Protein AF-A0A523T877-F1 (afdb_monomer_lite)

Foldseek 3Di:
DWFDDDQAKEKEQCLLQVVLVVLLVVPPDPVLVVRYDYFPHADDPDPCNVCQLVLHRDMDIDYHPPVVDDDDPPDDPVRGNVVRRVSVVVSVVVSVVSVVPDPDDSRDPLSNLSSLLQVAAFEAQQEDALVVCCVPCLAPFSASHLEYEYENDQDPPDADPRSLVSSLVVLVVSQVSSVVGQAEDEDDAPVVSVVSNRSRHHYYAYAHEDDRSDLVPLLVLQVSVVSRHQAYEYEPCPVQADPVAGDPSVLSNLVSLLVNLHAYEYEPDAQRNLVSSLVSHPAAHEYEYQDQHDLVSLVSNLVRLHAYEHEPDLPDDLLVSLVSVVVSCVRRRLLRYEHHYNDGSSDPSSVVSSSSNSVVVVVVVDDPVSSNSHRPPSVNVSSCRSNVVPDD

Secondary structure (DSSP, 8-state):
--S-SSS-EEEE-TTT-HHHHHHHHHHS-HHHHHHEEEE-----SSTTHHHHHTT----EEEETTGGG----TT--GGGS-HHHHHHHHHHHHHHHHHHHH--S----TTHHHHHHHHHS--EEEEEEEHHHHHHHHTT--S-S--EEEEEPPPPTT--HHHHHHHHHHHHHHHHHHHHH-SSEEE-SSHHHHHHHHHTTPEEEEEEEESSGGGSS-TTHHHHHHHTT--EEEE--GGGGEETTEE-HHHHHHHHHHHHHT-EEEEES--HHHHHHHHHH-SS--EEEESSPPPHHHHHHHHHTT-EEEEEE-TT--HHHHHHHHHHHHHHH-GGGEEEEESS-TTSHHHHHHHHHHHHHHHHTT--HHHHHIIIIIHHHHHHHHHHT----

Sequence (392 aa):
MVGFGSGKLNFGGIYYAPHVWKVLKENLPKEMLDFVKPGRGGPGGSDHTPFLGKGVPAFFGITVDSSLKYHHPRDDSDLIQSELLKKTGDFVHAAVKLLASDPQNFIQPRRQENYYLKYQNLVNYKLSPINNVIANHGDTKDSHVDLQLSVVKEKEGLSGDKLRIDIINNLFDVQEKIKKTKGLSLYSSSSSLAMGSRLGKTTVITGLKGFNAFRDDMRWAQVLAKQGLNFIVAEDIGYLFDEKGLNEEGKKIVKAVNTSGLLLCVKGANASQAKALLEGSKKPLVFFDKDLPDKDVLDLIKKKESAIGLILTVDADPAAYFKKMDKVKKAIGTQYLMMVNEQCLWGNSGKNQMLNVISEIIKAEYERSDLSNIFSSTFLRVLNKARGDGSQ

pLDDT: mean 92.43, std 8.45, range [31.3, 98.69]

Structure (mmCIF, N/CA/C/O backbone):
data_AF-A0A523T877-F1
#
_entry.id   AF-A0A523T877-F1
#
loop_
_atom_site.group_PDB
_atom_site.id
_atom_site.type_symbol
_atom_site.label_atom_id
_atom_site.label_alt_id
_atom_site.label_comp_id
_atom_site.label_asym_id
_atom_site.label_entity_id
_atom_site.label_seq_id
_atom_site.pdbx_PDB_ins_code
_atom_site.Cartn_x
_atom_site.Cartn_y
_atom_site.Cartn_z
_atom_site.occupancy
_atom_site.B_iso_or_equiv
_atom_site.auth_seq_id
_atom_site.auth_comp_id
_atom_site.auth_asym_id
_atom_site.auth_atom_id
_atom_site.pdbx_PDB_model_num
ATOM 1 N N . MET A 1 1 ? 6.026 -12.090 -29.431 1.00 69.00 1 MET A N 1
ATOM 2 C CA . MET A 1 1 ? 5.617 -11.979 -30.846 1.00 69.00 1 MET A CA 1
ATOM 3 C C . MET A 1 1 ? 6.255 -10.753 -31.452 1.00 69.00 1 MET A C 1
ATOM 5 O O . MET A 1 1 ? 6.233 -9.691 -30.843 1.00 69.00 1 MET A O 1
ATOM 9 N N . VAL A 1 2 ? 6.902 -10.924 -32.592 1.00 69.06 2 VAL A N 1
ATOM 10 C CA . VAL A 1 2 ? 7.683 -9.880 -33.253 1.00 69.06 2 VAL A CA 1
ATOM 11 C C . VAL A 1 2 ? 7.432 -10.007 -34.749 1.00 69.06 2 VAL A C 1
ATOM 13 O O . VAL A 1 2 ? 7.237 -11.120 -35.224 1.00 69.06 2 VAL A O 1
ATOM 16 N N . GLY A 1 3 ? 7.412 -8.889 -35.473 1.00 74.31 3 GLY A N 1
ATOM 17 C CA . GLY A 1 3 ? 7.165 -8.899 -36.918 1.00 74.31 3 GLY A CA 1
ATOM 18 C C . GLY A 1 3 ? 5.735 -8.568 -37.350 1.00 74.31 3 GLY A C 1
ATOM 19 O O . GLY A 1 3 ? 5.449 -8.669 -38.528 1.00 74.31 3 GLY A O 1
ATOM 20 N N . PHE A 1 4 ? 4.845 -8.127 -36.459 1.00 80.19 4 PHE A N 1
ATOM 21 C CA . PHE A 1 4 ? 3.547 -7.556 -36.849 1.00 80.19 4 PHE A CA 1
ATOM 22 C C . PHE A 1 4 ? 3.099 -6.500 -35.834 1.00 80.19 4 PHE A C 1
ATOM 24 O O . PHE A 1 4 ? 3.250 -6.720 -34.627 1.00 80.19 4 PHE A O 1
ATOM 31 N N . GLY A 1 5 ? 2.569 -5.360 -36.287 1.00 82.06 5 GLY A N 1
ATOM 32 C CA . GLY A 1 5 ? 1.993 -4.341 -35.404 1.00 82.06 5 GLY A CA 1
ATOM 33 C C . GLY A 1 5 ? 2.223 -2.899 -35.859 1.00 82.06 5 GLY A C 1
ATOM 34 O O . GLY A 1 5 ? 2.569 -2.638 -37.007 1.00 82.06 5 GLY A O 1
ATOM 35 N N . SER A 1 6 ? 2.073 -1.941 -34.941 1.00 81.12 6 SER A N 1
ATOM 36 C CA . SER A 1 6 ? 2.149 -0.492 -35.224 1.00 81.12 6 SER A CA 1
ATOM 37 C C . SER A 1 6 ? 3.572 0.072 -35.352 1.00 81.12 6 SER A C 1
ATOM 39 O O . SER A 1 6 ? 3.786 1.283 -35.307 1.00 81.12 6 SER A O 1
ATOM 41 N N . GLY A 1 7 ? 4.572 -0.795 -35.522 1.00 83.62 7 GLY A N 1
ATOM 42 C CA . GLY A 1 7 ? 5.935 -0.370 -35.845 1.00 83.62 7 GLY A CA 1
ATOM 43 C C . GLY A 1 7 ? 6.787 0.105 -34.668 1.00 83.62 7 GLY A C 1
ATOM 44 O O . GLY A 1 7 ? 7.759 0.830 -34.875 1.00 83.62 7 GLY A O 1
ATOM 45 N N . LYS A 1 8 ? 6.464 -0.317 -33.441 1.00 90.19 8 LYS A N 1
ATOM 46 C CA . LYS A 1 8 ? 7.297 -0.128 -32.239 1.00 90.19 8 LYS A CA 1
ATOM 47 C C . LYS A 1 8 ? 7.467 -1.444 -31.481 1.00 90.19 8 LYS A C 1
ATOM 49 O O . LYS A 1 8 ? 6.617 -2.330 -31.572 1.00 90.19 8 LYS A O 1
ATOM 54 N N . LEU A 1 9 ? 8.527 -1.549 -30.686 1.00 91.00 9 LEU A N 1
ATOM 55 C CA . LEU A 1 9 ? 8.806 -2.681 -29.804 1.00 91.00 9 LEU A CA 1
ATOM 56 C C . LEU A 1 9 ? 8.506 -2.305 -28.351 1.00 91.00 9 LEU A C 1
ATOM 58 O O . LEU A 1 9 ? 9.211 -1.488 -27.768 1.00 91.00 9 LEU A O 1
ATOM 62 N N . ASN A 1 10 ? 7.503 -2.923 -27.731 1.00 90.25 10 ASN A N 1
ATOM 63 C CA . ASN A 1 10 ? 7.390 -2.901 -26.275 1.00 90.25 10 ASN A CA 1
ATOM 64 C C . ASN A 1 10 ? 8.558 -3.682 -25.670 1.00 90.25 10 ASN A C 1
ATOM 66 O O . ASN A 1 10 ? 8.771 -4.847 -26.011 1.00 90.25 10 ASN A O 1
ATOM 70 N N . PHE A 1 11 ? 9.268 -3.048 -24.741 1.00 90.69 11 PHE A N 1
ATOM 71 C CA . PHE A 1 11 ? 10.402 -3.623 -24.030 1.00 90.69 11 PHE A CA 1
ATOM 72 C C . PHE A 1 11 ? 10.154 -3.550 -22.522 1.00 90.69 11 PHE A C 1
ATOM 74 O O . PHE A 1 11 ? 10.383 -2.529 -21.871 1.00 90.69 11 PHE A O 1
ATOM 81 N N . GLY A 1 12 ? 9.591 -4.625 -21.977 1.00 89.81 12 GLY A N 1
ATOM 82 C CA . GLY A 1 12 ? 9.238 -4.744 -20.566 1.00 89.81 12 GLY A CA 1
ATOM 83 C C . GLY A 1 12 ? 10.394 -5.266 -19.714 1.00 89.81 12 GLY A C 1
ATOM 84 O O . GLY A 1 12 ? 11.209 -6.047 -20.194 1.00 89.81 12 GLY A O 1
ATOM 85 N N . GLY A 1 13 ? 10.424 -4.890 -18.433 1.00 89.25 13 GLY A N 1
ATOM 86 C CA . GLY A 1 13 ? 11.367 -5.425 -17.437 1.00 89.25 13 GLY A CA 1
ATOM 87 C C . GLY A 1 13 ? 12.305 -4.376 -16.839 1.00 89.25 13 GLY A C 1
ATOM 88 O O . GLY A 1 13 ? 13.062 -4.678 -15.914 1.00 89.25 13 GLY A O 1
ATOM 89 N N . ILE A 1 14 ? 12.216 -3.122 -17.300 1.00 91.06 14 ILE A N 1
ATOM 90 C CA . ILE A 1 14 ? 13.092 -2.024 -16.859 1.00 91.06 14 ILE A CA 1
ATOM 91 C C . ILE A 1 14 ? 13.004 -1.780 -15.349 1.00 91.06 14 ILE A C 1
ATOM 93 O O . ILE A 1 14 ? 13.972 -1.350 -14.733 1.00 91.06 14 ILE A O 1
ATOM 97 N N . TYR A 1 15 ? 11.864 -2.092 -14.730 1.00 90.44 15 TYR A N 1
ATOM 98 C CA . TYR A 1 15 ? 11.689 -1.943 -13.291 1.00 90.44 15 TYR A CA 1
ATOM 99 C C . TYR A 1 15 ? 12.494 -2.970 -12.494 1.00 90.44 15 TYR A C 1
ATOM 101 O O . TYR A 1 15 ? 13.012 -2.661 -11.420 1.00 90.44 15 TYR A O 1
ATOM 109 N N . TYR A 1 16 ? 12.661 -4.184 -13.021 1.00 89.62 16 TYR A N 1
ATOM 110 C CA . TYR A 1 16 ? 13.411 -5.248 -12.357 1.00 89.62 16 TYR A CA 1
ATOM 111 C C . TYR A 1 16 ? 14.922 -5.081 -12.537 1.00 89.62 16 TYR A C 1
ATOM 113 O O . TYR A 1 16 ? 15.657 -5.345 -11.585 1.00 89.62 16 TYR A O 1
ATOM 121 N N . ALA A 1 17 ? 15.366 -4.525 -13.668 1.00 90.00 17 ALA A N 1
ATOM 122 C CA . ALA A 1 17 ? 16.775 -4.256 -13.958 1.00 90.00 17 ALA A CA 1
ATOM 123 C C . ALA A 1 17 ? 17.013 -2.837 -14.532 1.00 90.00 17 ALA A C 1
ATOM 125 O O . ALA A 1 17 ? 17.392 -2.687 -15.697 1.00 90.00 17 ALA A O 1
ATOM 126 N N . PRO A 1 18 ? 16.816 -1.778 -13.720 1.00 90.31 18 PRO A N 1
ATOM 127 C CA . PRO A 1 18 ? 16.901 -0.391 -14.190 1.00 90.31 18 PRO A CA 1
ATOM 128 C C . PRO A 1 18 ? 18.317 0.024 -14.603 1.00 90.31 18 PRO A C 1
ATOM 130 O O . PRO A 1 18 ? 18.483 0.860 -15.484 1.00 90.31 18 PRO A O 1
ATOM 133 N N . HIS A 1 19 ? 19.343 -0.575 -13.999 1.00 90.62 19 HIS A N 1
ATOM 134 C CA . HIS A 1 19 ? 20.752 -0.369 -14.340 1.00 90.62 19 HIS A CA 1
ATOM 135 C C . HIS A 1 19 ? 21.101 -0.923 -15.724 1.00 90.62 19 HIS A C 1
ATOM 137 O O . HIS A 1 19 ? 21.781 -0.243 -16.482 1.00 90.62 19 HIS A O 1
ATOM 143 N N . VAL A 1 20 ? 20.575 -2.098 -16.087 1.00 93.06 20 VAL A N 1
ATOM 144 C CA . VAL A 1 20 ? 20.737 -2.656 -17.441 1.00 93.06 20 VAL A CA 1
ATOM 145 C C . VAL A 1 20 ? 20.055 -1.748 -18.461 1.00 93.06 20 VAL A C 1
ATOM 147 O O . VAL A 1 20 ? 20.659 -1.378 -19.461 1.00 93.06 20 VAL A O 1
ATOM 150 N N . TRP A 1 21 ? 18.817 -1.319 -18.186 1.00 93.81 21 TRP A N 1
ATOM 151 C CA . TRP A 1 21 ? 18.120 -0.389 -19.077 1.00 93.81 21 TRP A CA 1
ATOM 152 C C . TRP A 1 21 ? 18.857 0.947 -19.228 1.00 93.81 21 TRP A C 1
ATOM 154 O O . TRP A 1 21 ? 18.903 1.491 -20.328 1.00 93.81 21 TRP A O 1
ATOM 164 N N . LYS A 1 22 ? 19.464 1.461 -18.152 1.00 94.06 22 LYS A N 1
ATOM 165 C CA . LYS A 1 22 ? 20.281 2.678 -18.197 1.00 94.06 22 LYS A CA 1
ATOM 166 C C . LYS A 1 22 ? 21.444 2.535 -19.186 1.00 94.06 22 LYS A C 1
ATOM 168 O O . LYS A 1 22 ? 21.564 3.379 -20.067 1.00 94.06 22 LYS A O 1
ATOM 173 N N . VAL A 1 23 ? 22.217 1.449 -19.101 1.00 95.06 23 VAL A N 1
ATOM 174 C CA . VAL A 1 23 ? 23.331 1.178 -20.029 1.00 95.06 23 VAL A CA 1
ATOM 175 C C . VAL A 1 23 ? 22.845 1.095 -21.474 1.00 95.06 23 VAL A C 1
ATOM 177 O O . VAL A 1 23 ? 23.412 1.749 -22.348 1.00 95.06 23 VAL A O 1
ATOM 180 N N . LEU A 1 24 ? 21.758 0.359 -21.730 1.00 95.50 24 LEU A N 1
ATOM 181 C CA . LEU A 1 24 ? 21.180 0.261 -23.074 1.00 95.50 24 LEU A CA 1
ATOM 182 C C . LEU A 1 24 ? 20.743 1.633 -23.607 1.00 95.50 24 LEU A C 1
ATOM 184 O O . LEU A 1 24 ? 21.038 1.979 -24.745 1.00 95.50 24 LEU A O 1
ATOM 188 N N . LYS A 1 25 ? 20.064 2.432 -22.781 1.00 95.88 25 LYS A N 1
ATOM 189 C CA . LYS A 1 25 ? 19.572 3.761 -23.159 1.00 95.88 25 LYS A CA 1
ATOM 190 C C . LYS A 1 25 ? 20.702 4.751 -23.454 1.00 95.88 25 LYS A C 1
ATOM 192 O O . LYS A 1 25 ? 20.522 5.632 -24.286 1.00 95.88 25 LYS A O 1
ATOM 197 N N . GLU A 1 26 ? 21.823 4.650 -22.751 1.00 95.56 26 GLU A N 1
ATOM 198 C CA . GLU A 1 26 ? 22.947 5.583 -22.892 1.00 95.56 26 GLU A CA 1
ATOM 199 C C . GLU A 1 26 ? 23.857 5.242 -24.079 1.00 95.56 26 GLU A C 1
ATOM 201 O O . GLU A 1 26 ? 24.479 6.146 -24.631 1.00 95.56 26 GLU A O 1
ATOM 206 N N . ASN A 1 27 ? 23.910 3.973 -24.499 1.00 96.19 27 ASN A N 1
ATOM 207 C CA . ASN A 1 27 ? 24.906 3.502 -25.469 1.00 96.19 27 ASN A CA 1
ATOM 208 C C . ASN A 1 27 ? 24.321 2.967 -26.785 1.00 96.19 27 ASN A C 1
ATOM 210 O O . ASN A 1 27 ? 25.068 2.773 -27.744 1.00 96.19 27 ASN A O 1
ATOM 214 N N . LEU A 1 28 ? 23.012 2.711 -26.869 1.00 96.50 28 LEU A N 1
ATOM 215 C CA . LEU A 1 28 ? 22.393 2.321 -28.137 1.00 96.50 28 LEU A CA 1
ATOM 216 C C . LEU A 1 28 ? 22.105 3.542 -29.029 1.00 96.50 28 LEU A C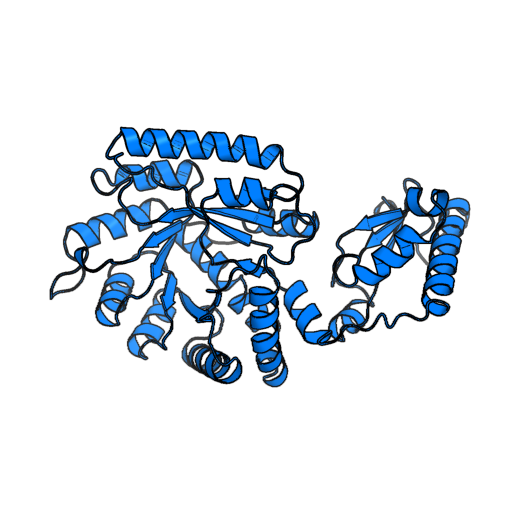 1
ATOM 218 O O . LEU A 1 28 ? 21.759 4.611 -28.521 1.00 96.50 28 LEU A O 1
ATOM 222 N N . PRO A 1 29 ? 22.174 3.388 -30.366 1.00 96.31 29 PRO A N 1
ATOM 223 C CA . PRO A 1 29 ? 21.817 4.450 -31.299 1.00 96.31 29 PRO A CA 1
ATOM 224 C C . PRO A 1 29 ? 20.396 4.976 -31.071 1.00 96.31 29 PRO A C 1
ATOM 226 O O . PRO A 1 29 ? 19.457 4.199 -30.873 1.00 96.31 29 PRO A O 1
ATOM 229 N N . LYS A 1 30 ? 20.217 6.298 -31.183 1.00 94.94 30 LYS A N 1
ATOM 230 C CA . LYS A 1 30 ? 18.915 6.957 -30.991 1.00 94.94 30 LYS A CA 1
ATOM 231 C C . LYS A 1 30 ? 17.818 6.356 -31.874 1.00 94.94 30 LYS A C 1
ATOM 233 O O . LYS A 1 30 ? 16.720 6.127 -31.389 1.00 94.94 30 LYS A O 1
ATOM 238 N N . GLU A 1 31 ? 18.127 6.027 -33.124 1.00 93.62 31 GLU A N 1
ATOM 239 C CA . GLU A 1 31 ? 17.171 5.416 -34.059 1.00 93.62 31 GLU A CA 1
ATOM 240 C C . GLU A 1 31 ? 16.628 4.066 -33.559 1.00 93.62 31 GLU A C 1
ATOM 242 O O . GLU A 1 31 ? 15.445 3.767 -33.727 1.00 93.62 31 GLU A O 1
ATOM 247 N N . MET A 1 32 ? 17.468 3.267 -32.888 1.00 94.31 32 MET A N 1
ATOM 248 C CA . MET A 1 32 ? 17.031 2.022 -32.249 1.00 94.31 32 MET A CA 1
ATOM 249 C C . MET A 1 32 ? 16.176 2.307 -31.015 1.00 94.31 32 MET A C 1
ATOM 251 O O . MET A 1 32 ? 15.169 1.640 -30.796 1.00 94.31 32 MET A O 1
ATOM 255 N N . LEU A 1 33 ? 16.543 3.310 -30.215 1.00 94.06 33 LEU A N 1
ATOM 256 C CA . LEU A 1 33 ? 15.783 3.691 -29.022 1.00 94.06 33 LEU A CA 1
ATOM 257 C C . LEU A 1 33 ? 14.414 4.281 -29.370 1.00 94.06 33 LEU A C 1
ATOM 259 O O . LEU A 1 33 ? 13.440 3.983 -28.686 1.00 94.06 33 LEU A O 1
ATOM 263 N N . ASP A 1 34 ? 14.309 5.042 -30.458 1.00 93.81 34 ASP A N 1
ATOM 264 C CA . ASP A 1 34 ? 13.046 5.603 -30.935 1.00 93.81 34 ASP A CA 1
ATOM 265 C C . ASP A 1 34 ? 12.064 4.496 -31.357 1.00 93.81 34 ASP A C 1
ATOM 267 O O . ASP A 1 34 ? 10.848 4.691 -31.299 1.00 93.81 34 ASP A O 1
ATOM 271 N N . PHE A 1 35 ? 12.554 3.315 -31.751 1.00 92.50 35 PHE A N 1
ATOM 272 C CA . PHE A 1 35 ? 11.733 2.130 -32.026 1.00 92.50 35 PHE A CA 1
ATOM 273 C C . PHE A 1 35 ? 11.218 1.441 -30.749 1.00 92.50 35 PHE A C 1
ATOM 275 O O . PHE A 1 35 ? 10.211 0.731 -30.798 1.00 92.50 35 PHE A O 1
ATOM 282 N N . VAL A 1 36 ? 11.855 1.669 -29.600 1.00 93.44 36 VAL A N 1
ATOM 283 C CA . VAL A 1 36 ? 11.593 0.950 -28.350 1.00 93.44 36 VAL A CA 1
ATOM 284 C C . VAL A 1 36 ? 10.685 1.748 -27.418 1.00 93.44 36 VAL A C 1
ATOM 286 O O . VAL A 1 36 ? 10.947 2.892 -27.060 1.00 93.44 36 VAL A O 1
ATOM 289 N N . LYS A 1 37 ? 9.623 1.100 -26.943 1.00 92.31 37 LYS A N 1
ATOM 290 C CA . LYS A 1 37 ? 8.739 1.592 -25.890 1.00 92.31 37 LYS A CA 1
ATOM 291 C C . LYS A 1 37 ? 9.063 0.860 -24.584 1.00 92.31 37 LYS A C 1
ATOM 293 O O . LYS A 1 37 ? 8.577 -0.257 -24.379 1.00 92.31 37 LYS A O 1
ATOM 298 N N . PRO A 1 38 ? 9.881 1.449 -23.694 1.00 91.25 38 PRO A N 1
ATOM 299 C CA . PRO A 1 38 ? 10.207 0.814 -22.430 1.00 91.25 38 PRO A CA 1
ATOM 300 C C . PRO A 1 38 ? 8.961 0.737 -21.543 1.00 91.25 38 PRO A C 1
ATOM 302 O O . PRO A 1 38 ? 8.159 1.671 -21.482 1.00 91.25 38 PRO A O 1
ATOM 305 N N . GLY A 1 39 ? 8.803 -0.379 -20.842 1.00 87.75 39 GLY A N 1
ATOM 306 C CA . GLY A 1 39 ? 7.717 -0.593 -19.895 1.00 87.75 39 GLY A CA 1
ATOM 307 C C . GLY A 1 39 ? 8.219 -1.195 -18.593 1.00 87.75 39 GLY A C 1
ATOM 308 O O . GLY A 1 39 ? 9.200 -1.945 -18.584 1.00 87.75 39 GLY A O 1
ATOM 309 N N . ARG A 1 40 ? 7.502 -0.913 -17.495 1.00 87.25 40 ARG A N 1
ATOM 310 C CA . ARG A 1 40 ? 7.774 -1.472 -16.159 1.00 87.25 40 ARG A CA 1
ATOM 311 C C . ARG A 1 40 ? 8.026 -2.980 -16.240 1.00 87.25 40 ARG A C 1
ATOM 313 O O . ARG A 1 40 ? 9.077 -3.459 -15.813 1.00 87.25 40 ARG A O 1
ATOM 320 N N . GLY A 1 41 ? 7.109 -3.691 -16.905 1.00 81.62 41 GLY A N 1
ATOM 321 C CA . GLY A 1 41 ? 7.126 -5.147 -17.045 1.00 81.62 41 GLY A CA 1
ATOM 322 C C . GLY A 1 41 ? 7.051 -5.858 -15.695 1.00 81.62 41 GLY A C 1
ATOM 323 O O . GLY A 1 41 ? 6.717 -5.251 -14.677 1.00 81.62 41 GLY A O 1
ATOM 324 N N . GLY A 1 42 ? 7.357 -7.152 -15.689 1.00 79.75 42 GLY A N 1
ATOM 325 C CA . GLY A 1 42 ? 7.391 -7.955 -14.475 1.00 79.75 42 GLY A CA 1
ATOM 326 C C . GLY A 1 42 ? 6.939 -9.394 -14.700 1.00 79.75 42 GLY A C 1
ATOM 327 O O . GLY A 1 42 ? 6.631 -9.770 -15.830 1.00 79.75 42 GLY A O 1
ATOM 328 N N . PRO A 1 43 ? 6.905 -10.194 -13.627 1.00 74.06 43 PRO A N 1
ATOM 329 C CA . PRO A 1 43 ? 6.515 -11.593 -13.689 1.00 74.06 43 PRO A CA 1
ATOM 330 C C . PRO A 1 43 ? 5.093 -11.758 -14.243 1.00 74.06 43 PRO A C 1
ATOM 332 O O . PRO A 1 43 ? 4.150 -11.080 -13.832 1.00 74.06 43 PRO A O 1
ATOM 335 N N . GLY A 1 44 ? 4.958 -12.685 -15.188 1.00 70.56 44 GLY A N 1
ATOM 336 C CA . GLY A 1 44 ? 3.716 -13.046 -15.872 1.00 70.56 44 GLY A CA 1
ATOM 337 C C . GLY A 1 44 ? 3.724 -14.516 -16.296 1.00 70.56 44 GLY A C 1
ATOM 338 O O . GLY A 1 44 ? 4.595 -15.279 -15.882 1.00 70.56 44 GLY A O 1
ATOM 339 N N . GLY A 1 45 ? 2.780 -14.927 -17.146 1.00 62.41 45 GLY A N 1
ATOM 340 C CA . GLY A 1 45 ? 2.685 -16.304 -17.663 1.00 62.41 45 GLY A CA 1
ATOM 341 C C . GLY A 1 45 ? 3.754 -16.682 -18.699 1.00 62.41 45 GLY A C 1
ATOM 342 O O . GLY A 1 45 ? 3.489 -17.504 -19.562 1.00 62.41 45 GLY A O 1
ATOM 343 N N . SER A 1 46 ? 4.917 -16.033 -18.676 1.00 65.50 46 SER A N 1
ATOM 344 C CA . SER A 1 46 ? 5.980 -16.187 -19.671 1.00 65.50 46 SER A CA 1
ATOM 345 C C . SER A 1 46 ? 7.222 -16.827 -19.051 1.00 65.50 46 SER A C 1
ATOM 347 O O . SER A 1 46 ? 7.496 -16.655 -17.860 1.00 65.50 46 SER A O 1
ATOM 349 N N . ASP A 1 47 ? 8.002 -17.501 -19.893 1.00 75.38 47 ASP A N 1
ATOM 350 C CA . ASP A 1 47 ? 9.202 -18.281 -19.559 1.00 75.38 47 ASP A CA 1
ATOM 351 C C . ASP A 1 47 ? 10.311 -17.491 -18.843 1.00 75.38 47 ASP A C 1
ATOM 353 O O . ASP A 1 47 ? 11.259 -18.071 -18.318 1.00 75.38 47 ASP A O 1
ATOM 357 N N . HIS A 1 48 ? 10.203 -16.160 -18.778 1.00 80.62 48 HIS A N 1
ATOM 358 C CA . HIS A 1 48 ? 11.171 -15.303 -18.099 1.00 80.62 48 HIS A CA 1
ATOM 359 C C . HIS A 1 48 ? 10.931 -15.158 -16.580 1.00 80.62 48 HIS A C 1
ATOM 361 O O . HIS A 1 48 ? 11.842 -14.764 -15.849 1.00 80.62 48 HIS A O 1
ATOM 367 N N . THR A 1 49 ? 9.742 -15.504 -16.070 1.00 83.50 49 THR A N 1
ATOM 368 C CA . THR A 1 49 ? 9.403 -15.388 -14.636 1.00 83.50 49 THR A CA 1
ATOM 369 C C . THR A 1 49 ? 10.326 -16.207 -13.714 1.00 83.50 49 THR A C 1
ATOM 371 O O . THR A 1 49 ? 10.767 -15.657 -12.702 1.00 83.50 49 THR A O 1
ATOM 374 N N . PRO A 1 50 ? 10.704 -17.466 -14.030 1.00 86.31 50 PRO A N 1
ATOM 375 C CA . PRO A 1 50 ? 11.660 -18.225 -13.216 1.00 86.31 50 PRO A CA 1
ATOM 376 C C . PRO A 1 50 ? 13.039 -17.559 -13.091 1.00 86.31 50 PRO A C 1
ATOM 378 O O . PRO A 1 50 ? 13.683 -17.666 -12.046 1.00 86.31 50 PRO A O 1
ATOM 381 N N . PHE A 1 51 ? 13.490 -16.843 -14.127 1.00 87.75 51 PHE A N 1
ATOM 382 C CA . PHE A 1 51 ? 14.749 -16.092 -14.095 1.00 87.75 51 PHE A CA 1
ATOM 383 C C . PHE A 1 51 ? 14.635 -14.870 -13.183 1.00 87.75 51 PHE A C 1
ATOM 385 O O . PHE A 1 51 ? 15.481 -14.688 -12.304 1.00 87.75 51 PHE A O 1
ATOM 392 N N . LEU A 1 52 ? 13.546 -14.100 -13.315 1.00 86.75 52 LEU A N 1
ATOM 393 C CA . LEU A 1 52 ? 13.255 -12.978 -12.419 1.00 86.75 52 LEU A CA 1
ATOM 394 C C . LEU A 1 52 ? 13.182 -13.435 -10.956 1.00 86.75 52 LEU A C 1
ATOM 396 O O . LEU A 1 52 ? 13.782 -12.793 -10.099 1.00 86.75 52 LEU A O 1
ATOM 400 N N . GLY A 1 53 ? 12.541 -14.577 -10.680 1.00 85.31 53 GLY A N 1
ATOM 401 C CA . GLY A 1 53 ? 12.450 -15.165 -9.338 1.00 85.31 53 GLY A CA 1
ATOM 402 C C . GLY A 1 53 ? 13.802 -15.535 -8.723 1.00 85.31 53 GLY A C 1
ATOM 403 O O . GLY A 1 53 ? 13.986 -15.451 -7.511 1.00 85.31 53 GLY A O 1
ATOM 404 N N . LYS A 1 54 ? 14.791 -15.869 -9.559 1.00 85.81 54 LYS A N 1
ATOM 405 C CA . LYS A 1 54 ? 16.189 -16.081 -9.143 1.00 85.81 54 LYS A CA 1
ATOM 406 C C . LYS A 1 54 ? 17.003 -14.781 -9.102 1.00 85.81 54 LYS A C 1
ATOM 408 O O . LYS A 1 54 ? 18.200 -14.815 -8.817 1.00 85.81 54 LYS A O 1
ATOM 413 N N . GLY A 1 55 ? 16.366 -13.642 -9.371 1.00 82.19 55 GLY A N 1
ATOM 414 C CA . GLY A 1 55 ? 16.980 -12.322 -9.420 1.00 82.19 55 GLY A CA 1
ATOM 415 C C . GLY A 1 55 ? 17.891 -12.107 -10.632 1.00 82.19 55 GLY A C 1
ATOM 416 O O . GLY A 1 55 ? 18.796 -11.275 -10.586 1.00 82.19 55 GLY A O 1
ATOM 417 N N . VAL A 1 56 ? 17.697 -12.877 -11.702 1.00 87.44 56 VAL A N 1
ATOM 418 C CA . VAL A 1 56 ? 18.386 -12.672 -12.978 1.00 87.44 56 VAL A CA 1
ATOM 419 C C . VAL A 1 56 ? 17.602 -11.626 -13.778 1.00 87.44 56 VAL A C 1
ATOM 421 O O . VAL A 1 56 ? 16.399 -11.816 -13.978 1.00 87.44 56 VAL A O 1
ATOM 424 N N . PRO A 1 57 ? 18.237 -10.525 -14.227 1.00 87.50 57 PRO A N 1
ATOM 425 C CA . PRO A 1 57 ? 17.610 -9.570 -15.134 1.00 87.50 57 PRO A CA 1
ATOM 426 C C . PRO A 1 57 ? 17.005 -10.269 -16.349 1.00 87.50 57 PRO A C 1
ATOM 428 O O . PRO A 1 57 ? 17.696 -11.001 -17.053 1.00 87.50 57 PRO A O 1
ATOM 431 N N . ALA A 1 58 ? 15.724 -10.028 -16.605 1.00 87.94 58 ALA A N 1
ATOM 432 C CA . ALA A 1 58 ? 15.049 -10.544 -17.782 1.00 87.94 58 ALA A CA 1
ATOM 433 C C . ALA A 1 58 ? 14.161 -9.462 -18.386 1.00 87.94 58 ALA A C 1
ATOM 435 O O . ALA A 1 58 ? 13.520 -8.690 -17.666 1.00 87.94 58 ALA A O 1
ATOM 436 N N . PHE A 1 59 ? 14.138 -9.426 -19.713 1.00 88.81 59 PHE A N 1
ATOM 437 C CA . PHE A 1 59 ? 13.391 -8.450 -20.485 1.00 88.81 59 PHE A CA 1
ATOM 438 C C . PHE A 1 59 ? 12.475 -9.157 -21.465 1.00 88.81 59 PHE A C 1
ATOM 440 O O . PHE A 1 59 ? 12.806 -10.211 -22.006 1.00 88.81 59 PHE A O 1
ATOM 447 N N . PHE A 1 60 ? 11.320 -8.553 -21.696 1.00 86.88 60 PHE A N 1
ATOM 448 C CA . PHE A 1 60 ? 10.319 -9.065 -22.611 1.00 86.88 60 PHE A CA 1
ATOM 449 C C . PHE A 1 60 ? 10.167 -8.116 -23.795 1.00 86.88 60 PHE A C 1
ATOM 451 O O . PHE A 1 60 ? 9.877 -6.934 -23.607 1.00 86.88 60 PHE A O 1
ATOM 458 N N . GLY A 1 61 ? 10.347 -8.647 -25.004 1.00 87.06 61 GLY A N 1
ATOM 459 C CA . GLY A 1 61 ? 10.147 -7.932 -26.259 1.00 87.06 61 GLY A CA 1
ATOM 460 C C . GLY A 1 61 ? 8.878 -8.393 -26.970 1.00 87.06 61 GLY A C 1
ATOM 461 O O . GLY A 1 61 ? 8.709 -9.584 -27.241 1.00 87.06 61 GLY A O 1
ATOM 462 N N . ILE A 1 62 ? 7.994 -7.456 -27.309 1.00 86.81 62 ILE A N 1
ATOM 463 C CA . ILE A 1 62 ? 6.840 -7.725 -28.175 1.00 86.81 62 ILE A CA 1
ATOM 464 C C . ILE A 1 62 ? 6.521 -6.500 -29.030 1.00 86.81 62 ILE A C 1
ATOM 466 O O . ILE A 1 62 ? 6.562 -5.378 -28.531 1.00 86.81 62 ILE A O 1
ATOM 470 N N . THR A 1 63 ? 6.198 -6.667 -30.310 1.00 86.69 63 THR A N 1
ATOM 471 C CA . THR A 1 63 ? 5.741 -5.529 -31.122 1.00 86.69 63 THR A CA 1
ATOM 472 C C . THR A 1 63 ? 4.421 -4.969 -30.576 1.00 86.69 63 THR A C 1
ATOM 474 O O . THR A 1 63 ? 3.575 -5.704 -30.050 1.00 86.69 63 THR A O 1
ATOM 477 N N . VAL A 1 64 ? 4.258 -3.645 -30.628 1.00 83.25 64 VAL A N 1
ATOM 478 C CA . VAL A 1 64 ? 3.022 -2.964 -30.208 1.00 83.25 64 VAL A CA 1
ATOM 479 C C . VAL A 1 64 ? 1.877 -3.399 -31.127 1.00 83.25 64 VAL A C 1
ATOM 481 O O . VAL A 1 64 ? 2.078 -3.526 -32.328 1.00 83.25 64 VAL A O 1
ATOM 484 N N . ASP A 1 65 ? 0.699 -3.663 -30.556 1.00 80.19 65 ASP A N 1
ATOM 485 C CA . ASP A 1 65 ? -0.497 -4.170 -31.258 1.00 80.19 65 ASP A CA 1
ATOM 486 C C . ASP A 1 65 ? -0.336 -5.556 -31.905 1.00 80.19 65 ASP A C 1
ATOM 488 O O . ASP A 1 65 ? -1.144 -5.987 -32.722 1.00 80.19 65 ASP A O 1
ATOM 492 N N . SER A 1 66 ? 0.663 -6.320 -31.467 1.00 68.94 66 SER A N 1
ATOM 493 C CA . SER A 1 66 ? 0.847 -7.731 -31.842 1.00 68.94 66 SER A CA 1
ATOM 494 C C . SER A 1 66 ? -0.326 -8.645 -31.470 1.00 68.94 66 SER A C 1
ATOM 496 O O . SER A 1 66 ? -0.421 -9.748 -31.992 1.00 68.94 66 SER A O 1
ATOM 498 N N . SER A 1 67 ? -1.243 -8.222 -30.594 1.00 66.75 67 SER A N 1
ATOM 499 C CA . SER A 1 67 ? -2.462 -8.978 -30.274 1.00 66.75 67 SER A CA 1
ATOM 500 C C . SER A 1 67 ? -3.471 -9.029 -31.424 1.00 66.75 67 SER A C 1
ATOM 502 O O . SER A 1 67 ? -4.423 -9.798 -31.342 1.00 66.75 67 SER A O 1
ATOM 504 N N . LEU A 1 68 ? -3.281 -8.227 -32.477 1.00 68.44 68 LEU A N 1
ATOM 505 C CA . LEU A 1 68 ? -4.108 -8.266 -33.685 1.00 68.44 68 LEU A CA 1
ATOM 506 C C . LEU A 1 68 ? -4.004 -9.613 -34.419 1.00 68.44 68 LEU A C 1
ATOM 508 O O . LEU A 1 68 ? -4.958 -10.012 -35.082 1.00 68.44 68 LEU A O 1
ATOM 512 N N . LYS A 1 69 ? -2.880 -10.329 -34.280 1.00 68.38 69 LYS A N 1
ATOM 513 C CA . LYS A 1 69 ? -2.716 -11.687 -34.803 1.00 68.38 69 LYS A CA 1
ATOM 514 C C . LYS A 1 69 ? -1.661 -12.458 -34.015 1.00 68.38 69 LYS A C 1
ATOM 516 O O . LYS A 1 69 ? -0.532 -11.997 -33.876 1.00 68.38 69 LYS A O 1
ATOM 521 N N . TYR A 1 70 ? -2.020 -13.650 -33.537 1.00 70.19 70 TYR A N 1
ATOM 522 C CA . TYR A 1 70 ? -1.047 -14.574 -32.962 1.00 70.19 70 TYR A CA 1
ATOM 523 C C . TYR A 1 70 ? -0.408 -15.418 -34.066 1.00 70.19 70 TYR A C 1
ATOM 525 O O . TYR A 1 70 ? -1.138 -16.012 -34.856 1.00 70.19 70 TYR A O 1
ATOM 533 N N . HIS A 1 71 ? 0.927 -15.466 -34.132 1.00 71.88 71 HIS A N 1
ATOM 534 C CA . HIS A 1 71 ? 1.599 -16.254 -35.165 1.00 71.88 71 HIS A CA 1
ATOM 535 C C . HIS A 1 71 ? 1.450 -17.754 -34.916 1.00 71.88 71 HIS A C 1
ATOM 537 O O . HIS A 1 71 ? 1.746 -18.238 -33.821 1.00 71.88 71 HIS A O 1
ATOM 543 N N . HIS A 1 72 ? 1.038 -18.494 -35.943 1.00 71.31 72 HIS A N 1
ATOM 544 C CA . HIS A 1 72 ? 0.984 -19.952 -35.917 1.00 71.31 72 HIS A CA 1
ATOM 545 C C . HIS A 1 72 ? 2.081 -20.563 -36.800 1.00 71.31 72 HIS A C 1
ATOM 547 O O . HIS A 1 72 ? 2.523 -19.927 -37.752 1.00 71.31 72 HIS A O 1
ATOM 553 N N . PRO A 1 73 ? 2.495 -21.825 -36.566 1.00 73.50 73 PRO A N 1
ATOM 554 C CA . PRO A 1 73 ? 3.482 -22.508 -37.415 1.00 73.50 73 PRO A CA 1
ATOM 555 C C . PRO A 1 73 ? 3.110 -22.620 -38.905 1.00 73.50 73 PRO A C 1
ATOM 557 O O . PRO A 1 73 ? 3.935 -23.047 -39.701 1.00 73.50 73 PRO A O 1
ATOM 560 N N . ARG A 1 74 ? 1.861 -22.299 -39.269 1.00 76.75 74 ARG A N 1
ATOM 561 C CA . ARG A 1 74 ? 1.338 -22.301 -40.643 1.00 76.75 74 ARG A CA 1
ATOM 562 C C . ARG A 1 74 ? 1.127 -20.892 -41.206 1.00 76.75 74 ARG A C 1
ATOM 564 O O . ARG A 1 74 ? 0.522 -20.767 -42.264 1.00 76.75 74 ARG A O 1
ATOM 571 N N . ASP A 1 75 ? 1.542 -19.853 -40.484 1.00 73.88 75 ASP A N 1
ATOM 572 C CA . ASP A 1 75 ? 1.499 -18.490 -41.002 1.00 73.88 75 ASP A CA 1
ATOM 573 C C . ASP A 1 75 ? 2.440 -18.363 -42.203 1.00 73.88 75 ASP A C 1
ATOM 575 O O . ASP A 1 75 ? 3.576 -18.838 -42.170 1.00 73.88 75 ASP A O 1
ATOM 579 N N . ASP A 1 76 ? 1.951 -17.710 -43.251 1.00 75.12 76 ASP A N 1
ATOM 580 C CA . ASP A 1 76 ? 2.718 -17.371 -44.442 1.00 75.12 76 ASP A CA 1
ATOM 581 C C . ASP A 1 76 ? 3.440 -16.015 -44.266 1.00 75.12 76 ASP A C 1
ATOM 583 O O . ASP A 1 76 ? 3.167 -15.223 -43.358 1.00 75.12 76 ASP A O 1
ATOM 587 N N . SER A 1 77 ? 4.434 -15.783 -45.113 1.00 75.88 77 SER A N 1
ATOM 588 C CA . SER A 1 77 ? 5.369 -14.660 -45.090 1.00 75.88 77 SER A CA 1
ATOM 589 C C . SER A 1 77 ? 4.715 -13.282 -45.220 1.00 75.88 77 SER A C 1
ATOM 591 O O . SER A 1 77 ? 5.242 -12.310 -44.681 1.00 75.88 77 SER A O 1
ATOM 593 N N . ASP A 1 78 ? 3.555 -13.187 -45.870 1.00 77.56 78 ASP A N 1
ATOM 594 C CA . ASP A 1 78 ? 2.758 -11.962 -46.021 1.00 77.56 78 ASP A CA 1
ATOM 595 C C . ASP A 1 78 ? 2.176 -11.459 -44.689 1.00 77.56 78 ASP A C 1
ATOM 597 O O . ASP A 1 78 ? 1.848 -10.281 -44.537 1.00 77.56 78 ASP A O 1
ATOM 601 N N . LEU A 1 79 ? 2.110 -12.335 -43.687 1.00 75.94 79 LEU A N 1
ATOM 602 C CA . LEU A 1 79 ? 1.656 -12.019 -42.336 1.00 75.94 79 LEU A CA 1
ATOM 603 C C . LEU A 1 79 ? 2.782 -11.475 -41.453 1.00 75.94 79 LEU A C 1
ATOM 605 O O . LEU A 1 79 ? 2.526 -11.088 -40.311 1.00 75.94 79 LEU A O 1
ATOM 609 N N . ILE A 1 80 ? 4.015 -11.435 -41.966 1.00 79.69 80 ILE A N 1
ATOM 610 C CA . ILE A 1 80 ? 5.207 -10.982 -41.255 1.00 79.69 80 ILE A CA 1
ATOM 611 C C . ILE A 1 80 ? 5.746 -9.719 -41.930 1.00 79.69 80 ILE A C 1
ATOM 613 O O . ILE A 1 80 ? 6.287 -9.728 -43.032 1.00 79.69 80 ILE A O 1
ATOM 617 N N . GLN A 1 81 ? 5.691 -8.608 -41.209 1.00 86.44 81 GLN A N 1
ATOM 618 C CA . GLN A 1 81 ? 6.383 -7.372 -41.548 1.00 86.44 81 GLN A CA 1
ATOM 619 C C . GLN A 1 81 ? 7.886 -7.556 -41.296 1.00 86.44 81 GLN A C 1
ATOM 621 O O . GLN A 1 81 ? 8.402 -7.300 -40.202 1.00 86.44 81 GLN A O 1
ATOM 626 N N . SER A 1 82 ? 8.592 -8.015 -42.330 1.00 87.12 82 SER A N 1
ATOM 627 C CA . SER A 1 82 ? 10.023 -8.344 -42.302 1.00 87.12 82 SER A CA 1
ATOM 628 C C . SER A 1 82 ? 10.899 -7.200 -41.783 1.00 87.12 82 SER A C 1
ATOM 630 O O . SER A 1 82 ? 11.836 -7.440 -41.022 1.00 87.12 82 SER A O 1
ATOM 632 N N . GLU A 1 83 ? 10.559 -5.950 -42.101 1.00 88.75 83 GLU A N 1
ATOM 633 C CA . GLU A 1 83 ? 11.256 -4.769 -41.585 1.00 88.75 83 GLU A CA 1
ATOM 634 C C . GLU A 1 83 ? 11.163 -4.663 -40.053 1.00 88.75 83 GLU A C 1
ATOM 636 O O . GLU A 1 83 ? 12.162 -4.380 -39.389 1.00 88.75 83 GLU A O 1
ATOM 641 N N . LEU A 1 84 ? 9.992 -4.932 -39.461 1.00 88.12 84 LEU A N 1
ATOM 642 C CA . LEU A 1 84 ? 9.823 -4.906 -38.004 1.00 88.12 84 LEU A CA 1
ATOM 643 C C . LEU A 1 84 ? 10.555 -6.055 -37.327 1.00 88.12 84 LEU A C 1
ATOM 645 O O . LEU A 1 84 ? 11.144 -5.867 -36.257 1.00 88.12 84 LEU A O 1
ATOM 649 N N . LEU A 1 85 ? 10.523 -7.236 -37.945 1.00 88.06 85 LEU A N 1
ATOM 650 C CA . LEU A 1 85 ? 11.274 -8.387 -37.465 1.00 88.06 85 LEU A CA 1
ATOM 651 C C . LEU A 1 85 ? 12.776 -8.082 -37.472 1.00 88.06 85 LEU A C 1
ATOM 653 O O . LEU A 1 85 ? 13.437 -8.280 -36.453 1.00 88.06 85 LEU A O 1
ATOM 657 N N . LYS A 1 86 ? 13.286 -7.506 -38.569 1.00 91.31 86 LYS A N 1
ATOM 658 C CA . LYS A 1 86 ? 14.675 -7.060 -38.690 1.00 91.31 86 LYS A CA 1
ATOM 659 C C . LYS A 1 86 ? 15.029 -6.029 -37.619 1.00 91.31 86 LYS A C 1
ATOM 661 O O . LYS A 1 86 ? 15.966 -6.262 -36.867 1.00 91.31 86 LYS A O 1
ATOM 666 N N . LYS A 1 87 ? 14.262 -4.940 -37.481 1.00 92.50 87 LYS A N 1
ATOM 667 C CA . LYS A 1 87 ? 14.512 -3.900 -36.460 1.00 92.50 87 LYS A CA 1
ATOM 668 C C . LYS A 1 87 ? 14.525 -4.470 -35.042 1.00 92.50 87 LYS A C 1
ATOM 670 O O . LYS A 1 87 ? 15.342 -4.067 -34.219 1.00 92.50 87 LYS A O 1
ATOM 675 N N . THR A 1 88 ? 13.645 -5.430 -34.760 1.00 91.69 88 THR A N 1
ATOM 676 C CA . THR A 1 88 ? 13.618 -6.109 -33.461 1.00 91.69 88 THR A CA 1
ATOM 677 C C . THR A 1 88 ? 14.861 -6.973 -33.251 1.00 91.69 88 THR A C 1
ATOM 679 O O . THR A 1 88 ? 15.480 -6.892 -32.191 1.00 91.69 88 THR A O 1
ATOM 682 N N . GLY A 1 89 ? 15.251 -7.764 -34.254 1.00 92.25 89 GLY A N 1
ATOM 683 C CA . GLY A 1 89 ? 16.471 -8.572 -34.222 1.00 92.25 89 GLY A CA 1
ATOM 684 C C . GLY A 1 89 ? 17.731 -7.721 -34.062 1.00 92.25 89 GLY A C 1
ATOM 685 O O . GLY A 1 89 ? 18.557 -8.018 -33.204 1.00 92.25 89 GLY A O 1
ATOM 686 N N . ASP A 1 90 ? 17.833 -6.623 -34.814 1.00 94.81 90 ASP A N 1
ATOM 687 C CA . ASP A 1 90 ? 18.939 -5.666 -34.742 1.00 94.81 90 ASP A CA 1
ATOM 688 C C . ASP A 1 90 ? 19.056 -5.052 -33.344 1.00 94.81 90 ASP A C 1
ATOM 690 O O . ASP A 1 90 ? 20.148 -5.020 -32.778 1.00 94.81 90 ASP A O 1
ATOM 694 N N . PHE A 1 91 ? 17.933 -4.624 -32.751 1.00 95.06 91 PHE A N 1
ATOM 695 C CA . PHE A 1 91 ? 17.911 -4.101 -31.386 1.00 95.06 91 PHE A CA 1
ATOM 696 C C . PHE A 1 91 ? 18.377 -5.147 -30.364 1.00 95.06 91 PHE A C 1
ATOM 698 O O . PHE A 1 91 ? 19.253 -4.855 -29.551 1.00 95.06 91 PHE A O 1
ATOM 705 N N . VAL A 1 92 ? 17.826 -6.367 -30.403 1.00 93.81 92 VAL A N 1
ATOM 706 C CA . VAL A 1 92 ? 18.201 -7.436 -29.459 1.00 93.81 92 VAL A CA 1
ATOM 707 C C . VAL A 1 92 ? 19.677 -7.793 -29.610 1.00 93.81 92 VAL A C 1
ATOM 709 O O . VAL A 1 92 ? 20.390 -7.897 -28.615 1.00 93.81 92 VAL A O 1
ATOM 712 N N . HIS A 1 93 ? 20.159 -7.932 -30.843 1.00 95.75 93 HIS A N 1
ATOM 713 C CA . HIS A 1 93 ? 21.554 -8.237 -31.132 1.00 95.75 93 HIS A CA 1
ATOM 714 C C . HIS A 1 93 ? 22.499 -7.135 -30.638 1.00 95.75 93 HIS A C 1
ATOM 716 O O . HIS A 1 93 ? 23.502 -7.442 -29.991 1.00 95.75 93 HIS A O 1
ATOM 722 N N . ALA A 1 94 ? 22.169 -5.865 -30.886 1.00 96.50 94 ALA A N 1
ATOM 723 C CA . ALA A 1 94 ? 22.946 -4.730 -30.399 1.00 96.50 94 ALA A CA 1
ATOM 724 C C . ALA A 1 94 ? 22.959 -4.668 -28.865 1.00 96.50 94 ALA A C 1
ATOM 726 O O . ALA A 1 94 ? 24.023 -4.512 -28.270 1.00 96.50 94 ALA A O 1
ATOM 727 N N . ALA A 1 95 ? 21.804 -4.860 -28.219 1.00 95.12 95 ALA A N 1
ATOM 728 C CA . ALA A 1 95 ? 21.691 -4.883 -26.764 1.00 95.12 95 ALA A CA 1
ATOM 729 C C . ALA A 1 95 ? 22.522 -6.015 -26.140 1.00 95.12 95 ALA A C 1
ATOM 731 O O . ALA A 1 95 ? 23.257 -5.778 -25.185 1.00 95.12 95 ALA A O 1
ATOM 732 N N . VAL A 1 96 ? 22.455 -7.230 -26.694 1.00 94.31 96 VAL A N 1
ATOM 733 C CA . VAL A 1 96 ? 23.245 -8.375 -26.214 1.00 94.31 96 VAL A CA 1
ATOM 734 C C . VAL A 1 96 ? 24.738 -8.118 -26.383 1.00 94.31 96 VAL A C 1
ATOM 736 O O . VAL A 1 96 ? 25.490 -8.335 -25.437 1.00 94.31 96 VAL A O 1
ATOM 739 N N . LYS A 1 97 ? 25.173 -7.627 -27.551 1.00 96.12 97 LYS A N 1
ATOM 740 C CA . LYS A 1 97 ? 26.583 -7.291 -27.789 1.00 96.12 97 LYS A CA 1
ATOM 741 C C . LYS A 1 97 ? 27.092 -6.259 -26.795 1.00 96.12 97 LYS A C 1
ATOM 743 O O . LYS A 1 97 ? 28.123 -6.491 -26.176 1.00 96.12 97 LYS A O 1
ATOM 748 N N . LEU A 1 98 ? 26.342 -5.174 -26.619 1.00 95.62 98 LEU A N 1
ATOM 749 C CA . LEU A 1 98 ? 26.678 -4.104 -25.691 1.00 95.62 98 LEU A CA 1
ATOM 750 C C . LEU A 1 98 ? 26.838 -4.643 -24.264 1.00 95.62 98 LEU A C 1
ATOM 752 O O . LEU A 1 98 ? 27.895 -4.465 -23.668 1.00 95.62 98 LEU A O 1
ATOM 756 N N . LEU A 1 99 ? 25.835 -5.363 -23.751 1.00 94.00 99 LEU A N 1
ATOM 757 C CA . LEU A 1 99 ? 25.863 -5.905 -22.389 1.00 94.00 99 LEU A CA 1
ATOM 758 C C . LEU A 1 99 ? 26.943 -6.974 -22.188 1.00 94.00 99 LEU A C 1
ATOM 760 O O . LEU A 1 99 ? 27.485 -7.075 -21.095 1.00 94.00 99 LEU A O 1
ATOM 764 N N . ALA A 1 100 ? 27.258 -7.770 -23.214 1.00 93.12 100 ALA A N 1
ATOM 765 C CA . ALA A 1 100 ? 28.320 -8.774 -23.146 1.00 93.12 100 ALA A CA 1
ATOM 766 C C . ALA A 1 100 ? 29.726 -8.152 -23.152 1.00 93.12 100 ALA A C 1
ATOM 768 O O . ALA A 1 100 ? 30.655 -8.745 -22.610 1.00 93.12 100 ALA A O 1
ATOM 769 N N . SER A 1 101 ? 29.885 -6.982 -23.777 1.00 93.50 101 SER A N 1
ATOM 770 C CA . SER A 1 101 ? 31.150 -6.239 -23.820 1.00 93.50 101 SER A CA 1
ATOM 771 C C . SER A 1 101 ? 31.341 -5.256 -22.663 1.00 93.50 101 SER A C 1
ATOM 773 O O . SER A 1 101 ? 32.438 -4.729 -22.491 1.00 93.50 101 SER A O 1
ATOM 775 N N . ASP A 1 102 ? 30.290 -4.981 -21.891 1.00 91.88 102 ASP A N 1
ATOM 776 C CA . ASP A 1 102 ? 30.349 -4.057 -20.764 1.00 91.88 102 ASP A CA 1
ATOM 777 C C . ASP A 1 102 ? 31.050 -4.730 -19.564 1.00 91.88 102 ASP A C 1
ATOM 779 O O . ASP A 1 102 ? 30.666 -5.835 -19.168 1.00 91.88 102 ASP A O 1
ATOM 783 N N . PRO A 1 103 ? 32.079 -4.104 -18.961 1.00 89.94 103 PRO A N 1
ATOM 784 C CA . PRO A 1 103 ? 32.789 -4.675 -17.816 1.00 89.94 103 PRO A CA 1
ATOM 785 C C . PRO A 1 103 ? 31.958 -4.689 -16.520 1.00 89.94 103 PRO A C 1
ATOM 787 O O . PRO A 1 103 ? 32.390 -5.262 -15.515 1.00 89.94 103 PRO A O 1
ATOM 790 N N . GLN A 1 104 ? 30.791 -4.039 -16.491 1.00 89.88 104 GLN A N 1
ATOM 791 C CA . GLN A 1 104 ? 29.939 -3.949 -15.315 1.00 89.88 104 GLN A CA 1
ATOM 792 C C . GLN A 1 104 ? 29.290 -5.295 -14.956 1.00 89.88 104 GLN A C 1
ATOM 794 O O . GLN A 1 104 ? 28.708 -5.998 -15.779 1.00 89.88 104 GLN A O 1
ATOM 799 N N . ASN A 1 105 ? 29.264 -5.613 -13.658 1.00 87.00 105 ASN A N 1
ATOM 800 C CA . ASN A 1 105 ? 28.441 -6.706 -13.152 1.00 87.00 105 ASN A CA 1
ATOM 801 C C . ASN A 1 105 ? 26.965 -6.281 -13.046 1.00 87.00 105 ASN A C 1
ATOM 803 O O . ASN A 1 105 ? 26.582 -5.501 -12.169 1.00 87.00 105 ASN A O 1
ATOM 807 N N . PHE A 1 106 ? 26.118 -6.838 -13.911 1.00 86.81 106 PHE A N 1
ATOM 808 C CA . PHE A 1 106 ? 24.673 -6.589 -13.899 1.00 86.81 106 PHE A CA 1
ATOM 809 C C . PHE A 1 106 ? 23.892 -7.439 -12.886 1.00 86.81 106 PHE A C 1
ATOM 811 O O . PHE A 1 106 ? 22.687 -7.230 -12.711 1.00 86.81 106 PHE A O 1
ATOM 818 N N . ILE A 1 107 ? 24.539 -8.372 -12.188 1.00 83.50 107 ILE A N 1
ATOM 819 C CA . ILE A 1 107 ? 23.916 -9.151 -11.119 1.00 83.50 107 ILE A CA 1
ATOM 820 C C . ILE A 1 107 ? 24.006 -8.366 -9.810 1.00 83.50 107 ILE A C 1
ATOM 822 O O . ILE A 1 107 ? 25.070 -8.229 -9.211 1.00 83.50 107 ILE A O 1
ATOM 826 N N . GLN A 1 108 ? 22.865 -7.851 -9.350 1.00 83.06 108 GLN A N 1
ATOM 827 C CA . GLN A 1 108 ? 22.807 -7.061 -8.122 1.00 83.06 108 GLN A CA 1
ATOM 828 C C . GLN A 1 108 ? 22.925 -7.943 -6.865 1.00 83.06 108 GLN A C 1
ATOM 830 O O . GLN A 1 108 ? 22.399 -9.060 -6.843 1.00 83.06 108 GLN A O 1
ATOM 835 N N . PRO A 1 109 ? 23.536 -7.443 -5.775 1.00 88.25 109 PRO A N 1
ATOM 836 C CA . PRO A 1 109 ? 23.411 -8.064 -4.463 1.00 88.25 109 PRO A CA 1
ATOM 837 C C . PRO A 1 109 ? 21.942 -8.185 -4.046 1.00 88.25 109 PRO A C 1
ATOM 839 O O . PRO A 1 109 ? 21.112 -7.344 -4.402 1.00 88.25 109 PRO A O 1
ATOM 842 N N . ARG A 1 110 ? 21.620 -9.211 -3.249 1.00 91.31 110 ARG A N 1
ATOM 843 C CA . ARG A 1 110 ? 20.264 -9.423 -2.703 1.00 91.31 110 ARG A CA 1
ATOM 844 C C . ARG A 1 110 ? 19.183 -9.487 -3.785 1.00 91.31 110 ARG A C 1
ATOM 846 O O . ARG A 1 110 ? 18.105 -8.898 -3.677 1.00 91.31 110 ARG A O 1
ATOM 853 N N . ARG A 1 111 ? 19.523 -10.103 -4.916 1.00 89.69 111 ARG A N 1
ATOM 854 C CA . ARG A 1 111 ? 18.688 -10.125 -6.122 1.00 89.69 111 ARG A CA 1
ATOM 855 C C . ARG A 1 111 ? 17.340 -10.814 -5.910 1.00 89.69 111 ARG A C 1
ATOM 857 O O . ARG A 1 111 ? 16.345 -10.361 -6.466 1.00 89.69 111 ARG A O 1
ATOM 864 N N . GLN A 1 112 ? 17.302 -11.863 -5.086 1.00 90.69 112 GLN A N 1
ATOM 865 C CA . GLN A 1 112 ? 16.058 -12.553 -4.749 1.00 90.69 112 GLN A CA 1
ATOM 866 C C . GLN A 1 112 ? 15.181 -11.668 -3.864 1.00 90.69 112 GLN A C 1
ATOM 868 O O . GLN A 1 112 ? 14.007 -11.482 -4.160 1.00 90.69 112 GLN A O 1
ATOM 873 N N . GLU A 1 113 ? 15.748 -11.032 -2.841 1.00 94.25 113 GLU A N 1
ATOM 874 C CA . GLU A 1 113 ? 15.006 -10.113 -1.980 1.00 94.25 113 GLU A CA 1
ATOM 875 C C . GLU A 1 113 ? 14.463 -8.919 -2.758 1.00 94.25 113 GLU A C 1
ATOM 877 O O . GLU A 1 113 ? 13.306 -8.541 -2.589 1.00 94.25 113 GLU A O 1
ATOM 882 N N . ASN A 1 114 ? 15.273 -8.342 -3.650 1.00 92.56 114 ASN A N 1
ATOM 883 C CA . ASN A 1 114 ? 14.823 -7.264 -4.522 1.00 92.56 114 ASN A CA 1
ATOM 884 C C . ASN A 1 114 ? 13.708 -7.726 -5.465 1.00 92.56 114 ASN A C 1
ATOM 886 O O . ASN A 1 114 ? 12.783 -6.953 -5.702 1.00 92.56 114 ASN A O 1
ATOM 890 N N . TYR A 1 115 ? 13.769 -8.953 -5.990 1.00 92.06 115 TYR A N 1
ATOM 891 C CA . TYR A 1 115 ? 12.663 -9.519 -6.759 1.00 92.06 115 TYR A CA 1
ATOM 892 C C . TYR A 1 115 ? 11.393 -9.600 -5.910 1.00 92.06 115 TYR A C 1
ATOM 894 O O . TYR A 1 115 ? 10.372 -9.051 -6.312 1.00 92.06 115 TYR A O 1
ATOM 902 N N . TYR A 1 116 ? 11.458 -10.214 -4.725 1.00 91.62 116 TYR A N 1
ATOM 903 C CA . TYR A 1 116 ? 10.293 -10.372 -3.856 1.00 91.62 116 TYR A CA 1
ATOM 904 C C . TYR A 1 116 ? 9.698 -9.030 -3.440 1.00 91.62 116 TYR A C 1
ATOM 906 O O . TYR A 1 116 ? 8.482 -8.886 -3.490 1.00 91.62 116 TYR A O 1
ATOM 914 N N . LEU A 1 117 ? 10.534 -8.036 -3.125 1.00 92.44 117 LEU A N 1
ATOM 915 C CA . LEU A 1 117 ? 10.093 -6.670 -2.847 1.00 92.44 117 LEU A CA 1
ATOM 916 C C . LEU A 1 117 ? 9.299 -6.093 -4.029 1.00 92.44 117 LEU A C 1
ATOM 918 O O . LEU A 1 117 ? 8.188 -5.623 -3.847 1.00 92.44 117 LEU A O 1
ATOM 922 N N . LYS A 1 118 ? 9.857 -6.154 -5.243 1.00 91.06 118 LYS A N 1
ATOM 923 C CA . LYS A 1 118 ? 9.247 -5.602 -6.467 1.00 91.06 118 LYS A CA 1
ATOM 924 C C . LYS A 1 118 ? 8.017 -6.377 -6.944 1.00 91.06 118 LYS A C 1
ATOM 926 O O . LYS A 1 118 ? 7.220 -5.848 -7.716 1.00 91.06 118 LYS A O 1
ATOM 931 N N . TYR A 1 119 ? 7.915 -7.642 -6.550 1.00 89.25 119 TYR A N 1
ATOM 932 C CA . TYR A 1 119 ? 6.834 -8.532 -6.951 1.00 89.25 119 TYR A CA 1
ATOM 933 C C . TYR A 1 119 ? 5.553 -8.315 -6.143 1.00 89.25 119 TYR A C 1
ATOM 935 O O . TYR A 1 119 ? 4.463 -8.604 -6.639 1.00 89.25 119 TYR A O 1
ATOM 943 N N . GLN A 1 120 ? 5.669 -7.817 -4.911 1.00 90.38 120 GLN A N 1
ATOM 944 C CA . GLN A 1 120 ? 4.509 -7.458 -4.102 1.00 90.38 120 GLN A CA 1
ATOM 945 C C . GLN A 1 120 ? 4.001 -6.061 -4.463 1.00 90.38 120 GLN A C 1
ATOM 947 O O . GLN A 1 120 ? 4.773 -5.211 -4.892 1.00 90.38 120 GLN A O 1
ATOM 952 N N . ASN A 1 121 ? 2.718 -5.801 -4.195 1.00 91.94 121 ASN A N 1
ATOM 953 C CA . ASN A 1 121 ? 2.247 -4.425 -4.064 1.00 91.94 121 ASN A CA 1
ATOM 954 C C . ASN A 1 121 ? 2.684 -3.910 -2.694 1.00 91.94 121 ASN A C 1
ATOM 956 O O . ASN A 1 121 ? 2.216 -4.415 -1.668 1.00 91.94 121 ASN A O 1
ATOM 960 N N . LEU A 1 122 ? 3.575 -2.926 -2.668 1.00 95.31 122 LEU A N 1
ATOM 961 C CA . LEU A 1 122 ? 4.112 -2.387 -1.426 1.00 95.31 122 LEU A CA 1
ATOM 962 C C . LEU A 1 122 ? 3.257 -1.241 -0.891 1.00 95.31 122 LEU A C 1
ATOM 964 O O . LEU A 1 122 ? 3.092 -0.208 -1.545 1.00 95.31 122 LEU A O 1
ATOM 968 N N . VAL A 1 123 ? 2.767 -1.407 0.337 1.00 97.62 123 VAL A N 1
ATOM 969 C CA . VAL A 1 123 ? 2.054 -0.361 1.073 1.00 97.62 123 VAL A CA 1
ATOM 970 C C . VAL A 1 123 ? 3.032 0.380 1.983 1.00 97.62 123 VAL A C 1
ATOM 972 O O . VAL A 1 123 ? 3.655 -0.225 2.850 1.00 97.62 123 VAL A O 1
ATOM 975 N N . ASN A 1 124 ? 3.158 1.696 1.808 1.00 98.19 124 ASN A N 1
ATOM 976 C CA . ASN A 1 124 ? 3.880 2.559 2.737 1.00 98.19 124 ASN A CA 1
ATOM 977 C C . ASN A 1 124 ? 2.918 3.082 3.813 1.00 98.19 124 ASN A C 1
ATOM 979 O O . ASN A 1 124 ? 2.095 3.963 3.547 1.00 98.19 124 ASN A O 1
ATOM 983 N N . TYR A 1 125 ? 3.056 2.565 5.034 1.00 97.62 125 TYR A N 1
ATOM 984 C CA . TYR A 1 125 ? 2.234 2.944 6.189 1.00 97.62 125 TYR A CA 1
ATOM 985 C C . TYR A 1 125 ? 2.729 4.206 6.904 1.00 97.62 125 TYR A C 1
ATOM 987 O O . TYR A 1 125 ? 2.043 4.721 7.790 1.00 97.62 125 TYR A O 1
ATOM 995 N N . LYS A 1 126 ? 3.894 4.749 6.519 1.00 95.81 126 LYS A N 1
ATOM 996 C CA . LYS A 1 126 ? 4.375 6.030 7.043 1.00 95.81 126 LYS A CA 1
ATOM 997 C C . LYS A 1 126 ? 3.452 7.156 6.579 1.00 95.81 126 LYS A C 1
ATOM 999 O O . LYS A 1 126 ? 3.580 7.657 5.459 1.00 95.81 126 LYS A O 1
ATOM 1004 N N . LEU A 1 127 ? 2.543 7.560 7.465 1.00 94.88 127 LEU A N 1
ATOM 1005 C CA . LEU A 1 127 ? 1.597 8.639 7.206 1.00 94.88 127 LEU A CA 1
ATOM 1006 C C . LEU A 1 127 ? 2.337 9.934 6.890 1.00 94.88 127 LEU A C 1
ATOM 1008 O O . LEU A 1 127 ? 3.220 10.366 7.630 1.00 94.88 127 LEU A O 1
ATOM 1012 N N . SER A 1 128 ? 1.938 10.555 5.788 1.00 95.31 128 SER A N 1
ATOM 1013 C CA . SER A 1 128 ? 2.416 11.864 5.363 1.00 95.31 128 SER A CA 1
ATOM 1014 C C . SER A 1 128 ? 1.222 12.721 4.951 1.00 95.31 128 SER A C 1
ATOM 1016 O O . SER A 1 128 ? 0.252 12.180 4.407 1.00 95.31 128 SER A O 1
ATOM 1018 N N . PRO A 1 129 ? 1.262 14.045 5.179 1.00 96.94 129 PRO A N 1
ATOM 1019 C CA . PRO A 1 129 ? 0.297 14.950 4.576 1.00 96.94 129 PRO A CA 1
ATOM 1020 C C . PRO A 1 129 ? 0.271 14.762 3.058 1.00 96.94 129 PRO A C 1
ATOM 1022 O O . PRO A 1 129 ? 1.322 14.760 2.416 1.00 96.94 129 PRO A O 1
ATOM 1025 N N . ILE A 1 130 ? -0.923 14.631 2.485 1.00 96.88 130 ILE A N 1
ATOM 1026 C CA . ILE A 1 130 ? -1.130 14.384 1.050 1.00 96.88 130 ILE A CA 1
ATOM 1027 C C . ILE A 1 130 ? -0.386 15.392 0.156 1.00 96.88 130 ILE A C 1
ATOM 1029 O O . ILE A 1 130 ? 0.256 15.011 -0.820 1.00 96.88 130 ILE A O 1
ATOM 1033 N N . ASN A 1 131 ? -0.368 16.669 0.544 1.00 96.25 131 ASN A N 1
ATOM 1034 C CA . ASN A 1 131 ? 0.321 17.723 -0.201 1.00 96.25 131 ASN A CA 1
ATOM 1035 C C . ASN A 1 131 ? 1.852 17.559 -0.199 1.00 96.25 131 ASN A C 1
ATOM 1037 O O . ASN A 1 131 ? 2.494 17.884 -1.195 1.00 96.25 131 ASN A O 1
ATOM 1041 N N . ASN A 1 132 ? 2.435 16.981 0.859 1.00 97.38 132 ASN A N 1
ATOM 1042 C CA . ASN A 1 132 ? 3.868 16.672 0.902 1.00 97.38 132 ASN A CA 1
ATOM 1043 C C . ASN A 1 132 ? 4.206 15.495 -0.019 1.00 97.38 132 ASN A C 1
ATOM 1045 O O . ASN A 1 132 ? 5.253 15.498 -0.660 1.00 97.38 132 ASN A O 1
ATOM 1049 N N . VAL A 1 133 ? 3.319 14.500 -0.117 1.00 97.69 133 VAL A N 1
ATOM 1050 C CA . VAL A 1 133 ? 3.490 13.377 -1.053 1.00 97.69 133 VAL A CA 1
ATOM 1051 C C . VAL A 1 133 ? 3.461 13.879 -2.494 1.00 97.69 133 VAL A C 1
ATOM 1053 O O . VAL A 1 133 ? 4.338 13.524 -3.276 1.00 97.69 133 VAL A O 1
ATOM 1056 N N . ILE A 1 134 ? 2.507 14.751 -2.833 1.00 97.81 134 ILE A N 1
ATOM 1057 C CA . ILE A 1 134 ? 2.424 15.366 -4.165 1.00 97.81 134 ILE A CA 1
ATOM 1058 C C . ILE A 1 134 ? 3.694 16.168 -4.472 1.00 97.81 134 ILE A C 1
ATOM 1060 O O . ILE A 1 134 ? 4.286 15.974 -5.530 1.00 97.81 134 ILE A O 1
ATOM 1064 N N . ALA A 1 135 ? 4.134 17.027 -3.549 1.00 97.62 135 ALA A N 1
ATOM 1065 C CA . ALA A 1 135 ? 5.305 17.878 -3.754 1.00 97.62 135 ALA A CA 1
ATOM 1066 C C . ALA A 1 135 ? 6.603 17.076 -3.946 1.00 97.62 135 ALA A C 1
ATOM 1068 O O . ALA A 1 135 ? 7.404 17.401 -4.816 1.00 97.62 135 ALA A O 1
ATOM 1069 N N . ASN A 1 136 ? 6.800 16.013 -3.162 1.00 97.38 136 ASN A N 1
ATOM 1070 C CA . ASN A 1 136 ? 8.067 15.278 -3.143 1.00 97.38 136 ASN A CA 1
ATOM 1071 C C . ASN A 1 136 ? 8.115 14.111 -4.137 1.00 97.38 136 ASN A C 1
ATOM 1073 O O . ASN A 1 136 ? 9.201 13.655 -4.499 1.00 97.38 136 ASN A O 1
ATOM 1077 N N . HIS A 1 137 ? 6.957 13.573 -4.529 1.00 97.44 137 HIS A N 1
ATOM 1078 C CA . HIS A 1 137 ? 6.870 12.319 -5.283 1.00 97.44 137 HIS A CA 1
ATOM 1079 C C . HIS A 1 137 ? 5.931 12.385 -6.492 1.00 97.44 137 HIS A C 1
ATOM 1081 O O . HIS A 1 137 ? 5.760 11.375 -7.171 1.00 97.44 137 HIS A O 1
ATOM 1087 N N . GLY A 1 138 ? 5.355 13.557 -6.794 1.00 97.06 138 GLY A N 1
ATOM 1088 C CA . GLY A 1 138 ? 4.413 13.768 -7.895 1.00 97.06 138 GLY A CA 1
ATOM 1089 C C . GLY A 1 138 ? 4.877 13.165 -9.218 1.00 97.06 138 GLY A C 1
ATOM 1090 O O . GLY A 1 138 ? 4.133 12.436 -9.865 1.00 97.06 138 GLY A O 1
ATOM 1091 N N . ASP A 1 139 ? 6.129 13.390 -9.601 1.00 96.31 139 ASP A N 1
ATOM 1092 C CA . ASP A 1 139 ? 6.647 12.946 -10.900 1.00 96.31 139 ASP A CA 1
ATOM 1093 C C . ASP A 1 139 ? 7.530 11.695 -10.840 1.00 96.31 139 ASP A C 1
ATOM 1095 O O . ASP A 1 139 ? 8.057 11.259 -11.867 1.00 96.31 139 ASP A O 1
ATOM 1099 N N . THR A 1 140 ? 7.652 11.068 -9.668 1.00 94.88 140 THR A N 1
ATOM 1100 C CA . THR A 1 140 ? 8.431 9.838 -9.511 1.00 94.88 140 THR A CA 1
ATOM 1101 C C . THR A 1 140 ? 7.699 8.668 -10.154 1.00 94.88 140 THR A C 1
ATOM 1103 O O . THR A 1 140 ? 6.666 8.217 -9.664 1.00 94.88 140 THR A O 1
ATOM 1106 N N . LYS A 1 141 ? 8.260 8.145 -11.246 1.00 92.69 141 LYS A N 1
ATOM 1107 C CA . LYS A 1 141 ? 7.789 6.916 -11.884 1.00 92.69 141 LYS A CA 1
ATOM 1108 C C . LYS A 1 141 ? 8.563 5.699 -11.417 1.00 92.69 141 LYS A C 1
ATOM 1110 O O . LYS A 1 141 ? 9.709 5.786 -10.989 1.00 92.69 141 LYS A O 1
ATOM 1115 N N . ASP A 1 142 ? 7.905 4.561 -11.555 1.00 90.44 142 ASP A N 1
ATOM 1116 C CA . ASP A 1 142 ? 8.446 3.239 -11.297 1.00 90.44 142 ASP A CA 1
ATOM 1117 C C . ASP A 1 142 ? 9.029 3.065 -9.890 1.00 90.44 142 ASP A C 1
ATOM 1119 O O . ASP A 1 142 ? 9.989 2.326 -9.675 1.00 90.44 142 ASP A O 1
ATOM 1123 N N . SER A 1 143 ? 8.395 3.709 -8.908 1.00 91.88 143 SER A N 1
ATOM 1124 C CA . SER A 1 143 ? 8.683 3.494 -7.492 1.00 91.88 143 SER A CA 1
ATOM 1125 C C . SER A 1 143 ? 8.415 2.039 -7.083 1.00 91.88 143 SER A C 1
ATOM 1127 O O . SER A 1 143 ? 7.632 1.315 -7.712 1.00 91.88 143 SER A O 1
ATOM 1129 N N . HIS A 1 144 ? 9.070 1.601 -6.007 1.00 92.44 144 HIS A N 1
ATOM 1130 C CA . HIS A 1 144 ? 8.704 0.387 -5.271 1.00 92.44 144 HIS A CA 1
ATOM 1131 C C . HIS A 1 144 ? 7.633 0.626 -4.213 1.00 92.44 144 HIS A C 1
ATOM 1133 O O . HIS A 1 144 ? 7.274 -0.312 -3.522 1.00 92.44 144 HIS A O 1
ATOM 1139 N N . VAL A 1 145 ? 7.131 1.851 -4.062 1.00 96.19 145 VAL A N 1
ATOM 1140 C CA . VAL A 1 145 ? 5.915 2.120 -3.291 1.00 96.19 145 VAL A CA 1
ATOM 1141 C C . VAL A 1 145 ? 4.732 2.081 -4.252 1.00 96.19 145 VAL A C 1
ATOM 1143 O O . VAL A 1 145 ? 4.617 2.951 -5.112 1.00 96.19 145 VAL A O 1
ATOM 1146 N N . ASP A 1 146 ? 3.849 1.097 -4.115 1.00 96.00 146 ASP A N 1
ATOM 1147 C CA . ASP A 1 146 ? 2.653 0.972 -4.960 1.00 96.00 146 ASP A CA 1
ATOM 1148 C C . ASP A 1 146 ? 1.446 1.685 -4.347 1.00 96.00 146 ASP A C 1
ATOM 1150 O O . ASP A 1 146 ? 0.654 2.292 -5.069 1.00 96.00 146 ASP A O 1
ATOM 1154 N N . LEU A 1 147 ? 1.327 1.662 -3.015 1.00 98.12 147 LEU A N 1
ATOM 1155 C CA . LEU A 1 147 ? 0.269 2.337 -2.267 1.00 98.12 147 LEU A CA 1
ATOM 1156 C C . LEU A 1 147 ? 0.855 3.207 -1.151 1.00 98.12 147 LEU A C 1
ATOM 1158 O O . LEU A 1 147 ? 1.538 2.714 -0.258 1.00 98.12 147 LEU A O 1
ATOM 1162 N N . GLN A 1 148 ? 0.544 4.499 -1.159 1.00 98.31 148 GLN A N 1
ATOM 1163 C CA . GLN A 1 148 ? 0.914 5.438 -0.102 1.00 98.31 148 GLN A CA 1
ATOM 1164 C C . GLN A 1 148 ? -0.307 5.788 0.749 1.00 98.31 148 GLN A C 1
ATOM 1166 O O . GLN A 1 148 ? -1.250 6.395 0.238 1.00 98.31 148 GLN A O 1
ATOM 1171 N N . LEU A 1 149 ? -0.265 5.496 2.054 1.00 98.19 149 LEU A N 1
ATOM 1172 C CA . LEU A 1 149 ? -1.246 6.047 2.993 1.00 98.19 149 LEU A CA 1
ATOM 1173 C C . LEU A 1 149 ? -0.920 7.516 3.266 1.00 98.19 149 LEU A C 1
ATOM 1175 O O . LEU A 1 149 ? 0.182 7.867 3.691 1.00 98.19 149 LEU A O 1
ATOM 1179 N N . SER A 1 150 ? -1.879 8.398 3.031 1.00 98.19 150 SER A N 1
ATOM 1180 C CA . SER A 1 150 ? -1.741 9.831 3.277 1.00 98.19 150 SER A CA 1
ATOM 1181 C C . SER A 1 150 ? -2.905 10.357 4.088 1.00 98.19 150 SER A C 1
ATOM 1183 O O . SER A 1 150 ? -4.008 9.823 4.034 1.00 98.19 150 SER A O 1
ATOM 1185 N N . VAL A 1 151 ? -2.659 11.431 4.826 1.00 97.38 151 VAL A N 1
ATOM 1186 C CA . VAL A 1 151 ? -3.703 12.118 5.587 1.00 97.38 151 VAL A CA 1
ATOM 1187 C C . VAL A 1 151 ? -3.930 13.516 5.039 1.00 97.38 151 VAL A C 1
ATOM 1189 O O . VAL A 1 151 ? -2.988 14.184 4.597 1.00 97.38 151 VAL A O 1
ATOM 1192 N N . VAL A 1 152 ? -5.178 13.972 5.081 1.00 96.12 152 VAL A N 1
ATOM 1193 C CA . VAL A 1 152 ? -5.465 15.404 4.978 1.00 96.12 152 VAL A CA 1
ATOM 1194 C C . VAL A 1 152 ? -5.060 16.031 6.307 1.00 96.12 152 VAL A C 1
ATOM 1196 O O . VAL A 1 152 ? -5.518 15.603 7.365 1.00 96.12 152 VAL A O 1
ATOM 1199 N N . LYS A 1 153 ? -4.125 16.986 6.265 1.00 90.25 153 LYS A N 1
ATOM 1200 C CA . LYS A 1 153 ? -3.649 17.660 7.475 1.00 90.25 153 LYS A CA 1
ATOM 1201 C C . LYS A 1 153 ? -4.739 18.617 7.949 1.00 90.25 153 LYS A C 1
ATOM 1203 O O . LYS A 1 153 ? -5.068 19.550 7.227 1.00 90.25 153 LYS A O 1
ATOM 1208 N N . GLU A 1 154 ? -5.245 18.402 9.158 1.00 90.00 154 GLU A N 1
ATOM 1209 C CA . GLU A 1 154 ? -6.109 19.371 9.830 1.00 90.00 154 GLU A CA 1
ATOM 1210 C C . GLU A 1 154 ? -5.296 20.633 10.149 1.00 90.00 154 GLU A C 1
ATOM 1212 O O . GLU A 1 154 ? -4.196 20.555 10.710 1.00 90.00 154 GLU A O 1
ATOM 1217 N N . LYS A 1 155 ? -5.801 21.801 9.746 1.00 88.12 155 LYS A N 1
ATOM 1218 C CA . LYS A 1 155 ? -5.144 23.076 10.029 1.00 88.12 155 LYS A CA 1
ATOM 1219 C C . LYS A 1 155 ? -5.311 23.430 11.506 1.00 88.12 155 LYS A C 1
ATOM 1221 O O . LYS A 1 155 ? -6.428 23.476 12.018 1.00 88.12 155 LYS A O 1
ATOM 1226 N N . GLU A 1 156 ? -4.194 23.701 12.177 1.00 85.50 156 GLU A N 1
ATOM 1227 C CA . GLU A 1 156 ? -4.185 24.091 13.589 1.00 85.50 156 GLU A CA 1
ATOM 1228 C C . GLU A 1 156 ? -5.076 25.316 13.835 1.00 85.50 156 GLU A C 1
ATOM 1230 O O . GLU A 1 156 ? -5.108 26.257 13.038 1.00 85.50 156 GLU A O 1
ATOM 1235 N N . GLY A 1 157 ? -5.824 25.283 14.939 1.00 87.19 157 GLY A N 1
ATOM 1236 C CA . GLY A 1 157 ? -6.749 26.348 15.329 1.00 87.19 157 GLY A CA 1
ATOM 1237 C C . GLY A 1 157 ? -8.105 26.341 14.613 1.00 87.19 157 GLY A C 1
ATOM 1238 O O . GLY A 1 157 ? -8.958 27.156 14.964 1.00 87.19 157 GLY A O 1
ATOM 1239 N N . LEU A 1 158 ? -8.350 25.442 13.649 1.00 92.00 158 LEU A N 1
ATOM 1240 C CA . LEU A 1 158 ? -9.684 25.250 13.071 1.00 92.00 158 LEU A CA 1
ATOM 1241 C C . LEU A 1 158 ? -10.466 24.154 13.804 1.00 92.00 158 LEU A C 1
ATOM 1243 O O . LEU A 1 158 ? -9.927 23.111 14.162 1.00 92.00 158 LEU A O 1
ATOM 1247 N N . SER A 1 159 ? -11.768 24.377 13.971 1.00 92.06 159 SER A N 1
ATOM 1248 C CA . SER A 1 159 ? -12.721 23.410 14.521 1.00 92.06 159 SER A CA 1
ATOM 1249 C C . SER A 1 159 ? -14.097 23.574 13.864 1.00 92.06 159 SER A C 1
ATOM 1251 O O . SER A 1 159 ? -14.333 24.540 13.126 1.00 92.06 159 SER A O 1
ATOM 1253 N N . GLY A 1 160 ? -14.992 22.607 14.094 1.00 92.19 160 GLY A N 1
ATOM 1254 C CA . GLY A 1 160 ? -16.360 22.615 13.568 1.00 92.19 160 GLY A CA 1
ATOM 1255 C C . GLY A 1 160 ? -16.409 22.810 12.048 1.00 92.19 160 GLY A C 1
ATOM 1256 O O . GLY A 1 160 ? -15.611 22.239 11.301 1.00 92.19 160 GLY A O 1
ATOM 1257 N N . ASP A 1 161 ? -17.326 23.658 11.581 1.00 93.94 161 ASP A N 1
ATOM 1258 C CA . ASP A 1 161 ? -17.564 23.894 10.149 1.00 93.94 161 ASP A CA 1
ATOM 1259 C C . ASP A 1 161 ? -16.350 24.446 9.402 1.00 93.94 161 ASP A C 1
ATOM 1261 O O . ASP A 1 161 ? -16.097 24.048 8.265 1.00 93.94 161 ASP A O 1
ATOM 1265 N N . LYS A 1 162 ? -15.541 25.299 10.042 1.00 94.88 162 LYS A N 1
ATOM 1266 C CA . LYS A 1 162 ? -14.333 25.849 9.409 1.00 94.88 162 LYS A CA 1
ATOM 1267 C C . LYS A 1 162 ? -13.322 24.751 9.085 1.00 94.88 162 LYS A C 1
ATOM 1269 O O . LYS A 1 162 ? -12.746 24.765 8.002 1.00 94.88 162 LYS A O 1
ATOM 1274 N N . LEU A 1 163 ? -13.141 23.792 9.998 1.00 95.50 163 LEU A N 1
ATOM 1275 C CA . LEU A 1 163 ? -12.268 22.639 9.772 1.00 95.50 163 LEU A CA 1
ATOM 1276 C C . LEU A 1 163 ? -12.801 21.757 8.635 1.00 95.50 163 LEU A C 1
ATOM 1278 O O . LEU A 1 163 ? -12.048 21.359 7.752 1.00 95.50 163 LEU A O 1
ATOM 1282 N N . ARG A 1 164 ? -14.107 21.481 8.623 1.00 95.50 164 ARG A N 1
ATOM 1283 C CA . ARG A 1 164 ? -14.738 20.637 7.594 1.00 95.50 164 ARG A CA 1
ATOM 1284 C C . ARG A 1 164 ? -14.635 21.248 6.197 1.00 95.50 164 ARG A C 1
ATOM 1286 O O . ARG A 1 164 ? -14.322 20.533 5.246 1.00 95.50 164 ARG A O 1
ATOM 1293 N N . ILE A 1 165 ? -14.861 22.557 6.077 1.00 95.25 165 ILE A N 1
ATOM 1294 C CA . ILE A 1 165 ? -14.716 23.294 4.813 1.00 95.25 165 ILE A CA 1
ATOM 1295 C C . ILE A 1 165 ? -13.261 23.252 4.331 1.00 95.25 165 ILE A C 1
ATOM 1297 O O . ILE A 1 165 ? -13.022 22.987 3.155 1.00 95.25 165 ILE A O 1
ATOM 1301 N N . ASP A 1 166 ? -12.291 23.457 5.226 1.00 95.75 166 ASP A N 1
ATOM 1302 C CA . ASP A 1 166 ? -10.862 23.371 4.894 1.00 95.75 166 ASP A CA 1
ATOM 1303 C C . ASP A 1 166 ? -10.482 21.974 4.372 1.00 95.75 166 ASP A C 1
ATOM 1305 O O . ASP A 1 166 ? -9.864 21.857 3.312 1.00 95.75 166 ASP A O 1
ATOM 1309 N N . ILE A 1 167 ? -10.945 20.911 5.042 1.00 96.62 167 ILE A N 1
ATOM 1310 C CA . ILE A 1 167 ? -10.726 19.522 4.612 1.00 96.62 167 ILE A CA 1
ATOM 1311 C C . ILE A 1 167 ? -11.332 19.265 3.225 1.00 96.62 167 ILE A C 1
ATOM 1313 O O . ILE A 1 167 ? -10.649 18.709 2.364 1.00 96.62 167 ILE A O 1
ATOM 1317 N N . ILE A 1 168 ? -12.584 19.671 2.982 1.00 96.06 168 ILE A N 1
ATOM 1318 C CA . ILE A 1 168 ? -13.243 19.490 1.676 1.00 96.06 168 ILE A CA 1
ATOM 1319 C C . ILE A 1 168 ? -12.485 20.233 0.573 1.00 96.06 168 ILE A C 1
ATOM 1321 O O . ILE A 1 168 ? -12.193 19.652 -0.473 1.00 96.06 168 ILE A O 1
ATOM 1325 N N . ASN A 1 169 ? -12.117 21.491 0.812 1.00 95.44 169 ASN A N 1
ATOM 1326 C CA . ASN A 1 169 ? -11.363 22.281 -0.157 1.00 95.44 169 ASN A CA 1
ATOM 1327 C C . ASN A 1 169 ? -10.004 21.638 -0.465 1.00 95.44 169 ASN A C 1
ATOM 1329 O O . ASN A 1 169 ? -9.594 21.593 -1.626 1.00 95.44 169 ASN A O 1
ATOM 1333 N N . ASN A 1 170 ? -9.331 21.076 0.547 1.00 95.50 170 ASN A N 1
ATOM 1334 C CA . ASN A 1 170 ? -8.088 20.337 0.346 1.00 95.50 170 ASN A CA 1
ATOM 1335 C C . ASN A 1 170 ? -8.297 19.087 -0.516 1.00 95.50 170 ASN A C 1
ATOM 1337 O O . ASN A 1 170 ? -7.488 18.818 -1.397 1.00 95.50 170 ASN A O 1
ATOM 1341 N N . LEU A 1 171 ? -9.383 18.339 -0.300 1.00 95.81 171 LEU A N 1
ATOM 1342 C CA . LEU A 1 171 ? -9.700 17.152 -1.097 1.00 95.81 171 LEU A CA 1
ATOM 1343 C C . LEU A 1 171 ? -9.934 17.497 -2.574 1.00 95.81 171 LEU A C 1
ATOM 1345 O O . LEU A 1 171 ? -9.415 16.791 -3.440 1.00 95.81 171 LEU A O 1
ATOM 1349 N N . PHE A 1 172 ? -10.639 18.593 -2.875 1.00 95.44 172 PHE A N 1
ATOM 1350 C CA . PHE A 1 172 ? -10.809 19.056 -4.257 1.00 95.44 172 PHE A CA 1
ATOM 1351 C C . PHE A 1 172 ? -9.481 19.474 -4.900 1.00 95.44 172 PHE A C 1
ATOM 1353 O O . PHE A 1 172 ? -9.170 19.056 -6.015 1.00 95.44 172 PHE A O 1
ATOM 1360 N N . ASP A 1 173 ? -8.657 20.235 -4.182 1.00 95.50 173 ASP A N 1
ATOM 1361 C CA . ASP A 1 173 ? -7.343 20.663 -4.667 1.00 95.50 173 ASP A CA 1
ATOM 1362 C C . ASP A 1 173 ? -6.395 19.471 -4.910 1.00 95.50 173 ASP A C 1
ATOM 1364 O O . ASP A 1 173 ? -5.716 19.395 -5.934 1.00 95.50 173 ASP A O 1
ATOM 1368 N N . VAL A 1 174 ? -6.404 18.478 -4.017 1.00 95.50 174 VAL A N 1
ATOM 1369 C CA . VAL A 1 174 ? -5.639 17.231 -4.162 1.00 95.50 174 VAL A CA 1
ATOM 1370 C C . VAL A 1 174 ? -6.020 16.480 -5.435 1.00 95.50 174 VAL A C 1
ATOM 1372 O O . VAL A 1 174 ? -5.130 15.995 -6.138 1.00 95.50 174 VAL A O 1
ATOM 1375 N N . GLN A 1 175 ? -7.316 16.379 -5.749 1.00 95.25 175 GLN A N 1
ATOM 1376 C CA . GLN A 1 175 ? -7.777 15.719 -6.973 1.00 95.25 175 GLN A CA 1
ATOM 1377 C C . GLN A 1 175 ? -7.211 16.401 -8.220 1.00 95.25 175 GLN A C 1
ATOM 1379 O O . GLN A 1 175 ? -6.663 15.727 -9.097 1.00 95.25 175 GLN A O 1
ATOM 1384 N N . GLU A 1 176 ? -7.274 17.730 -8.279 1.00 96.12 176 GLU A N 1
ATOM 1385 C CA . GLU A 1 176 ? -6.754 18.502 -9.409 1.00 96.12 176 GLU A CA 1
ATOM 1386 C C . GLU A 1 176 ? -5.228 18.454 -9.505 1.00 96.12 176 GLU A C 1
ATOM 1388 O O . GLU A 1 176 ? -4.670 18.342 -10.601 1.00 96.12 176 GLU A O 1
ATOM 1393 N N . LYS A 1 177 ? -4.528 18.473 -8.369 1.00 97.38 177 LYS A N 1
ATOM 1394 C CA . LYS A 1 177 ? -3.070 18.351 -8.333 1.00 97.38 177 LYS A CA 1
ATOM 1395 C C . LYS A 1 177 ? -2.605 16.977 -8.793 1.00 97.38 177 LYS A C 1
ATOM 1397 O O . LYS A 1 177 ? -1.735 16.910 -9.655 1.00 97.38 177 LYS A O 1
ATOM 1402 N N . ILE A 1 178 ? -3.195 15.886 -8.297 1.00 96.56 178 ILE A N 1
ATOM 1403 C CA . ILE A 1 178 ? -2.772 14.529 -8.679 1.00 96.56 178 ILE A CA 1
ATOM 1404 C C . ILE A 1 178 ? -3.003 14.266 -10.170 1.00 96.56 178 ILE A C 1
ATOM 1406 O O . ILE A 1 178 ? -2.143 13.652 -10.803 1.00 96.56 178 ILE A O 1
ATOM 1410 N N . LYS A 1 179 ? -4.080 14.785 -10.775 1.00 95.50 179 LYS A N 1
ATOM 1411 C CA . LYS A 1 179 ? -4.299 14.680 -12.233 1.00 95.50 179 LYS A CA 1
ATOM 1412 C C . LYS A 1 179 ? -3.141 15.254 -13.059 1.00 95.50 179 LYS A C 1
ATOM 1414 O O . LYS A 1 179 ? -2.867 14.747 -14.144 1.00 95.50 179 LYS A O 1
ATOM 1419 N N . LYS A 1 180 ? -2.450 16.278 -12.548 1.00 96.75 180 LYS A N 1
ATOM 1420 C CA . LYS A 1 180 ? -1.314 16.938 -13.216 1.00 96.75 180 LYS A CA 1
ATOM 1421 C C . LYS A 1 180 ? 0.015 16.201 -13.022 1.00 96.75 180 LYS A C 1
ATOM 1423 O O . LYS A 1 180 ? 0.984 16.510 -13.708 1.00 96.75 180 LYS A O 1
ATOM 1428 N N . THR A 1 181 ? 0.067 15.231 -12.112 1.00 97.56 181 THR A N 1
ATOM 1429 C CA . THR A 1 181 ? 1.289 14.484 -11.797 1.00 97.56 181 THR A CA 1
ATOM 1430 C C . THR A 1 181 ? 1.523 13.311 -12.750 1.00 97.56 181 THR A C 1
ATOM 1432 O O . THR A 1 181 ? 0.589 12.637 -13.205 1.00 97.56 181 THR A O 1
ATOM 1435 N N . LYS A 1 182 ? 2.793 13.009 -13.037 1.00 96.19 182 LYS A N 1
ATOM 1436 C CA . LYS A 1 182 ? 3.157 11.875 -13.905 1.00 96.19 182 LYS A CA 1
ATOM 1437 C C . LYS A 1 182 ? 3.306 10.556 -13.148 1.00 96.19 182 LYS A C 1
ATOM 1439 O O . LYS A 1 182 ? 3.147 9.501 -13.765 1.00 96.19 182 LYS A O 1
ATOM 1444 N N . GLY A 1 183 ? 3.622 10.618 -11.859 1.00 96.38 183 GLY A N 1
ATOM 1445 C CA . GLY A 1 183 ? 3.984 9.493 -10.998 1.00 96.38 183 GLY A CA 1
ATOM 1446 C C . GLY A 1 183 ? 2.912 9.071 -9.996 1.00 96.38 183 GLY A C 1
ATOM 1447 O O . GLY A 1 183 ? 3.025 7.982 -9.443 1.00 96.38 183 GLY A O 1
ATOM 1448 N N . LEU A 1 184 ? 1.851 9.861 -9.787 1.00 97.94 184 LEU A N 1
ATOM 1449 C CA . LEU A 1 184 ? 0.796 9.529 -8.823 1.00 97.94 184 LEU A CA 1
ATOM 1450 C C . LEU A 1 184 ? -0.563 9.250 -9.486 1.00 97.94 184 LEU A C 1
ATOM 1452 O O . LEU A 1 184 ? -0.871 9.699 -10.600 1.00 97.94 184 LEU A O 1
ATOM 1456 N N . SER A 1 185 ? -1.384 8.483 -8.773 1.00 97.25 185 SER A N 1
ATOM 1457 C CA . SER A 1 185 ? -2.815 8.280 -9.021 1.00 97.25 185 SER A CA 1
ATOM 1458 C C . SER A 1 185 ? -3.580 8.261 -7.701 1.00 97.25 185 SER A C 1
ATOM 1460 O O . SER A 1 185 ? -3.029 7.894 -6.669 1.00 97.25 185 SER A O 1
ATOM 1462 N N . LEU A 1 186 ? -4.856 8.645 -7.710 1.00 96.31 186 LEU A N 1
ATOM 1463 C CA . LEU A 1 186 ? -5.712 8.516 -6.529 1.00 96.31 186 LEU A CA 1
ATOM 1464 C C . LEU A 1 186 ? -6.298 7.109 -6.427 1.00 96.31 186 LEU A C 1
ATOM 1466 O O . LEU A 1 186 ? -6.685 6.510 -7.433 1.00 96.31 186 LEU A O 1
ATOM 1470 N N . TYR A 1 187 ? -6.377 6.597 -5.202 1.00 96.19 187 TYR A N 1
ATOM 1471 C CA . TYR A 1 187 ? -7.064 5.346 -4.917 1.00 96.19 187 TYR A CA 1
ATOM 1472 C C . TYR A 1 187 ? -8.571 5.518 -5.111 1.00 96.19 187 TYR A C 1
ATOM 1474 O O . TYR A 1 187 ? -9.188 6.390 -4.504 1.00 96.19 187 TYR A O 1
ATOM 1482 N N . SER A 1 188 ? -9.159 4.652 -5.931 1.00 91.06 188 SER A N 1
ATOM 1483 C CA . SER A 1 188 ? -10.615 4.493 -6.041 1.00 91.06 188 SER A CA 1
ATOM 1484 C C . SER A 1 188 ? -11.054 3.049 -5.810 1.00 91.06 188 SER A C 1
ATOM 1486 O O . SER A 1 188 ? -12.181 2.813 -5.393 1.00 91.06 188 SER A O 1
ATOM 1488 N N . SER A 1 189 ? -10.172 2.080 -6.071 1.00 90.31 189 SER A N 1
ATOM 1489 C CA . SER A 1 189 ? -10.413 0.652 -5.866 1.00 90.31 189 SER A CA 1
ATOM 1490 C C . SER A 1 189 ? -9.108 -0.149 -5.969 1.00 90.31 189 SER A C 1
ATOM 1492 O O . SER A 1 189 ? -8.061 0.354 -6.391 1.00 90.31 189 SER A O 1
ATOM 1494 N N . SER A 1 190 ? -9.159 -1.444 -5.649 1.00 88.44 190 SER A N 1
ATOM 1495 C CA . SER A 1 190 ? -8.029 -2.356 -5.884 1.00 88.44 190 SER A CA 1
ATOM 1496 C C . SER A 1 190 ? -7.629 -2.441 -7.365 1.00 88.44 190 SER A C 1
ATOM 1498 O O . SER A 1 190 ? -6.448 -2.609 -7.672 1.00 88.44 190 SER A O 1
ATOM 1500 N N . SER A 1 191 ? -8.575 -2.275 -8.297 1.00 87.44 191 SER A N 1
ATOM 1501 C CA . SER A 1 191 ? -8.267 -2.268 -9.732 1.00 87.44 191 SER A CA 1
ATOM 1502 C C . SER A 1 191 ? -7.518 -0.999 -10.146 1.00 87.44 191 SER A C 1
ATOM 1504 O O . SER A 1 191 ? -6.583 -1.084 -10.946 1.00 87.44 191 SER A O 1
ATOM 1506 N N . SER A 1 192 ? -7.835 0.160 -9.549 1.00 89.06 192 SER A N 1
ATOM 1507 C CA . SER A 1 192 ? -7.080 1.393 -9.798 1.00 89.06 192 SER A CA 1
ATOM 1508 C C . SER A 1 192 ? -5.641 1.292 -9.297 1.00 89.06 192 SER A C 1
ATOM 1510 O O . SER A 1 192 ? -4.739 1.783 -9.967 1.00 89.06 192 SER A O 1
ATOM 1512 N N . LEU A 1 193 ? -5.415 0.610 -8.164 1.00 92.94 193 LEU A N 1
ATOM 1513 C CA . LEU A 1 193 ? -4.065 0.307 -7.677 1.00 92.94 193 LEU A CA 1
ATOM 1514 C C . LEU A 1 193 ? -3.294 -0.552 -8.687 1.00 92.94 193 LEU A C 1
ATOM 1516 O O . LEU A 1 193 ? -2.207 -0.171 -9.111 1.00 92.94 193 LEU A O 1
ATOM 1520 N N . ALA A 1 194 ? -3.879 -1.670 -9.129 1.00 88.75 194 ALA A N 1
ATOM 1521 C CA . ALA A 1 194 ? -3.248 -2.551 -10.111 1.00 88.75 194 ALA A CA 1
ATOM 1522 C C . ALA A 1 194 ? -2.926 -1.826 -11.432 1.00 88.75 194 ALA A C 1
ATOM 1524 O O . ALA A 1 194 ? -1.863 -2.034 -12.020 1.00 88.75 194 ALA A O 1
ATOM 1525 N N . MET A 1 195 ? -3.824 -0.953 -11.899 1.00 88.75 195 MET A N 1
ATOM 1526 C CA . MET A 1 195 ? -3.594 -0.125 -13.084 1.00 88.75 195 MET A CA 1
ATOM 1527 C C . MET A 1 195 ? -2.483 0.908 -12.853 1.00 88.75 195 MET A C 1
ATOM 1529 O O . MET A 1 195 ? -1.611 1.054 -13.709 1.00 88.75 195 MET A O 1
ATOM 1533 N N . GLY A 1 196 ? -2.480 1.580 -11.698 1.00 91.19 196 GLY A N 1
ATOM 1534 C CA . GLY A 1 196 ? -1.437 2.521 -11.292 1.00 91.19 196 GLY A CA 1
ATOM 1535 C C . GLY A 1 196 ? -0.056 1.872 -11.318 1.00 91.19 196 GLY A C 1
ATOM 1536 O O . GLY A 1 196 ? 0.815 2.330 -12.059 1.00 91.19 196 GLY A O 1
ATOM 1537 N N . SER A 1 197 ? 0.107 0.737 -10.631 1.00 89.06 197 SER A N 1
ATOM 1538 C CA . SER A 1 197 ? 1.362 -0.020 -10.615 1.00 89.06 197 SER A CA 1
ATOM 1539 C C . SER A 1 197 ? 1.811 -0.420 -12.021 1.00 89.06 197 SER A C 1
ATOM 1541 O O . SER A 1 197 ? 2.975 -0.235 -12.358 1.00 89.06 197 SER A O 1
ATOM 1543 N N . ARG A 1 198 ? 0.909 -0.887 -12.900 1.00 85.69 198 ARG A N 1
ATOM 1544 C CA . ARG A 1 198 ? 1.254 -1.219 -14.303 1.00 85.69 198 ARG A CA 1
ATOM 1545 C C . ARG A 1 198 ? 1.773 -0.021 -15.101 1.00 85.69 198 ARG A C 1
ATOM 1547 O O . ARG A 1 198 ? 2.631 -0.196 -15.963 1.00 85.69 198 ARG A O 1
ATOM 1554 N N . LEU A 1 199 ? 1.269 1.178 -14.814 1.00 89.50 199 LEU A N 1
ATOM 1555 C CA . LEU A 1 199 ? 1.697 2.434 -15.437 1.00 89.50 199 LEU A CA 1
ATOM 1556 C C . LEU A 1 199 ? 2.931 3.056 -14.760 1.00 89.50 199 LEU A C 1
ATOM 1558 O O . LEU A 1 199 ? 3.339 4.159 -15.138 1.00 89.50 199 LEU A O 1
ATOM 1562 N N . GLY A 1 200 ? 3.512 2.372 -13.769 1.00 91.44 200 GLY A N 1
ATOM 1563 C CA . GLY A 1 200 ? 4.644 2.870 -12.994 1.00 91.44 200 GLY A CA 1
ATOM 1564 C C . GLY A 1 200 ? 4.268 4.018 -12.059 1.00 91.44 200 GLY A C 1
ATOM 1565 O O . GLY A 1 200 ? 5.123 4.845 -11.754 1.00 91.44 200 GLY A O 1
ATOM 1566 N N . LYS A 1 201 ? 3.000 4.110 -11.645 1.00 95.94 201 LYS A N 1
ATOM 1567 C CA . LYS A 1 201 ? 2.501 5.129 -10.719 1.00 95.94 201 LYS A CA 1
ATOM 1568 C C . LYS A 1 201 ? 2.322 4.567 -9.314 1.00 95.94 201 LYS A C 1
ATOM 1570 O O . LYS A 1 201 ? 1.858 3.441 -9.151 1.00 95.94 201 LYS A O 1
ATOM 1575 N N . THR A 1 202 ? 2.587 5.395 -8.309 1.00 97.50 202 THR A N 1
ATOM 1576 C CA . THR A 1 202 ? 2.167 5.134 -6.931 1.00 97.50 202 THR A CA 1
ATOM 1577 C C . THR A 1 202 ? 0.733 5.611 -6.739 1.00 97.50 202 THR A C 1
ATOM 1579 O O . THR A 1 202 ? 0.396 6.766 -7.002 1.00 97.50 202 THR A O 1
ATOM 1582 N N . THR A 1 203 ? -0.121 4.726 -6.241 1.00 98.12 203 THR A N 1
ATOM 1583 C CA . THR A 1 203 ? -1.486 5.078 -5.864 1.00 98.12 203 THR A CA 1
ATOM 1584 C C . THR A 1 203 ? -1.492 5.679 -4.464 1.00 98.12 203 THR A C 1
ATOM 1586 O O . THR A 1 203 ? -0.860 5.156 -3.550 1.00 98.12 203 THR A O 1
ATOM 1589 N N . VAL A 1 204 ? -2.210 6.778 -4.268 1.00 98.06 204 VAL A N 1
ATOM 1590 C CA . VAL A 1 204 ? -2.316 7.460 -2.979 1.00 98.06 204 VAL A CA 1
ATOM 1591 C C . VAL A 1 204 ? -3.720 7.285 -2.426 1.00 98.06 204 VAL A C 1
ATOM 1593 O O . VAL A 1 204 ? -4.702 7.596 -3.099 1.00 98.06 204 VAL A O 1
ATOM 1596 N N . ILE A 1 205 ? -3.809 6.784 -1.196 1.00 97.88 205 ILE A N 1
ATOM 1597 C CA . ILE A 1 205 ? -5.062 6.632 -0.459 1.00 97.88 205 ILE A CA 1
ATOM 1598 C C . ILE A 1 205 ? -5.122 7.676 0.653 1.00 97.88 205 ILE A C 1
ATOM 1600 O O . ILE A 1 205 ? -4.181 7.830 1.432 1.00 97.88 205 ILE A O 1
ATOM 1604 N N . THR A 1 206 ? -6.224 8.415 0.711 1.00 97.75 206 THR A N 1
ATOM 1605 C CA . THR A 1 206 ? -6.425 9.516 1.655 1.00 97.75 206 THR A CA 1
ATOM 1606 C C . THR A 1 206 ? -7.232 9.068 2.871 1.00 97.75 206 THR A C 1
ATOM 1608 O O . THR A 1 206 ? -8.210 8.322 2.769 1.00 97.75 206 THR A O 1
ATOM 1611 N N . GLY A 1 207 ? -6.824 9.557 4.035 1.00 97.88 207 GLY A N 1
ATOM 1612 C CA . GLY A 1 207 ? -7.501 9.365 5.307 1.00 97.88 207 GLY A CA 1
ATOM 1613 C C . GLY A 1 207 ? -7.383 10.586 6.214 1.00 97.88 207 GLY A C 1
ATOM 1614 O O . GLY A 1 207 ? -6.946 11.661 5.792 1.00 97.88 207 GLY A O 1
ATOM 1615 N N . LEU A 1 208 ? -7.768 10.407 7.473 1.00 97.19 208 LEU A N 1
ATOM 1616 C CA . LEU A 1 208 ? -7.664 11.419 8.526 1.00 97.19 208 LEU A CA 1
ATOM 1617 C C . LEU A 1 208 ? -6.843 10.912 9.704 1.00 97.19 208 LEU A C 1
ATOM 1619 O O . LEU A 1 208 ? -6.712 9.704 9.913 1.00 97.19 208 LEU A O 1
ATOM 1623 N N . LYS A 1 209 ? -6.318 11.853 10.490 1.00 95.69 209 LYS A N 1
ATOM 1624 C CA . LYS A 1 209 ? -5.742 11.563 11.800 1.00 95.69 209 LYS A CA 1
ATOM 1625 C C . LYS A 1 209 ? -6.766 11.925 12.878 1.00 95.69 209 LYS A C 1
ATOM 1627 O O . LYS A 1 209 ? -7.111 13.089 13.020 1.00 95.69 209 LYS A O 1
ATOM 1632 N N . GLY A 1 210 ? -7.223 10.935 13.638 1.00 95.25 210 GLY A N 1
ATOM 1633 C CA . GLY A 1 210 ? -8.216 11.119 14.697 1.00 95.25 210 GLY A CA 1
ATOM 1634 C C . GLY A 1 210 ? -9.632 11.420 14.190 1.00 95.25 210 GLY A C 1
ATOM 1635 O O . GLY A 1 210 ? -9.973 11.163 13.036 1.00 95.25 210 GLY A O 1
ATOM 1636 N N . PHE A 1 211 ? -10.474 11.926 15.095 1.00 95.50 211 PHE A N 1
ATOM 1637 C CA . PHE A 1 211 ? -11.925 12.051 14.889 1.00 95.50 211 PHE A CA 1
ATOM 1638 C C . PHE A 1 211 ? -12.435 13.498 14.887 1.00 95.50 211 PHE A C 1
ATOM 1640 O O . PHE A 1 211 ? -13.636 13.718 14.750 1.00 95.50 211 PHE A O 1
ATOM 1647 N N . ASN A 1 212 ? -11.549 14.488 15.037 1.00 94.00 212 ASN A N 1
ATOM 1648 C CA . ASN A 1 212 ? -11.918 15.889 15.274 1.00 94.00 212 ASN A CA 1
ATOM 1649 C C . ASN A 1 212 ? -12.890 16.443 14.227 1.00 94.00 212 ASN A C 1
ATOM 1651 O O . ASN A 1 212 ? -13.855 17.107 14.591 1.00 94.00 212 ASN A O 1
ATOM 1655 N N . ALA A 1 213 ? -12.684 16.119 12.948 1.00 94.81 213 ALA A N 1
ATOM 1656 C CA . ALA A 1 213 ? -13.518 16.597 11.844 1.00 94.81 213 ALA A CA 1
ATOM 1657 C C . ALA A 1 213 ? -15.022 16.250 11.954 1.00 94.81 213 ALA A C 1
ATOM 1659 O O . ALA A 1 213 ? -15.848 16.898 11.306 1.00 94.81 213 ALA A O 1
ATOM 1660 N N . PHE A 1 214 ? -15.392 15.234 12.742 1.00 95.62 214 PHE A N 1
ATOM 1661 C CA . PHE A 1 214 ? -16.781 14.773 12.878 1.00 95.62 214 PHE A CA 1
ATOM 1662 C C . PHE A 1 214 ? -17.202 14.448 14.319 1.00 95.62 214 PHE A C 1
ATOM 1664 O O . PHE A 1 214 ? -18.305 13.952 14.535 1.00 95.62 214 PHE A O 1
ATOM 1671 N N . ARG A 1 215 ? -16.346 14.707 15.313 1.00 93.62 215 ARG A N 1
ATOM 1672 C CA . ARG A 1 215 ? -16.600 14.350 16.717 1.00 93.62 215 ARG A CA 1
ATOM 1673 C C . ARG A 1 215 ? -17.855 15.028 17.276 1.00 93.62 215 ARG A C 1
ATOM 1675 O O . ARG A 1 215 ? -18.607 14.408 18.018 1.00 93.62 215 ARG A O 1
ATOM 1682 N N . ASP A 1 216 ? -18.088 16.279 16.899 1.00 93.44 216 ASP A N 1
ATOM 1683 C CA . ASP A 1 216 ? -19.242 17.090 17.300 1.00 93.44 216 ASP A CA 1
ATOM 1684 C C . ASP A 1 216 ? -20.494 16.845 16.433 1.00 93.44 216 ASP A C 1
ATOM 1686 O O . ASP A 1 216 ? -21.612 17.045 16.902 1.00 93.44 216 ASP A O 1
ATOM 1690 N N . ASP A 1 217 ? -20.337 16.348 15.202 1.00 95.31 217 ASP A N 1
ATOM 1691 C CA . ASP A 1 217 ? -21.445 15.884 14.358 1.00 95.31 217 ASP A CA 1
ATOM 1692 C C . ASP A 1 217 ? -21.038 14.663 13.522 1.00 95.31 217 ASP A C 1
ATOM 1694 O O . ASP A 1 217 ? -20.413 14.756 12.462 1.00 95.31 217 ASP A O 1
ATOM 1698 N N . MET A 1 218 ? -21.477 13.495 13.994 1.00 95.75 218 MET A N 1
ATOM 16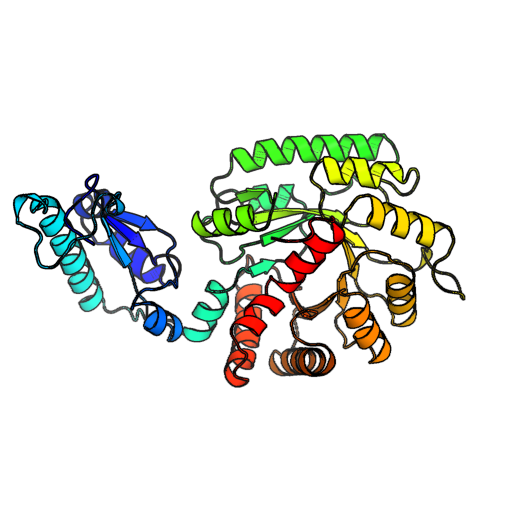99 C CA . MET A 1 218 ? -21.128 12.180 13.453 1.00 95.75 218 MET A CA 1
ATOM 1700 C C . MET A 1 218 ? -21.535 11.973 11.988 1.00 95.75 218 MET A C 1
ATOM 1702 O O . MET A 1 218 ? -20.973 11.106 11.313 1.00 95.75 218 MET A O 1
ATOM 1706 N N . ARG A 1 219 ? -22.492 12.751 11.463 1.00 95.38 219 ARG A N 1
ATOM 1707 C CA . ARG A 1 219 ? -22.921 12.656 10.055 1.00 95.38 219 ARG A CA 1
ATOM 1708 C C . ARG A 1 219 ? -21.787 13.021 9.099 1.00 95.38 219 ARG A C 1
ATOM 1710 O O . ARG A 1 219 ? -21.727 12.498 7.984 1.00 95.38 219 ARG A O 1
ATOM 1717 N N . TRP A 1 220 ? -20.844 13.848 9.550 1.00 97.19 220 TRP A N 1
ATOM 1718 C CA . TRP A 1 220 ? -19.686 14.242 8.757 1.00 97.19 220 TRP A CA 1
ATOM 1719 C C . TRP A 1 220 ? -18.768 13.083 8.400 1.00 97.19 220 TRP A C 1
ATOM 1721 O O . TRP A 1 220 ? -18.182 13.116 7.323 1.00 97.19 220 TRP A O 1
ATOM 1731 N N . ALA A 1 221 ? -18.708 12.016 9.204 1.00 97.44 221 ALA A N 1
ATOM 1732 C CA . ALA A 1 221 ? -17.947 10.824 8.837 1.00 97.44 221 ALA A CA 1
ATOM 1733 C C . ALA A 1 221 ? -18.391 10.274 7.468 1.00 97.44 221 ALA A C 1
ATOM 1735 O O . ALA A 1 221 ? -17.555 9.913 6.641 1.00 97.44 221 ALA A O 1
ATOM 1736 N N . GLN A 1 222 ? -19.702 10.258 7.196 1.00 96.69 222 GLN A N 1
ATOM 1737 C CA . GLN A 1 222 ? -20.252 9.790 5.922 1.00 96.69 222 GLN A CA 1
ATOM 1738 C C . GLN A 1 222 ? -19.998 10.778 4.779 1.00 96.69 222 GLN A C 1
ATOM 1740 O O . GLN A 1 222 ? -19.690 10.355 3.665 1.00 96.69 222 GLN A O 1
ATOM 1745 N N . VAL A 1 223 ? -20.112 12.084 5.040 1.00 96.81 223 VAL A N 1
ATOM 1746 C CA . VAL A 1 223 ? -19.804 13.125 4.044 1.00 96.81 223 VAL A CA 1
ATOM 1747 C C . VAL A 1 223 ? -18.347 13.002 3.603 1.00 96.81 223 VAL A C 1
ATOM 1749 O O . VAL A 1 223 ? -18.067 12.891 2.414 1.00 96.81 223 VAL A O 1
ATOM 1752 N N . LEU A 1 224 ? -17.430 12.929 4.564 1.00 96.56 224 LEU A N 1
ATOM 1753 C CA . LEU A 1 224 ? -15.991 12.820 4.348 1.00 96.56 224 LEU A CA 1
ATOM 1754 C C . LEU A 1 224 ? -15.610 11.537 3.595 1.00 96.56 224 LEU A C 1
ATOM 1756 O O . LEU A 1 224 ? -14.805 11.588 2.665 1.00 96.56 224 LEU A O 1
ATOM 1760 N N . ALA A 1 225 ? -16.243 10.407 3.922 1.00 96.31 225 ALA A N 1
ATOM 1761 C CA . ALA A 1 225 ? -16.066 9.161 3.179 1.00 96.31 225 ALA A CA 1
ATOM 1762 C C . ALA A 1 225 ? -16.493 9.292 1.705 1.00 96.31 225 ALA A C 1
ATOM 1764 O O . ALA A 1 225 ? -15.765 8.879 0.802 1.00 96.31 225 ALA A O 1
ATOM 1765 N N . LYS A 1 226 ? -17.645 9.930 1.443 1.00 94.75 226 LYS A N 1
ATOM 1766 C CA . LYS A 1 226 ? -18.142 10.189 0.079 1.00 94.75 226 LYS A CA 1
ATOM 1767 C C . LYS A 1 226 ? -17.261 11.161 -0.710 1.00 94.75 226 LYS A C 1
ATOM 1769 O O . LYS A 1 226 ? -17.213 11.056 -1.930 1.00 94.75 226 LYS A O 1
ATOM 1774 N N . GLN A 1 227 ? -16.544 12.060 -0.035 1.00 94.62 227 GLN A N 1
ATOM 1775 C CA . GLN A 1 227 ? -15.559 12.954 -0.662 1.00 94.62 227 GLN A CA 1
ATOM 1776 C C . GLN A 1 227 ? -14.199 12.283 -0.928 1.00 94.62 227 GLN A C 1
ATOM 1778 O O . GLN A 1 227 ? -13.260 12.932 -1.387 1.00 94.62 227 GLN A O 1
ATOM 1783 N N . GLY A 1 228 ? -14.083 10.976 -0.676 1.00 93.50 228 GLY A N 1
ATOM 1784 C CA . GLY A 1 228 ? -12.916 10.182 -1.049 1.00 93.50 228 GLY A CA 1
ATOM 1785 C C . GLY A 1 228 ? -11.970 9.858 0.100 1.00 93.50 228 GLY A C 1
ATOM 1786 O O . GLY A 1 228 ? -10.889 9.342 -0.165 1.00 93.50 228 GLY A O 1
ATOM 1787 N N . LEU A 1 229 ? -12.339 10.114 1.361 1.00 96.81 229 LEU A N 1
ATOM 1788 C CA . LEU A 1 229 ? -11.598 9.567 2.499 1.00 96.81 229 LEU A CA 1
ATOM 1789 C C . LEU A 1 229 ? -11.910 8.078 2.682 1.00 96.81 229 LEU A C 1
ATOM 1791 O O . LEU A 1 229 ? -13.046 7.630 2.534 1.00 96.81 229 LEU A O 1
ATOM 1795 N N . ASN A 1 230 ? -10.879 7.297 2.997 1.00 97.38 230 ASN A N 1
ATOM 1796 C CA . ASN A 1 230 ? -10.965 5.837 3.032 1.00 97.38 230 ASN A CA 1
ATOM 1797 C C . ASN A 1 230 ? -10.723 5.253 4.423 1.00 97.38 230 ASN A C 1
ATOM 1799 O O . ASN A 1 230 ? -11.255 4.193 4.748 1.00 97.38 230 ASN A O 1
ATOM 1803 N N . PHE A 1 231 ? -9.919 5.928 5.240 1.00 98.19 231 PHE A N 1
ATOM 1804 C CA . PHE A 1 231 ? -9.537 5.439 6.556 1.00 98.19 231 PHE A CA 1
ATOM 1805 C C . PHE A 1 231 ? -9.341 6.582 7.554 1.00 98.19 231 PHE A C 1
ATOM 1807 O O . PHE A 1 231 ? -9.163 7.743 7.183 1.00 98.19 231 PHE A O 1
ATOM 1814 N N . ILE A 1 232 ? -9.334 6.227 8.832 1.00 98.25 232 ILE A N 1
ATOM 1815 C CA . ILE A 1 232 ? -8.929 7.075 9.948 1.00 98.25 232 ILE A CA 1
ATOM 1816 C C . ILE A 1 232 ? -7.798 6.358 10.674 1.00 98.25 232 ILE A C 1
ATOM 1818 O O . ILE A 1 232 ? -7.917 5.168 10.953 1.00 98.25 232 ILE A O 1
ATOM 1822 N N . VAL A 1 233 ? -6.723 7.072 11.002 1.00 97.94 233 VAL A N 1
ATOM 1823 C CA . VAL A 1 233 ? -5.718 6.593 11.957 1.00 97.94 233 VAL A CA 1
ATOM 1824 C C . VAL A 1 233 ? -5.911 7.318 13.275 1.00 97.94 233 VAL A C 1
ATOM 1826 O O . VAL A 1 233 ? -5.738 8.534 13.346 1.00 97.94 233 VAL A O 1
ATOM 1829 N N . ALA A 1 234 ? -6.271 6.570 14.310 1.00 97.00 234 ALA A N 1
ATOM 1830 C CA . ALA A 1 234 ? -6.438 7.079 15.657 1.00 97.00 234 ALA A CA 1
ATOM 1831 C C . ALA A 1 234 ? -5.237 6.693 16.531 1.00 97.00 234 ALA A C 1
ATOM 1833 O O . ALA A 1 234 ? -4.826 5.532 16.584 1.00 97.00 234 ALA A O 1
ATOM 1834 N N . GLU A 1 235 ? -4.698 7.699 17.207 1.00 94.69 235 GLU A N 1
ATOM 1835 C CA . GLU A 1 235 ? -3.707 7.597 18.278 1.00 94.69 235 GLU A CA 1
ATOM 1836 C C . GLU A 1 235 ? -4.371 8.161 19.551 1.00 94.69 235 GLU A C 1
ATOM 1838 O O . GLU A 1 235 ? -5.368 8.883 19.448 1.00 94.69 235 GLU A O 1
ATOM 1843 N N . ASP A 1 236 ? -3.866 7.809 20.734 1.00 92.25 236 ASP A N 1
ATOM 1844 C CA . ASP A 1 236 ? -4.317 8.365 22.024 1.00 92.25 236 ASP A CA 1
ATOM 1845 C C . ASP A 1 236 ? -5.831 8.238 22.288 1.00 92.25 236 ASP A C 1
ATOM 1847 O O . ASP A 1 236 ? -6.515 9.156 22.740 1.00 92.25 236 ASP A O 1
ATOM 1851 N N . ILE A 1 237 ? -6.380 7.052 22.021 1.00 95.62 237 ILE A N 1
ATOM 1852 C CA . ILE A 1 237 ? -7.824 6.768 22.078 1.00 95.62 237 ILE A CA 1
ATOM 1853 C C . ILE A 1 237 ? -8.397 6.596 23.494 1.00 95.62 237 ILE A C 1
ATOM 1855 O O . ILE A 1 237 ? -9.559 6.228 23.631 1.00 95.62 237 ILE A O 1
ATOM 1859 N N . GLY A 1 238 ? -7.618 6.844 24.551 1.00 96.25 238 GLY A N 1
ATOM 1860 C CA . GLY A 1 238 ? -8.008 6.545 25.937 1.00 96.25 238 GLY A CA 1
ATOM 1861 C C . GLY A 1 238 ? -9.335 7.178 26.371 1.00 96.25 238 GLY A C 1
ATOM 1862 O O . GLY A 1 238 ? -10.111 6.542 27.074 1.00 96.25 238 GLY A O 1
ATOM 1863 N N . TYR A 1 239 ? -9.645 8.376 25.872 1.00 95.50 239 TYR A N 1
ATOM 1864 C CA . TYR A 1 239 ? -10.888 9.095 26.175 1.00 95.50 239 TYR A CA 1
ATOM 1865 C C . TYR A 1 239 ? -12.162 8.436 25.616 1.00 95.50 239 TYR A C 1
ATOM 1867 O O . TYR A 1 239 ? -13.261 8.8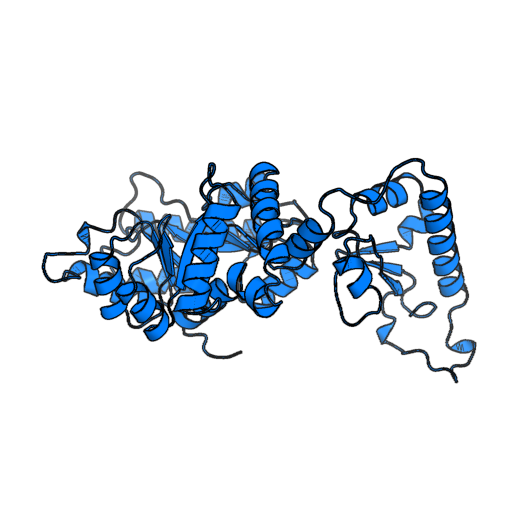51 25.972 1.00 95.50 239 TYR A O 1
ATOM 1875 N N . LEU A 1 240 ? -12.045 7.433 24.739 1.00 96.81 240 LEU A N 1
ATOM 1876 C CA . LEU A 1 240 ? -13.189 6.668 24.228 1.00 96.81 240 LEU A CA 1
ATOM 1877 C C . LEU A 1 240 ? -13.654 5.569 25.189 1.00 96.81 240 LEU A C 1
ATOM 1879 O O . LEU A 1 240 ? -14.651 4.899 24.907 1.00 96.81 240 LEU A O 1
ATOM 1883 N N . PHE A 1 241 ? -12.928 5.354 26.286 1.00 97.56 241 PHE A N 1
ATOM 1884 C CA . PHE A 1 241 ? -13.140 4.234 27.191 1.00 97.56 241 PHE A CA 1
ATOM 1885 C C . PHE A 1 241 ? -13.441 4.699 28.614 1.00 97.56 241 PHE A C 1
ATOM 1887 O O . PHE A 1 241 ? -13.035 5.780 29.039 1.00 97.56 241 PHE A O 1
ATOM 1894 N N . ASP A 1 242 ? -14.152 3.848 29.340 1.00 94.56 242 ASP A N 1
ATOM 1895 C CA . ASP A 1 242 ? -14.301 3.854 30.790 1.00 94.56 242 ASP A CA 1
ATOM 1896 C C . ASP A 1 242 ? -13.933 2.459 31.342 1.00 94.56 242 ASP A C 1
ATOM 1898 O O . ASP A 1 242 ? -13.453 1.590 30.606 1.00 94.56 242 ASP A O 1
ATOM 1902 N N . GLU A 1 243 ? -14.143 2.218 32.638 1.00 89.00 243 GLU A N 1
ATOM 1903 C CA . GLU A 1 243 ? -13.834 0.927 33.276 1.00 89.00 243 GLU A CA 1
ATOM 1904 C C . GLU A 1 243 ? -14.598 -0.267 32.670 1.00 89.00 243 GLU A C 1
ATOM 19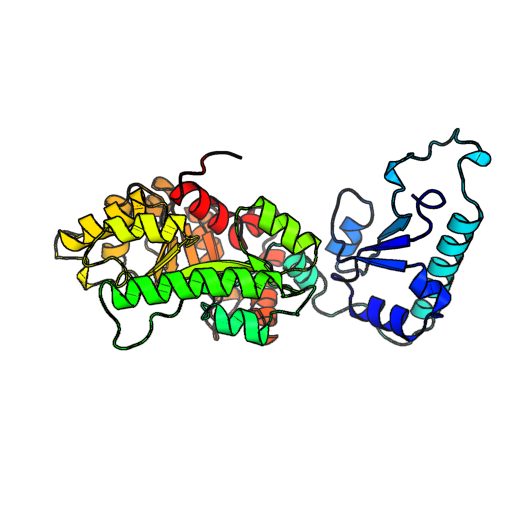06 O O . GLU A 1 243 ? -14.159 -1.409 32.802 1.00 89.00 243 GLU A O 1
ATOM 1911 N N . LYS A 1 244 ? -15.734 -0.028 31.998 1.00 89.12 244 LYS A N 1
ATOM 1912 C CA . LYS A 1 244 ? -16.611 -1.060 31.423 1.00 89.12 244 LYS A CA 1
ATOM 1913 C C . LYS A 1 244 ? -16.394 -1.269 29.920 1.00 89.12 244 LYS A C 1
ATOM 1915 O O . LYS A 1 244 ? -17.093 -2.087 29.323 1.00 89.12 244 LYS A O 1
ATOM 1920 N N . GLY A 1 245 ? -15.453 -0.559 29.297 1.00 94.44 245 GLY A N 1
ATOM 1921 C CA . GLY A 1 245 ? -15.163 -0.648 27.864 1.00 94.44 245 GLY A CA 1
ATOM 1922 C C . GLY A 1 245 ? -15.401 0.680 27.151 1.00 94.44 245 GLY A C 1
ATOM 1923 O O . GLY A 1 245 ? -14.964 1.718 27.627 1.00 94.44 245 GLY A O 1
ATOM 1924 N N . LEU A 1 246 ? -16.036 0.664 25.973 1.00 97.06 246 LEU A N 1
ATOM 1925 C CA . LEU A 1 246 ? -16.353 1.903 25.250 1.00 97.06 246 LEU A CA 1
ATOM 1926 C C . LEU A 1 246 ? -17.395 2.724 26.020 1.00 97.06 246 LEU A C 1
ATOM 1928 O O . LEU A 1 246 ? -18.493 2.228 26.287 1.00 97.06 246 LEU A O 1
ATOM 1932 N N . ASN A 1 247 ? -17.091 3.994 26.278 1.00 97.38 247 ASN A N 1
ATOM 1933 C CA . ASN A 1 247 ? -18.060 4.936 26.831 1.00 97.38 247 ASN A CA 1
ATOM 1934 C C . ASN A 1 247 ? -19.079 5.377 25.755 1.00 97.38 247 ASN A C 1
ATOM 1936 O O . ASN A 1 247 ? -19.006 4.979 24.587 1.00 97.38 247 ASN A O 1
ATOM 1940 N N . GLU A 1 248 ? -20.057 6.207 26.123 1.00 96.44 248 GLU A N 1
ATOM 1941 C CA . GLU A 1 248 ? -21.113 6.642 25.192 1.00 96.44 248 GLU A CA 1
ATOM 1942 C C . GLU A 1 248 ? -20.585 7.411 23.973 1.00 96.44 248 GLU A C 1
ATOM 1944 O O . GLU A 1 248 ? -21.131 7.290 22.873 1.00 96.44 248 GLU A O 1
ATOM 1949 N N . GLU A 1 249 ? -19.504 8.172 24.132 1.00 95.94 249 GLU A N 1
ATOM 1950 C CA . GLU A 1 249 ? -18.853 8.853 23.017 1.00 95.94 249 GLU A CA 1
ATOM 1951 C C . GLU A 1 249 ? -18.135 7.857 22.096 1.00 95.94 249 GLU A C 1
ATOM 1953 O O . GLU A 1 249 ? -18.347 7.876 20.880 1.00 95.94 249 GLU A O 1
ATOM 1958 N N . GLY A 1 250 ? -17.365 6.927 22.669 1.00 97.31 250 GLY A N 1
ATOM 1959 C CA . GLY A 1 250 ? -16.695 5.847 21.951 1.00 97.31 250 GLY A CA 1
ATOM 1960 C C . GLY A 1 250 ? -17.662 5.009 21.121 1.00 97.31 250 GLY A C 1
ATOM 1961 O O . GLY A 1 250 ? -17.431 4.793 19.930 1.00 97.31 250 GLY A O 1
ATOM 1962 N N . LYS A 1 251 ? -18.806 4.618 21.698 1.00 97.69 251 LYS A N 1
ATOM 1963 C CA . LYS A 1 251 ? -19.870 3.899 20.978 1.00 97.69 251 LYS A CA 1
ATOM 1964 C C . LYS A 1 251 ? -20.402 4.701 19.788 1.00 97.69 251 LYS A C 1
ATOM 1966 O O . LYS A 1 251 ? -20.597 4.136 18.709 1.00 97.69 251 LYS A O 1
ATOM 1971 N N . LYS A 1 252 ? -20.634 6.009 19.957 1.00 97.69 252 LYS A N 1
ATOM 1972 C CA . LYS A 1 252 ? -21.122 6.890 18.880 1.00 97.69 252 LYS A CA 1
ATOM 1973 C C . LYS A 1 252 ? -20.098 7.033 17.756 1.00 97.69 252 LYS A C 1
ATOM 1975 O O . LYS A 1 252 ? -20.478 6.883 16.597 1.00 97.69 252 LYS A O 1
ATOM 1980 N N . ILE A 1 253 ? -18.823 7.249 18.086 1.00 97.69 253 ILE A N 1
ATOM 1981 C CA . ILE A 1 253 ? -17.736 7.378 17.104 1.00 97.69 253 ILE A CA 1
ATOM 1982 C C . ILE A 1 253 ? -17.555 6.076 16.324 1.00 97.69 253 ILE A C 1
ATOM 1984 O O . ILE A 1 253 ? -17.586 6.094 15.095 1.00 97.69 253 ILE A O 1
ATOM 1988 N N . VAL A 1 254 ? -17.433 4.935 17.011 1.00 97.38 254 VAL A N 1
ATOM 1989 C CA . VAL A 1 254 ? -17.270 3.626 16.354 1.00 97.38 254 VAL A CA 1
ATOM 1990 C C . VAL A 1 254 ? -18.456 3.338 15.431 1.00 97.38 254 VAL A C 1
ATOM 1992 O O . VAL A 1 254 ? -18.262 2.969 14.272 1.00 97.38 254 VAL A O 1
ATOM 1995 N N . LYS A 1 255 ? -19.687 3.605 15.887 1.00 97.31 255 LYS A N 1
ATOM 1996 C CA . LYS A 1 255 ? -20.890 3.471 15.055 1.00 97.31 255 LYS A CA 1
ATOM 1997 C C . LYS A 1 255 ? -20.854 4.390 13.829 1.00 97.31 255 LYS A C 1
ATOM 1999 O O . LYS A 1 255 ? -21.217 3.943 12.739 1.00 97.31 255 LYS A O 1
ATOM 2004 N N . ALA A 1 256 ? -20.434 5.645 13.986 1.00 97.56 256 ALA A N 1
ATOM 2005 C CA . ALA A 1 256 ? -20.333 6.611 12.892 1.00 97.56 256 ALA A CA 1
ATOM 2006 C C . ALA A 1 256 ? -19.339 6.145 11.822 1.00 97.56 256 ALA A C 1
ATOM 2008 O O . ALA A 1 256 ? -19.682 6.110 10.642 1.00 97.56 256 ALA A O 1
ATOM 2009 N N . VAL A 1 257 ? -18.157 5.693 12.245 1.00 97.31 257 VAL A N 1
ATOM 2010 C CA . VAL A 1 257 ? -17.127 5.115 11.373 1.00 97.31 257 VAL A CA 1
ATOM 2011 C C . VAL A 1 257 ? -17.638 3.859 10.660 1.00 97.31 257 VAL A C 1
ATOM 2013 O O . VAL A 1 257 ? -17.519 3.743 9.442 1.00 97.31 257 VAL A O 1
ATOM 2016 N N . ASN A 1 258 ? -18.258 2.923 11.389 1.00 95.38 258 ASN A N 1
ATOM 2017 C CA . ASN A 1 258 ? -18.802 1.702 10.788 1.00 95.38 258 ASN A CA 1
ATOM 2018 C C . ASN A 1 258 ? -19.876 1.997 9.729 1.00 95.38 258 ASN A C 1
ATOM 2020 O O . ASN A 1 258 ? -19.997 1.254 8.757 1.00 95.38 258 ASN A O 1
ATOM 2024 N N . THR A 1 259 ? -20.670 3.050 9.938 1.00 95.44 259 THR A N 1
ATOM 2025 C CA . THR A 1 259 ? -21.771 3.437 9.042 1.00 95.44 259 THR A CA 1
ATOM 2026 C C . THR A 1 259 ? -21.277 4.246 7.843 1.00 95.44 259 THR A C 1
ATOM 2028 O O . THR A 1 259 ? -21.864 4.164 6.767 1.00 95.44 259 THR A O 1
ATOM 2031 N N . SER A 1 260 ? -20.201 5.023 8.000 1.00 96.25 260 SER A N 1
ATOM 2032 C CA . SER A 1 260 ? -19.636 5.829 6.915 1.00 96.25 260 SER A CA 1
ATOM 2033 C C . SER A 1 260 ? -18.845 5.014 5.894 1.00 96.25 260 SER A C 1
ATOM 2035 O O . SER A 1 260 ? -18.654 5.483 4.774 1.00 96.25 260 SER A O 1
ATOM 2037 N N . GLY A 1 261 ? -18.383 3.819 6.273 1.00 93.81 261 GLY A N 1
ATOM 2038 C CA . GLY A 1 261 ? -17.498 2.995 5.454 1.00 93.81 261 GLY A CA 1
ATOM 2039 C C . GLY A 1 261 ? -16.019 3.369 5.587 1.00 93.81 261 GLY A C 1
ATOM 2040 O O . GLY A 1 261 ? -15.202 2.901 4.802 1.00 93.81 261 GLY A O 1
ATOM 2041 N N . LEU A 1 262 ? -15.639 4.199 6.562 1.00 97.31 262 LEU A N 1
ATOM 2042 C CA . LEU A 1 262 ? -14.228 4.469 6.843 1.00 97.31 262 LEU A CA 1
ATOM 2043 C C . LEU A 1 262 ? -13.605 3.277 7.574 1.00 97.31 262 LEU A C 1
ATOM 2045 O O . LEU A 1 262 ? -14.165 2.770 8.546 1.00 97.31 262 LEU A O 1
ATOM 2049 N N . LEU A 1 263 ? -12.414 2.858 7.150 1.00 98.50 263 LEU A N 1
ATOM 2050 C CA . LEU A 1 263 ? -11.624 1.909 7.927 1.00 98.50 263 LEU A CA 1
ATOM 2051 C C . LEU A 1 263 ? -11.017 2.612 9.147 1.00 98.50 263 LEU A C 1
ATOM 2053 O O . LEU A 1 263 ? -10.292 3.593 8.995 1.00 98.50 263 LEU A O 1
ATOM 2057 N N . LEU A 1 264 ? -11.259 2.090 10.348 1.00 98.62 264 LEU A N 1
ATOM 2058 C CA . LEU A 1 264 ? -10.567 2.548 11.549 1.00 98.62 264 LEU A CA 1
ATOM 2059 C C . LEU A 1 264 ? -9.286 1.742 11.770 1.00 98.62 264 LEU A C 1
ATOM 2061 O O . LEU A 1 264 ? -9.319 0.541 12.041 1.00 98.62 264 LEU A O 1
ATOM 2065 N N . CYS A 1 265 ? -8.169 2.453 11.669 1.00 98.62 265 CYS A N 1
ATOM 2066 C CA . CYS A 1 265 ? -6.841 2.002 12.034 1.00 98.62 265 CYS A CA 1
ATOM 2067 C C . CYS A 1 265 ? -6.477 2.596 13.400 1.00 98.62 265 CYS A C 1
ATOM 2069 O O . CYS A 1 265 ? -6.483 3.815 13.572 1.00 98.62 265 CYS A O 1
ATOM 2071 N N . VAL A 1 266 ? -6.145 1.759 14.371 1.00 98.38 266 VAL A N 1
ATOM 2072 C CA . VAL A 1 266 ? -5.825 2.173 15.740 1.00 98.38 266 VAL A CA 1
ATOM 2073 C C . VAL A 1 266 ? -4.388 1.813 16.043 1.00 98.38 266 VAL A C 1
ATOM 2075 O O . VAL A 1 266 ? -3.980 0.680 15.814 1.00 98.38 266 VAL A O 1
ATOM 2078 N N . LYS A 1 267 ? -3.617 2.759 16.567 1.00 97.38 267 LYS A N 1
ATOM 2079 C CA . LYS A 1 267 ? -2.212 2.532 16.896 1.00 97.38 267 LYS A CA 1
ATOM 2080 C C . LYS A 1 267 ? -1.990 2.575 18.403 1.00 97.38 267 LYS A C 1
ATOM 2082 O O . LYS A 1 267 ? -2.397 3.541 19.043 1.00 97.38 267 LYS A O 1
ATOM 2087 N N . GLY A 1 268 ? -1.309 1.560 18.936 1.00 94.44 268 GLY A N 1
ATOM 2088 C CA . GLY A 1 268 ? -0.932 1.496 20.350 1.00 94.44 268 GLY A CA 1
ATOM 2089 C C . GLY A 1 268 ? -2.109 1.279 21.301 1.00 94.44 268 GLY A C 1
ATOM 2090 O O . GLY A 1 268 ? -2.097 1.811 22.409 1.00 94.44 268 GLY A O 1
ATOM 2091 N N . ALA A 1 269 ? -3.138 0.542 20.874 1.00 95.25 269 ALA A N 1
ATOM 2092 C CA . ALA A 1 269 ? -4.218 0.157 21.777 1.00 95.25 269 ALA A CA 1
ATOM 2093 C C . ALA A 1 269 ? -3.711 -0.908 22.752 1.00 95.25 269 ALA A C 1
ATOM 2095 O O . ALA A 1 269 ? -3.131 -1.910 22.337 1.00 95.25 269 ALA A O 1
ATOM 2096 N N . ASN A 1 270 ? -3.973 -0.739 24.047 1.00 94.69 270 ASN A N 1
ATOM 2097 C CA . ASN A 1 270 ? -3.713 -1.823 24.993 1.00 94.69 270 ASN A CA 1
ATOM 2098 C C . ASN A 1 270 ? -4.721 -2.978 24.804 1.00 94.69 270 ASN A C 1
ATOM 2100 O O . ASN A 1 270 ? -5.738 -2.833 24.119 1.00 94.69 270 ASN A O 1
ATOM 2104 N N . ALA A 1 271 ? -4.462 -4.127 25.436 1.00 95.12 271 ALA A N 1
ATOM 2105 C CA . ALA A 1 271 ? -5.288 -5.324 25.275 1.00 95.12 271 ALA A CA 1
ATOM 2106 C C . ALA A 1 271 ? -6.777 -5.079 25.592 1.00 95.12 271 ALA A C 1
ATOM 2108 O O . ALA A 1 271 ? -7.645 -5.505 24.829 1.00 95.12 271 ALA A O 1
ATOM 2109 N N . SER A 1 272 ? -7.089 -4.351 26.669 1.00 95.38 272 SER A N 1
ATOM 2110 C CA . SER A 1 272 ? -8.472 -4.036 27.057 1.00 95.38 272 SER A CA 1
ATOM 2111 C C . SER A 1 272 ? -9.170 -3.135 26.035 1.00 95.38 272 SER A C 1
ATOM 2113 O O . SER A 1 272 ? -10.311 -3.395 25.654 1.00 95.38 272 SER A O 1
ATOM 2115 N N . GLN A 1 273 ? -8.475 -2.111 25.534 1.00 97.00 273 GLN A N 1
ATOM 2116 C CA . GLN A 1 273 ? -8.984 -1.209 24.497 1.00 97.00 273 GLN A CA 1
ATOM 2117 C C . GLN A 1 273 ? -9.221 -1.948 23.176 1.00 97.00 273 GLN A C 1
ATOM 2119 O O . GLN A 1 273 ? -10.265 -1.770 22.547 1.00 97.00 273 GLN A O 1
ATOM 2124 N N . ALA A 1 274 ? -8.284 -2.810 22.769 1.00 97.62 274 ALA A N 1
ATOM 2125 C CA . ALA A 1 274 ? -8.413 -3.621 21.564 1.00 97.62 274 ALA A CA 1
ATOM 2126 C C . ALA A 1 274 ? -9.622 -4.567 21.649 1.00 97.62 274 ALA A C 1
ATOM 2128 O O . ALA A 1 274 ? -10.427 -4.605 20.716 1.00 97.62 274 ALA A O 1
ATOM 2129 N N . LYS A 1 275 ? -9.801 -5.264 22.784 1.00 97.50 275 LYS A N 1
ATOM 2130 C CA . LYS A 1 275 ? -10.975 -6.118 23.049 1.00 97.50 275 LYS A CA 1
ATOM 2131 C C . LYS A 1 275 ? -12.276 -5.320 22.937 1.00 97.50 275 LYS A C 1
ATOM 2133 O O . LYS A 1 275 ? -13.137 -5.676 22.134 1.00 97.50 275 LYS A O 1
ATOM 2138 N N . ALA A 1 276 ? -12.377 -4.194 23.643 1.00 97.69 276 ALA A N 1
ATOM 2139 C CA . ALA A 1 276 ? -13.573 -3.352 23.639 1.00 97.69 276 ALA A CA 1
ATOM 2140 C C . ALA A 1 276 ? -13.924 -2.809 22.237 1.00 97.69 276 ALA A C 1
ATOM 2142 O O . ALA A 1 276 ? -15.095 -2.783 21.854 1.00 97.69 276 ALA A O 1
ATOM 2143 N N . LEU A 1 277 ? -12.926 -2.425 21.433 1.00 98.19 277 LEU A N 1
ATOM 2144 C CA . LEU A 1 277 ? -13.135 -1.999 20.045 1.00 98.19 277 LEU A CA 1
ATOM 2145 C C . LEU A 1 277 ? -13.589 -3.147 19.137 1.00 98.19 277 LEU A C 1
ATOM 2147 O O . LEU A 1 277 ? -14.517 -2.972 18.348 1.00 98.19 277 LEU A O 1
ATOM 2151 N N . LEU A 1 278 ? -12.958 -4.319 19.239 1.00 98.06 278 LEU A N 1
ATOM 2152 C CA . LEU A 1 278 ? -13.312 -5.506 18.451 1.00 98.06 278 LEU A CA 1
ATOM 2153 C C . LEU A 1 278 ? -14.729 -6.000 18.768 1.00 98.06 278 LEU A C 1
ATOM 2155 O O . LEU A 1 278 ? -15.469 -6.427 17.877 1.00 98.06 278 LEU A O 1
ATOM 2159 N N . GLU A 1 279 ? -15.127 -5.937 20.034 1.00 96.75 279 GLU A N 1
ATOM 2160 C CA . GLU A 1 279 ? -16.462 -6.316 20.483 1.00 96.75 279 GLU A CA 1
ATOM 2161 C C . GLU A 1 279 ? -17.516 -5.289 20.063 1.00 96.75 279 GLU A C 1
ATOM 2163 O O . GLU A 1 279 ? -18.557 -5.683 19.532 1.00 96.75 279 GLU A O 1
ATOM 2168 N N . GLY A 1 280 ? -17.216 -3.996 20.225 1.00 95.75 280 GLY A N 1
ATOM 2169 C CA . GLY A 1 280 ? -18.125 -2.891 19.917 1.00 95.75 280 GLY A CA 1
ATOM 2170 C C . GLY A 1 280 ? -18.256 -2.544 18.430 1.00 95.75 280 GLY A C 1
ATOM 2171 O O . GLY A 1 280 ? -19.255 -1.942 18.034 1.00 95.75 280 GLY A O 1
ATOM 2172 N N . SER A 1 281 ? -17.286 -2.921 17.593 1.00 96.56 281 SER A N 1
ATOM 2173 C CA . SER A 1 281 ? -17.307 -2.628 16.157 1.00 96.56 281 SER A CA 1
ATOM 2174 C C . SER A 1 281 ? -18.079 -3.678 15.357 1.00 96.56 281 SER A C 1
ATOM 2176 O O . SER A 1 281 ? -17.904 -4.889 15.524 1.00 96.56 281 SER A O 1
ATOM 2178 N N . LYS A 1 282 ? -18.908 -3.203 14.419 1.00 95.69 282 LYS A N 1
ATOM 2179 C CA . LYS A 1 282 ? -19.622 -4.052 13.444 1.00 95.69 282 LYS A CA 1
ATOM 2180 C C . LYS A 1 282 ? -18.837 -4.300 12.155 1.00 95.69 282 LYS A C 1
ATOM 2182 O O . LYS A 1 282 ? -19.218 -5.166 11.372 1.00 95.69 282 LYS A O 1
ATOM 2187 N N . LYS A 1 283 ? -17.788 -3.516 11.903 1.00 97.19 283 LYS A N 1
ATOM 2188 C CA . LYS A 1 283 ? -16.894 -3.654 10.746 1.00 97.19 283 LYS A CA 1
ATOM 2189 C C . LYS A 1 283 ? -15.492 -4.044 11.211 1.00 97.19 283 LYS A C 1
ATOM 2191 O O . LYS A 1 283 ? -15.145 -3.752 12.361 1.00 97.19 283 LYS A O 1
ATOM 2196 N N . PRO A 1 284 ? -14.685 -4.673 10.345 1.00 97.94 284 PRO A N 1
ATOM 2197 C CA . PRO A 1 284 ?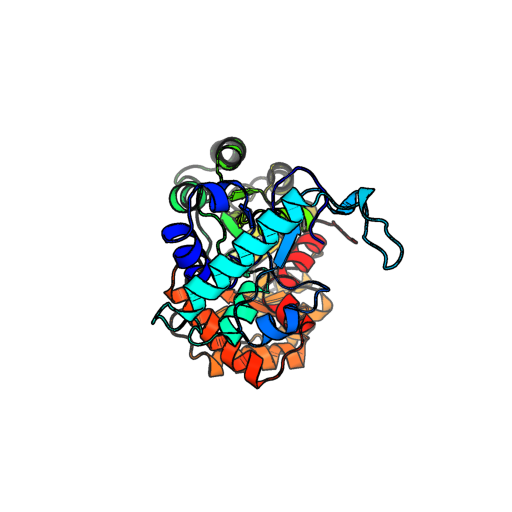 -13.315 -4.989 10.702 1.00 97.94 284 PRO A CA 1
ATOM 2198 C C . PRO A 1 284 ? -12.498 -3.716 10.939 1.00 97.94 284 PRO A C 1
ATOM 2200 O O . PRO A 1 284 ? -12.772 -2.654 10.375 1.00 97.94 284 PRO A O 1
ATOM 2203 N N . LEU A 1 285 ? -11.500 -3.855 11.801 1.00 98.25 285 LEU A N 1
ATOM 2204 C CA . LEU A 1 285 ? -10.571 -2.811 12.216 1.00 98.25 285 LEU A CA 1
ATOM 2205 C C . LEU A 1 285 ? -9.146 -3.215 11.840 1.00 98.25 285 LEU A C 1
ATOM 2207 O O . LEU A 1 285 ? -8.872 -4.388 11.576 1.00 98.25 285 LEU A O 1
ATOM 2211 N N . VAL A 1 286 ? -8.226 -2.256 11.868 1.00 98.62 286 VAL A N 1
ATOM 2212 C CA . VAL A 1 286 ? -6.790 -2.546 11.829 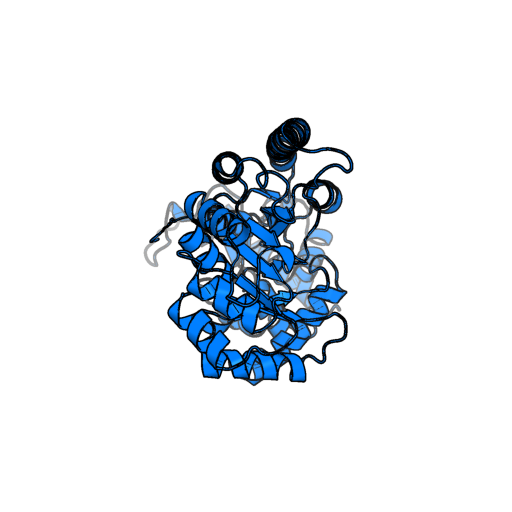1.00 98.62 286 VAL A CA 1
ATOM 2213 C C . VAL A 1 286 ? -6.138 -2.029 13.100 1.00 98.62 286 VAL A C 1
ATOM 2215 O O . VAL A 1 286 ? -6.332 -0.874 13.466 1.00 98.62 286 VAL A O 1
ATOM 2218 N N . PHE A 1 287 ? -5.339 -2.866 13.749 1.00 98.62 287 PHE A N 1
ATOM 2219 C CA . PHE A 1 287 ? -4.479 -2.464 14.858 1.00 98.62 287 PHE A CA 1
ATOM 2220 C C . PHE A 1 287 ? -3.038 -2.331 14.373 1.00 98.62 287 PHE A C 1
ATOM 2222 O O . PHE A 1 287 ? -2.591 -3.135 13.559 1.00 98.62 287 PHE A O 1
ATOM 2229 N N . PHE A 1 288 ? -2.317 -1.314 14.831 1.00 98.25 288 PHE A N 1
ATOM 2230 C CA . PHE A 1 288 ? -0.900 -1.104 14.552 1.00 98.25 288 PHE A CA 1
ATOM 2231 C C . PHE A 1 288 ? -0.118 -1.138 15.860 1.00 98.25 288 PHE A C 1
ATOM 2233 O O . PHE A 1 288 ? -0.139 -0.160 16.611 1.00 98.25 288 PHE A O 1
ATOM 2240 N N . ASP A 1 289 ? 0.612 -2.227 16.097 1.00 96.38 289 ASP A N 1
ATOM 2241 C CA . ASP A 1 289 ? 1.316 -2.451 17.360 1.00 96.38 289 ASP A CA 1
ATOM 2242 C C . ASP A 1 289 ? 2.748 -2.937 17.147 1.00 96.38 289 ASP A C 1
ATOM 2244 O O . ASP A 1 289 ? 3.070 -3.637 16.187 1.00 96.38 289 ASP A O 1
ATOM 2248 N N . LYS A 1 290 ? 3.639 -2.529 18.053 1.00 94.81 290 LYS A N 1
ATOM 2249 C CA . LYS A 1 290 ? 5.047 -2.961 18.059 1.00 94.81 290 LYS A CA 1
ATOM 2250 C C . LYS A 1 290 ? 5.197 -4.367 18.642 1.00 94.81 290 LYS A C 1
ATOM 2252 O O . LYS A 1 290 ? 6.078 -5.132 18.222 1.00 94.81 290 LYS A O 1
ATOM 2257 N N . ASP A 1 291 ? 4.323 -4.695 19.585 1.00 93.94 291 ASP A N 1
ATOM 2258 C CA . ASP A 1 291 ? 4.359 -5.912 20.380 1.00 93.94 291 ASP A CA 1
ATOM 2259 C C . ASP A 1 291 ? 3.310 -6.919 19.920 1.00 93.94 291 ASP A C 1
ATOM 2261 O O . ASP A 1 291 ? 2.380 -6.597 19.181 1.00 93.94 291 ASP A O 1
ATOM 2265 N N . LEU A 1 292 ? 3.509 -8.175 20.317 1.00 94.56 292 LEU A N 1
ATOM 2266 C CA . LEU A 1 292 ? 2.586 -9.254 19.995 1.00 94.56 292 LEU A CA 1
ATOM 2267 C C . LEU A 1 292 ? 1.344 -9.132 20.893 1.00 94.56 292 LEU A C 1
ATOM 2269 O O . LEU A 1 292 ? 1.511 -9.171 22.112 1.00 94.56 292 LEU A O 1
ATOM 2273 N N . PRO A 1 293 ? 0.125 -9.031 20.334 1.00 95.06 293 PRO A N 1
ATOM 2274 C CA . PRO A 1 293 ? -1.086 -9.053 21.143 1.00 95.06 293 PRO A CA 1
ATOM 2275 C C . PRO A 1 293 ? -1.275 -10.397 21.853 1.00 95.06 293 PRO A C 1
ATOM 2277 O O . PRO A 1 293 ? -0.855 -11.445 21.350 1.00 95.06 293 PRO A O 1
ATOM 2280 N N . ASP A 1 294 ? -1.979 -10.370 22.982 1.00 95.19 294 ASP A N 1
ATOM 2281 C CA . ASP A 1 294 ? -2.365 -11.584 23.698 1.00 95.19 294 ASP A CA 1
ATOM 2282 C C . ASP A 1 294 ? -3.259 -12.485 22.839 1.00 95.19 294 ASP A C 1
ATOM 2284 O O . ASP A 1 294 ? -3.982 -12.026 21.946 1.00 95.19 294 ASP A O 1
ATOM 2288 N N . LYS A 1 295 ? -3.262 -13.783 23.156 1.00 96.31 295 LYS A N 1
ATOM 2289 C CA . LYS A 1 295 ? -4.021 -14.801 22.417 1.00 96.31 295 LYS A CA 1
ATOM 2290 C C . LYS A 1 295 ? -5.498 -14.430 22.247 1.00 96.31 295 LYS A C 1
ATOM 2292 O O . LYS A 1 295 ? -6.007 -14.507 21.136 1.00 96.31 295 LYS A O 1
ATOM 2297 N N . ASP A 1 296 ? -6.151 -13.954 23.305 1.00 96.94 296 ASP A N 1
ATOM 2298 C CA . ASP A 1 296 ? -7.560 -13.546 23.247 1.00 96.94 296 ASP A CA 1
ATOM 2299 C C . ASP A 1 296 ? -7.811 -12.431 22.220 1.00 96.94 296 ASP A C 1
ATOM 2301 O O . ASP A 1 296 ? -8.837 -12.418 21.540 1.00 96.94 296 ASP A O 1
ATOM 2305 N N . VAL A 1 297 ? -6.880 -11.475 22.108 1.00 98.06 297 VAL A N 1
ATOM 2306 C CA . VAL A 1 297 ? -6.983 -10.368 21.147 1.00 98.06 297 VAL A CA 1
ATOM 2307 C C . VAL A 1 297 ? -6.795 -10.900 19.730 1.00 98.06 297 VAL A C 1
ATOM 2309 O O . VAL A 1 297 ? -7.565 -10.542 18.842 1.00 98.06 297 VAL A O 1
ATOM 2312 N N . LEU A 1 298 ? -5.824 -11.793 19.516 1.00 98.44 298 LEU A N 1
ATOM 2313 C CA . LEU A 1 298 ? -5.616 -12.453 18.224 1.00 98.44 298 LEU A CA 1
ATOM 2314 C C . LEU A 1 298 ? -6.854 -13.261 17.797 1.00 98.44 298 LEU A C 1
ATOM 2316 O O . LEU A 1 298 ? -7.320 -13.124 16.663 1.00 98.44 298 LEU A O 1
ATOM 2320 N N . ASP A 1 299 ? -7.438 -14.038 18.708 1.00 98.38 299 ASP A N 1
ATOM 2321 C CA . ASP A 1 299 ? -8.646 -14.825 18.447 1.00 98.38 299 ASP A CA 1
ATOM 2322 C C . ASP A 1 299 ? -9.834 -13.919 18.078 1.00 98.38 299 ASP A C 1
ATOM 2324 O O . ASP A 1 299 ? -10.574 -14.207 17.129 1.00 98.38 299 ASP A O 1
ATOM 2328 N N . LEU A 1 300 ? -9.984 -12.772 18.753 1.00 98.38 300 LEU A N 1
ATOM 2329 C CA . LEU A 1 300 ? -10.985 -11.764 18.398 1.00 98.38 300 LEU A CA 1
ATOM 2330 C C . LEU A 1 300 ? -10.709 -11.099 17.047 1.00 98.38 300 LEU A C 1
ATOM 2332 O O . LEU A 1 300 ? -11.652 -10.913 16.278 1.00 98.38 300 LEU A O 1
ATOM 2336 N N . ILE A 1 301 ? -9.453 -10.774 16.723 1.00 98.62 301 ILE A N 1
ATOM 2337 C CA . ILE A 1 301 ? -9.067 -10.226 15.414 1.00 98.62 301 ILE A CA 1
ATOM 2338 C C . ILE A 1 301 ? -9.525 -11.172 14.302 1.00 98.62 301 ILE A C 1
ATOM 2340 O O . ILE A 1 301 ? -10.222 -10.741 13.382 1.00 98.62 301 ILE A O 1
ATOM 2344 N N . LYS A 1 302 ? -9.218 -12.469 14.430 1.00 98.38 302 LYS A N 1
ATOM 2345 C CA . LYS A 1 302 ? -9.642 -13.504 13.481 1.00 98.38 302 LYS A CA 1
ATOM 2346 C C . LYS A 1 302 ? -11.163 -13.610 13.395 1.00 98.38 302 LYS A C 1
ATOM 2348 O O . LYS A 1 302 ? -11.717 -13.565 12.299 1.00 98.38 302 LYS A O 1
ATOM 2353 N N . LYS A 1 303 ? -11.848 -13.705 14.542 1.00 98.19 303 LYS A N 1
ATOM 2354 C CA . LYS A 1 303 ? -13.316 -13.823 14.625 1.00 98.19 303 LYS A CA 1
ATOM 2355 C C . LYS A 1 303 ? -14.041 -12.631 13.996 1.00 98.19 303 LYS A C 1
ATOM 2357 O O . LYS A 1 303 ? -15.109 -12.801 13.419 1.00 98.19 303 LYS A O 1
ATOM 2362 N N . LYS A 1 304 ? -13.483 -11.429 14.137 1.00 97.75 304 LYS A N 1
ATOM 2363 C CA . LYS A 1 304 ? -14.048 -10.175 13.617 1.00 97.75 304 LYS A CA 1
ATOM 2364 C C . LYS A 1 304 ? -13.554 -9.828 12.215 1.00 97.75 304 LYS A C 1
ATOM 2366 O O . LYS A 1 304 ? -13.929 -8.785 11.688 1.00 97.75 304 LYS A O 1
ATOM 2371 N N . GLU A 1 305 ? -12.722 -10.688 11.630 1.00 97.62 305 GLU A N 1
ATOM 2372 C CA . GLU A 1 305 ? -12.071 -10.478 10.337 1.00 97.62 305 GLU A CA 1
ATOM 2373 C C . GLU A 1 305 ? -11.296 -9.151 10.242 1.00 97.62 305 GLU A C 1
ATOM 2375 O O . GLU A 1 305 ? -11.139 -8.581 9.160 1.00 97.62 305 GLU A O 1
ATOM 2380 N N . SER A 1 306 ? -10.825 -8.670 11.392 1.00 98.50 306 SER A N 1
ATOM 2381 C CA . SER A 1 306 ? -9.939 -7.517 11.543 1.00 98.50 306 SER A CA 1
ATOM 2382 C C . SER A 1 306 ? -8.499 -7.912 11.208 1.00 98.50 306 SER A C 1
ATOM 2384 O O . SER A 1 306 ? -8.210 -9.080 10.956 1.00 98.50 306 SER A O 1
ATOM 2386 N N . ALA A 1 307 ? -7.568 -6.960 11.238 1.00 98.62 307 ALA A N 1
ATOM 2387 C CA . ALA A 1 307 ? -6.148 -7.256 11.061 1.00 98.62 307 ALA A CA 1
ATOM 2388 C C . ALA A 1 307 ? -5.258 -6.613 12.126 1.00 98.62 307 ALA A C 1
ATOM 2390 O O . ALA A 1 307 ? -5.590 -5.583 12.712 1.00 98.62 307 ALA A O 1
ATOM 2391 N N . ILE A 1 308 ? -4.094 -7.227 12.323 1.00 98.69 308 ILE A N 1
ATOM 2392 C CA . ILE A 1 308 ? -2.971 -6.689 13.080 1.00 98.69 308 ILE A CA 1
ATOM 2393 C C . ILE A 1 308 ? -1.823 -6.373 12.125 1.00 98.69 308 ILE A C 1
ATOM 2395 O O . ILE A 1 308 ? -1.359 -7.212 11.353 1.00 98.69 308 ILE A O 1
ATOM 2399 N N . GLY A 1 309 ? -1.352 -5.140 12.189 1.00 98.50 309 GLY A N 1
ATOM 2400 C CA . GLY A 1 309 ? -0.130 -4.687 11.566 1.00 98.50 309 GLY A CA 1
ATOM 2401 C C . GLY A 1 309 ? 0.982 -4.596 12.594 1.00 98.50 309 GLY A C 1
ATOM 2402 O O . GLY A 1 309 ? 0.960 -3.715 13.450 1.00 98.50 309 GLY A O 1
ATOM 2403 N N . LEU A 1 310 ? 1.967 -5.489 12.494 1.00 98.38 310 LEU A N 1
ATOM 2404 C CA . LEU A 1 310 ? 3.140 -5.423 13.357 1.00 98.38 310 LEU A CA 1
ATOM 2405 C C . LEU A 1 310 ? 4.081 -4.331 12.854 1.00 98.38 310 LEU A C 1
ATOM 2407 O O . LEU A 1 310 ? 4.537 -4.379 11.708 1.00 98.38 310 LEU A O 1
ATOM 2411 N N . ILE A 1 311 ? 4.394 -3.363 13.710 1.00 98.06 311 ILE A N 1
ATOM 2412 C CA . ILE A 1 311 ? 5.262 -2.239 13.367 1.00 98.06 311 ILE A CA 1
ATOM 2413 C C . ILE A 1 311 ? 6.719 -2.710 13.335 1.00 98.06 311 ILE A C 1
ATOM 2415 O O . ILE A 1 311 ? 7.295 -3.100 14.351 1.00 98.06 311 ILE A O 1
ATOM 2419 N N . LEU A 1 312 ? 7.321 -2.642 12.151 1.00 97.75 312 LEU A N 1
ATOM 2420 C CA . LEU A 1 312 ? 8.754 -2.744 11.929 1.00 97.75 312 LEU A CA 1
ATOM 2421 C C . LEU A 1 312 ? 9.388 -1.401 12.314 1.00 97.75 312 LEU A C 1
ATOM 2423 O O . LEU A 1 312 ? 9.405 -0.457 11.517 1.00 97.75 312 LEU A O 1
ATOM 2427 N N . THR A 1 313 ? 9.829 -1.302 13.569 1.00 95.94 313 THR A N 1
ATOM 2428 C CA . THR A 1 313 ? 10.457 -0.095 14.125 1.00 95.94 313 THR A CA 1
ATOM 2429 C C . THR A 1 313 ? 11.824 0.155 13.512 1.00 95.94 313 THR A C 1
ATOM 2431 O O . THR A 1 313 ? 12.463 -0.796 13.074 1.00 95.94 313 THR A O 1
ATOM 2434 N N . VAL A 1 314 ? 12.306 1.400 13.511 1.00 93.75 314 VAL A N 1
ATOM 2435 C CA . VAL A 1 314 ? 13.591 1.783 12.878 1.00 93.75 314 VAL A CA 1
ATOM 2436 C C . VAL A 1 314 ? 14.763 0.882 13.302 1.00 93.75 314 VAL A C 1
ATOM 2438 O O . VAL A 1 314 ? 15.513 0.420 12.444 1.00 93.75 314 VAL A O 1
ATOM 2441 N N . ASP A 1 315 ? 14.842 0.540 14.589 1.00 93.00 315 ASP A N 1
ATOM 2442 C CA . ASP A 1 315 ? 15.946 -0.243 15.169 1.00 93.00 315 ASP A CA 1
ATOM 2443 C C . ASP A 1 315 ? 15.621 -1.739 15.333 1.00 93.00 315 ASP A C 1
ATOM 2445 O O . ASP A 1 315 ? 16.269 -2.453 16.097 1.00 93.00 315 ASP A O 1
ATOM 2449 N N . ALA A 1 316 ? 14.573 -2.233 14.667 1.00 93.94 316 ALA A N 1
ATOM 2450 C CA . ALA A 1 316 ? 14.171 -3.629 14.793 1.00 93.94 316 ALA A CA 1
ATOM 2451 C C . ALA A 1 316 ? 15.225 -4.583 14.211 1.00 93.94 316 ALA A C 1
ATOM 2453 O O . ALA A 1 316 ? 15.586 -4.478 13.036 1.00 93.94 316 ALA A O 1
ATOM 2454 N N . ASP A 1 317 ? 15.618 -5.589 14.997 1.00 97.06 317 ASP A N 1
ATOM 2455 C CA . ASP A 1 317 ? 16.322 -6.755 14.469 1.00 97.06 317 ASP A CA 1
ATOM 2456 C C . ASP A 1 317 ? 15.394 -7.542 13.515 1.00 97.06 317 ASP A C 1
ATOM 2458 O O . ASP A 1 317 ? 14.296 -7.950 13.924 1.00 97.06 317 ASP A O 1
ATOM 2462 N N . PRO A 1 318 ? 15.798 -7.776 12.251 1.00 96.94 318 PRO A N 1
ATOM 2463 C CA . PRO A 1 318 ? 14.955 -8.435 11.256 1.00 96.94 318 PRO A CA 1
ATOM 2464 C C . PRO A 1 318 ? 14.500 -9.841 11.661 1.00 96.94 318 PRO A C 1
ATOM 2466 O O . PRO A 1 318 ? 13.342 -10.192 11.432 1.00 96.94 318 PRO A O 1
ATOM 2469 N N . ALA A 1 319 ? 15.373 -10.635 12.289 1.00 97.75 319 ALA A N 1
ATOM 2470 C CA . ALA A 1 319 ? 15.059 -12.007 12.682 1.00 97.75 319 ALA A CA 1
ATOM 2471 C C . ALA A 1 319 ? 14.092 -12.045 13.872 1.00 97.75 319 ALA A C 1
ATOM 2473 O O . ALA A 1 319 ? 13.134 -12.822 13.878 1.00 97.75 319 ALA A O 1
ATOM 2474 N N . ALA A 1 320 ? 14.289 -11.185 14.871 1.00 97.69 320 ALA A N 1
ATOM 2475 C CA . ALA A 1 320 ? 13.371 -11.030 15.993 1.00 97.69 320 ALA A CA 1
ATOM 2476 C C . ALA A 1 320 ? 11.996 -10.521 15.535 1.00 97.69 320 ALA A C 1
ATOM 2478 O O . ALA A 1 320 ? 10.966 -11.037 15.976 1.00 97.69 320 ALA A O 1
ATOM 2479 N N . TYR A 1 321 ? 11.964 -9.550 14.617 1.00 98.25 321 TYR A N 1
ATOM 2480 C CA . TYR A 1 321 ? 10.724 -9.068 14.015 1.00 98.25 321 TYR A CA 1
ATOM 2481 C C . TYR A 1 321 ? 10.002 -10.178 13.240 1.00 98.25 321 TYR A C 1
ATOM 2483 O O . TYR A 1 321 ? 8.822 -10.434 13.491 1.00 98.25 321 TYR A O 1
ATOM 2491 N N . PHE A 1 322 ? 10.718 -10.902 12.375 1.00 98.19 322 PHE A N 1
ATOM 2492 C CA . PHE A 1 322 ? 10.165 -12.029 11.628 1.00 98.19 322 PHE A CA 1
ATOM 2493 C C . PHE A 1 322 ? 9.603 -13.117 12.557 1.00 98.19 322 PHE A C 1
ATOM 2495 O O . PHE A 1 322 ? 8.487 -13.585 12.344 1.00 98.19 322 PHE A O 1
ATOM 2502 N N . LYS A 1 323 ? 10.294 -13.460 13.653 1.00 98.12 323 LYS A N 1
ATOM 2503 C CA . LYS A 1 323 ? 9.779 -14.408 14.659 1.00 98.12 323 LYS A CA 1
ATOM 2504 C C . LYS A 1 323 ? 8.439 -13.966 15.255 1.00 98.12 323 LYS A C 1
ATOM 2506 O O . LYS A 1 323 ? 7.588 -14.814 15.516 1.00 98.12 323 LYS A O 1
ATOM 2511 N N . LYS A 1 324 ? 8.221 -12.662 15.476 1.00 97.56 324 LYS A N 1
ATOM 2512 C CA . LYS A 1 324 ? 6.913 -12.145 15.927 1.00 97.56 324 LYS A CA 1
ATOM 2513 C C . LYS A 1 324 ? 5.843 -12.345 14.855 1.00 97.56 324 LYS A C 1
ATOM 2515 O O . LYS A 1 324 ? 4.759 -12.831 15.167 1.00 97.56 324 LYS A O 1
ATOM 2520 N N . MET A 1 325 ? 6.160 -12.040 13.598 1.00 98.00 325 MET A N 1
ATOM 2521 C CA . MET A 1 325 ? 5.247 -12.266 12.474 1.00 98.00 325 MET A CA 1
ATOM 2522 C C . MET A 1 325 ? 4.877 -13.740 12.304 1.00 98.00 325 MET A C 1
ATOM 2524 O O . MET A 1 325 ? 3.705 -14.058 12.129 1.00 98.00 325 MET A O 1
ATOM 2528 N N . ASP A 1 326 ? 5.856 -14.641 12.385 1.00 98.25 326 ASP A N 1
ATOM 2529 C CA . ASP A 1 326 ? 5.643 -16.085 12.272 1.00 98.25 326 ASP A CA 1
ATOM 2530 C C . ASP A 1 326 ? 4.752 -16.624 13.403 1.00 98.25 326 ASP A C 1
ATOM 2532 O O . ASP A 1 326 ? 3.857 -17.434 13.162 1.00 98.25 326 ASP A O 1
ATOM 2536 N N . LYS A 1 327 ? 4.890 -16.093 14.626 1.00 98.12 327 LYS A N 1
ATOM 2537 C CA . LYS A 1 327 ? 3.964 -16.400 15.730 1.00 98.12 327 LYS A CA 1
ATOM 2538 C C . LYS A 1 327 ? 2.524 -15.978 15.418 1.00 98.12 327 LYS A C 1
ATOM 2540 O O . LYS A 1 327 ? 1.615 -16.779 15.627 1.00 98.12 327 LYS A O 1
ATOM 2545 N N . VAL A 1 328 ? 2.300 -14.772 14.883 1.00 98.06 328 VAL A N 1
ATOM 2546 C CA . VAL A 1 328 ? 0.949 -14.331 14.473 1.00 98.06 328 VAL A CA 1
ATOM 2547 C C . VAL A 1 328 ? 0.412 -15.195 13.333 1.00 98.06 328 VAL A C 1
ATOM 2549 O O . VAL A 1 328 ? -0.734 -15.638 13.393 1.00 98.06 328 VAL A O 1
ATOM 2552 N N . LYS A 1 329 ? 1.237 -15.490 12.319 1.00 97.75 329 LYS A N 1
ATOM 2553 C CA . LYS A 1 329 ? 0.872 -16.385 11.210 1.00 97.75 329 LYS A CA 1
ATOM 2554 C C . LYS A 1 329 ? 0.394 -17.737 11.736 1.00 97.75 329 LYS A C 1
ATOM 2556 O O . LYS A 1 329 ? -0.665 -18.194 11.327 1.00 97.75 329 LYS A O 1
ATOM 2561 N N . LYS A 1 330 ? 1.134 -18.359 12.655 1.00 97.75 330 LYS A N 1
ATOM 2562 C CA . LYS A 1 330 ? 0.764 -19.653 13.250 1.00 97.75 330 LYS A CA 1
ATOM 2563 C C . LYS A 1 330 ? -0.513 -19.577 14.089 1.00 97.75 330 LYS A C 1
ATOM 2565 O O . LYS A 1 330 ? -1.278 -20.534 14.101 1.00 97.75 330 LYS A O 1
ATOM 2570 N N . ALA A 1 331 ? -0.755 -18.455 14.766 1.00 98.06 331 ALA A N 1
ATOM 2571 C CA . ALA A 1 331 ? -1.938 -18.275 15.603 1.00 98.06 331 ALA A CA 1
ATOM 2572 C C . ALA A 1 331 ? -3.217 -18.047 14.780 1.00 98.06 331 ALA A C 1
ATOM 2574 O O . ALA A 1 331 ? -4.231 -18.708 15.005 1.00 98.06 331 ALA A O 1
ATOM 2575 N N . ILE A 1 332 ? -3.184 -17.113 13.823 1.00 98.12 332 ILE A N 1
ATOM 2576 C CA . ILE A 1 332 ? -4.399 -16.650 13.133 1.00 98.12 332 ILE A CA 1
ATOM 2577 C C . ILE A 1 332 ? -4.327 -16.688 11.607 1.00 98.12 332 ILE A C 1
ATOM 2579 O O . ILE A 1 332 ? -5.376 -16.656 10.967 1.00 98.12 332 ILE A O 1
ATOM 2583 N N . GLY A 1 333 ? -3.141 -16.854 11.025 1.00 98.12 333 GLY A N 1
ATOM 2584 C CA . GLY A 1 333 ? -2.912 -16.869 9.580 1.00 98.12 333 GLY A CA 1
ATOM 2585 C C . GLY A 1 333 ? -2.496 -15.506 9.020 1.00 98.12 333 GLY A C 1
ATOM 2586 O O . GLY A 1 333 ? -2.753 -14.454 9.611 1.00 98.12 333 GLY A O 1
ATOM 2587 N N . THR A 1 334 ? -1.836 -15.507 7.857 1.00 98.12 334 THR A N 1
ATOM 2588 C CA . THR A 1 334 ? -1.347 -14.273 7.215 1.00 98.12 334 THR A CA 1
ATOM 2589 C C . THR A 1 334 ? -2.473 -13.371 6.727 1.00 98.12 334 THR A C 1
ATOM 2591 O O . THR A 1 334 ? -2.285 -12.162 6.623 1.00 98.12 334 THR A O 1
ATOM 2594 N N . GLN A 1 335 ? -3.675 -13.910 6.518 1.00 97.88 335 GLN A N 1
ATOM 2595 C CA . GLN A 1 335 ? -4.847 -13.151 6.100 1.00 97.88 335 GLN A CA 1
ATOM 2596 C C . GLN A 1 335 ? -5.359 -12.130 7.139 1.00 97.88 335 GLN A C 1
ATOM 2598 O O . GLN A 1 335 ? -6.267 -11.354 6.834 1.00 97.88 335 GLN A O 1
ATOM 2603 N N . TYR A 1 336 ? -4.783 -12.097 8.338 1.00 98.56 336 TYR A N 1
ATOM 2604 C CA . TYR A 1 336 ? -5.061 -11.079 9.357 1.00 98.56 336 TYR A CA 1
ATOM 2605 C C . TYR A 1 336 ? -3.788 -10.366 9.832 1.00 98.56 336 TYR A C 1
ATOM 2607 O O . TYR A 1 336 ? -3.839 -9.601 10.788 1.00 98.56 336 TYR A O 1
ATOM 2615 N N . LEU A 1 337 ? -2.650 -10.605 9.174 1.00 98.56 337 LEU A N 1
ATOM 2616 C CA . LEU A 1 337 ? -1.353 -10.024 9.506 1.00 98.56 337 LEU A CA 1
ATOM 2617 C C . LEU A 1 337 ? -0.883 -9.078 8.397 1.00 98.56 337 LEU A C 1
ATOM 2619 O O . LEU A 1 337 ? -1.015 -9.373 7.208 1.00 98.56 337 LEU A O 1
ATOM 2623 N N . MET A 1 338 ? -0.288 -7.960 8.803 1.00 98.38 338 MET A N 1
ATOM 2624 C CA . MET A 1 338 ? 0.336 -6.968 7.931 1.00 98.38 338 MET A CA 1
ATOM 2625 C C . MET A 1 338 ? 1.736 -6.613 8.451 1.00 98.38 338 MET A C 1
ATOM 2627 O O . MET A 1 338 ? 1.958 -6.536 9.661 1.00 98.38 338 MET A O 1
ATOM 2631 N N . MET A 1 339 ? 2.673 -6.355 7.538 1.00 97.62 339 MET A N 1
ATOM 2632 C CA . MET A 1 339 ? 3.956 -5.727 7.864 1.00 97.62 339 MET A CA 1
ATOM 2633 C C . MET A 1 339 ? 3.808 -4.209 7.753 1.00 97.62 339 MET A C 1
ATOM 2635 O O . MET A 1 339 ? 3.492 -3.699 6.680 1.00 97.62 339 MET A O 1
ATOM 2639 N N . VAL A 1 340 ? 4.024 -3.486 8.853 1.00 98.00 340 VAL A N 1
ATOM 2640 C CA . VAL A 1 340 ? 3.820 -2.031 8.919 1.00 98.00 340 VAL A CA 1
ATOM 2641 C C . VAL A 1 340 ? 5.156 -1.338 9.122 1.00 98.00 340 VAL A C 1
ATOM 2643 O O . VAL A 1 340 ? 5.785 -1.485 10.162 1.00 98.00 340 VAL A O 1
ATOM 2646 N N . ASN A 1 341 ? 5.609 -0.567 8.141 1.00 97.31 341 ASN A N 1
ATOM 2647 C CA . ASN A 1 341 ? 6.894 0.119 8.216 1.00 97.31 341 ASN A CA 1
ATOM 2648 C C . ASN A 1 341 ? 6.804 1.429 9.026 1.00 97.31 341 ASN A C 1
ATOM 2650 O O . ASN A 1 341 ? 5.955 2.281 8.761 1.00 97.31 341 ASN A O 1
ATOM 2654 N N . GLU A 1 342 ? 7.720 1.630 9.977 1.00 95.50 342 GLU A N 1
ATOM 2655 C CA . GLU A 1 342 ? 7.910 2.936 10.630 1.00 95.50 342 GLU A CA 1
ATOM 2656 C C . GLU A 1 342 ? 8.825 3.851 9.799 1.00 95.50 342 GLU A C 1
ATOM 2658 O O . GLU A 1 342 ? 8.572 5.057 9.662 1.00 95.50 342 GLU A O 1
ATOM 2663 N N . GLN A 1 343 ? 9.869 3.264 9.205 1.00 95.88 343 GLN A N 1
ATOM 2664 C CA . GLN A 1 343 ? 10.790 3.934 8.292 1.00 95.88 343 GLN A CA 1
ATOM 2665 C C . GLN A 1 343 ? 10.116 4.156 6.933 1.00 95.88 343 GLN A C 1
ATOM 2667 O O . GLN A 1 343 ? 9.528 3.236 6.372 1.00 95.88 343 GLN A O 1
ATOM 2672 N N . CYS A 1 344 ? 10.210 5.361 6.364 1.00 95.88 344 CYS A N 1
ATOM 2673 C CA . CYS A 1 344 ? 9.576 5.670 5.078 1.00 95.88 344 CYS A CA 1
ATOM 2674 C C . CYS A 1 344 ? 10.140 4.804 3.940 1.00 95.88 344 CYS A C 1
ATOM 2676 O O . CYS A 1 344 ? 11.355 4.781 3.722 1.00 95.88 344 CYS A O 1
ATOM 2678 N N . LEU A 1 345 ? 9.259 4.144 3.179 1.00 96.31 345 LEU A N 1
ATOM 2679 C CA . LEU A 1 345 ? 9.683 3.274 2.079 1.00 96.31 345 LEU A CA 1
ATOM 2680 C C . LEU A 1 345 ? 10.234 4.043 0.881 1.00 96.31 345 LEU A C 1
ATOM 2682 O O . LEU A 1 345 ? 11.037 3.477 0.159 1.00 96.31 345 LEU A O 1
ATOM 2686 N N . TRP A 1 346 ? 9.895 5.317 0.678 1.00 95.31 346 TRP A N 1
ATOM 2687 C CA . TRP A 1 346 ? 10.457 6.105 -0.430 1.00 95.31 346 TRP A CA 1
ATOM 2688 C C . TRP A 1 346 ? 11.987 6.252 -0.371 1.00 95.31 346 TRP A C 1
ATOM 2690 O O . TRP A 1 346 ? 12.615 6.496 -1.397 1.00 95.31 346 TRP A O 1
ATOM 2700 N N . GLY A 1 347 ? 12.592 6.090 0.811 1.00 92.38 347 GLY A N 1
ATOM 2701 C CA . GLY A 1 347 ? 14.039 6.155 1.008 1.00 92.38 347 GLY A CA 1
ATOM 2702 C C . GLY A 1 347 ? 14.724 4.784 1.036 1.00 92.38 347 GLY A C 1
ATOM 2703 O O . GLY A 1 347 ? 14.122 3.758 1.361 1.00 92.38 347 GLY A O 1
ATOM 2704 N N . ASN A 1 348 ? 16.036 4.782 0.783 1.00 92.88 348 ASN A N 1
ATOM 2705 C CA . ASN A 1 348 ? 16.854 3.564 0.802 1.00 92.88 348 ASN A CA 1
ATOM 2706 C C . ASN A 1 348 ? 16.861 2.859 2.164 1.00 92.88 348 ASN A C 1
ATOM 2708 O O . ASN A 1 348 ? 16.882 1.633 2.199 1.00 92.88 348 ASN A O 1
ATOM 2712 N N . SER A 1 349 ? 16.807 3.594 3.279 1.00 94.44 349 SER A N 1
ATOM 2713 C CA . SER A 1 349 ? 16.807 2.984 4.614 1.00 94.44 349 SER A CA 1
ATOM 2714 C C . SER A 1 349 ? 15.580 2.098 4.835 1.00 94.44 349 SER A C 1
ATOM 2716 O O . SER A 1 349 ? 15.728 0.952 5.248 1.00 94.44 349 SER A O 1
ATOM 2718 N N . GLY A 1 350 ? 14.382 2.585 4.485 1.00 94.94 350 GLY A N 1
ATOM 2719 C CA . GLY A 1 350 ? 13.150 1.799 4.598 1.00 94.94 350 GLY A CA 1
ATOM 2720 C C . GLY A 1 350 ? 13.162 0.599 3.655 1.00 94.94 350 GLY A C 1
ATOM 2721 O O . GLY A 1 350 ? 12.866 -0.519 4.069 1.00 94.94 350 GLY A O 1
ATOM 2722 N N . LYS A 1 351 ? 13.612 0.798 2.408 1.00 94.75 351 LYS A N 1
ATOM 2723 C CA . LYS A 1 351 ? 13.808 -0.299 1.451 1.00 94.75 351 LYS A CA 1
ATOM 2724 C C . LYS A 1 351 ? 14.744 -1.383 2.002 1.00 94.75 351 LYS A C 1
ATOM 2726 O O . LYS A 1 351 ? 14.397 -2.559 1.975 1.00 94.75 351 LYS A O 1
ATOM 2731 N N . ASN A 1 352 ? 15.920 -1.008 2.502 1.00 95.62 352 ASN A N 1
ATOM 2732 C CA . ASN A 1 352 ? 16.916 -1.955 3.008 1.00 95.62 352 ASN A CA 1
ATOM 2733 C C . ASN A 1 352 ? 16.409 -2.723 4.230 1.00 95.62 352 ASN A C 1
ATOM 2735 O O . ASN A 1 352 ? 16.661 -3.923 4.338 1.00 95.62 352 ASN A O 1
ATOM 2739 N N . GLN A 1 353 ? 15.653 -2.056 5.102 1.00 95.88 353 GLN A N 1
ATOM 2740 C CA . GLN A 1 353 ? 15.015 -2.692 6.246 1.00 95.88 353 GLN A CA 1
ATOM 2741 C C . GLN A 1 353 ? 14.013 -3.770 5.805 1.00 95.88 353 GLN A C 1
ATOM 2743 O O . GLN A 1 353 ? 14.079 -4.902 6.283 1.00 95.88 353 GLN A O 1
ATOM 2748 N N . MET A 1 354 ? 13.156 -3.460 4.826 1.00 96.06 354 MET A N 1
ATOM 2749 C CA . MET A 1 354 ? 12.219 -4.430 4.245 1.00 96.06 354 MET A CA 1
ATOM 2750 C C . MET A 1 354 ? 12.945 -5.615 3.612 1.00 96.06 354 MET A C 1
ATOM 2752 O O . MET A 1 354 ? 12.565 -6.760 3.841 1.00 96.06 354 MET A O 1
ATOM 2756 N N . LEU A 1 355 ? 14.016 -5.360 2.852 1.00 96.56 355 LEU A N 1
ATOM 2757 C CA . LEU A 1 355 ? 14.813 -6.430 2.259 1.00 96.56 355 LEU A CA 1
ATOM 2758 C C . LEU A 1 355 ? 15.368 -7.373 3.336 1.00 96.56 355 LEU A C 1
ATOM 2760 O O . LEU A 1 355 ? 15.425 -8.576 3.102 1.00 96.56 355 LEU A O 1
ATOM 2764 N N . ASN A 1 356 ? 15.776 -6.860 4.506 1.00 97.44 356 ASN A N 1
ATOM 2765 C CA . ASN A 1 356 ? 16.307 -7.699 5.588 1.00 97.44 356 ASN A CA 1
ATOM 2766 C C . ASN A 1 356 ? 15.246 -8.649 6.144 1.00 97.44 356 ASN A C 1
ATOM 2768 O O . ASN A 1 356 ? 15.539 -9.816 6.376 1.00 97.44 356 ASN A O 1
ATOM 2772 N N . VAL A 1 357 ? 14.008 -8.179 6.298 1.00 97.56 357 VAL A N 1
ATOM 2773 C CA . VAL A 1 357 ? 12.898 -9.047 6.710 1.00 97.56 357 VAL A CA 1
ATOM 2774 C C . VAL A 1 357 ? 12.540 -10.037 5.598 1.00 97.56 357 VAL A C 1
ATOM 2776 O O . VAL A 1 357 ? 12.292 -11.205 5.879 1.00 97.56 357 VAL A O 1
ATOM 2779 N N . ILE A 1 358 ? 12.575 -9.615 4.329 1.00 97.00 358 ILE A N 1
ATOM 2780 C CA . ILE A 1 358 ? 12.365 -10.512 3.181 1.00 97.00 358 ILE A CA 1
ATOM 2781 C C . ILE A 1 358 ? 13.398 -11.644 3.169 1.00 97.00 358 ILE A C 1
ATOM 2783 O O . ILE A 1 358 ? 13.017 -12.780 2.902 1.00 97.00 358 ILE A O 1
ATOM 2787 N N . SER A 1 359 ? 14.668 -11.379 3.500 1.00 97.25 359 SER A N 1
ATOM 2788 C CA . SER A 1 359 ? 15.684 -12.434 3.625 1.00 97.25 359 SER A CA 1
ATOM 2789 C C . SER A 1 359 ? 15.256 -13.519 4.629 1.00 97.25 359 SER A C 1
ATOM 2791 O O . SER A 1 359 ? 15.434 -14.701 4.350 1.00 97.25 359 SER A O 1
ATOM 2793 N N . GLU A 1 360 ? 14.648 -13.148 5.762 1.00 98.25 360 GLU A N 1
ATOM 2794 C CA . GLU A 1 360 ? 14.124 -14.109 6.749 1.00 98.25 360 GLU A CA 1
ATOM 2795 C C . GLU A 1 360 ? 12.878 -14.846 6.243 1.00 98.25 360 GLU A C 1
ATOM 2797 O O . GLU A 1 360 ? 12.755 -16.056 6.425 1.00 98.25 360 GLU A O 1
ATOM 2802 N N . ILE A 1 361 ? 11.992 -14.149 5.529 1.00 96.81 361 ILE A N 1
ATOM 2803 C CA . ILE A 1 361 ? 10.800 -14.754 4.923 1.00 96.81 361 ILE A CA 1
ATOM 2804 C C . ILE A 1 361 ? 11.174 -15.805 3.863 1.00 96.81 361 ILE A C 1
ATOM 2806 O O . ILE A 1 361 ? 10.548 -16.862 3.807 1.00 96.81 361 ILE A O 1
ATOM 2810 N N . ILE A 1 362 ? 12.200 -15.538 3.045 1.00 94.75 362 ILE A N 1
ATOM 2811 C CA . ILE A 1 362 ? 12.707 -16.487 2.040 1.00 94.75 362 ILE A CA 1
ATOM 2812 C C . ILE A 1 362 ? 13.266 -17.738 2.721 1.00 94.75 362 ILE A C 1
ATOM 2814 O O . ILE A 1 362 ? 12.941 -18.843 2.299 1.00 94.75 362 ILE A O 1
ATOM 2818 N N . LYS A 1 363 ? 14.065 -17.582 3.788 1.00 96.38 363 LYS A N 1
ATOM 2819 C CA . LYS A 1 363 ? 14.605 -18.719 4.560 1.00 96.38 363 LYS A CA 1
ATOM 2820 C C . LYS A 1 363 ? 13.504 -19.595 5.157 1.00 96.38 363 LYS A C 1
ATOM 2822 O O . LYS A 1 363 ? 13.703 -20.792 5.316 1.00 96.38 363 LYS A O 1
ATOM 2827 N N . ALA A 1 364 ? 12.372 -18.991 5.509 1.00 97.12 364 ALA A N 1
ATOM 2828 C CA . ALA A 1 364 ? 11.214 -19.682 6.060 1.00 97.12 364 ALA A CA 1
ATOM 2829 C C . ALA A 1 364 ? 10.228 -20.194 4.995 1.00 97.12 364 ALA A C 1
ATOM 2831 O O . ALA A 1 364 ? 9.154 -20.667 5.361 1.00 97.12 364 ALA A O 1
ATOM 2832 N N . GLU A 1 365 ? 10.564 -20.063 3.706 1.00 95.56 365 GLU A N 1
ATOM 2833 C CA . GLU A 1 365 ? 9.802 -20.601 2.572 1.00 95.56 365 GLU A CA 1
ATOM 2834 C C . GLU A 1 365 ? 8.317 -20.205 2.577 1.00 95.56 365 GLU A C 1
ATOM 2836 O O . GLU A 1 365 ? 7.433 -21.005 2.276 1.00 95.56 365 GLU A O 1
ATOM 2841 N N . TYR A 1 366 ? 8.013 -18.950 2.930 1.00 95.69 366 TYR A N 1
ATOM 2842 C CA . TYR A 1 366 ? 6.629 -18.476 2.877 1.00 95.69 366 TYR A CA 1
ATOM 2843 C C . TYR A 1 366 ? 6.073 -18.563 1.458 1.00 95.69 366 TYR A C 1
ATOM 2845 O O . TYR A 1 366 ? 6.719 -18.172 0.481 1.00 95.69 366 TYR A O 1
ATOM 2853 N N . GLU A 1 367 ? 4.824 -19.008 1.362 1.00 93.56 367 GLU A N 1
ATOM 2854 C CA . GLU A 1 367 ? 4.145 -19.118 0.086 1.00 93.56 367 GLU A CA 1
ATOM 2855 C C . GLU A 1 367 ? 3.840 -17.738 -0.511 1.00 93.56 367 GLU A C 1
ATOM 2857 O O . GLU A 1 367 ? 3.794 -16.700 0.157 1.00 93.56 367 GLU A O 1
ATOM 2862 N N . ARG A 1 368 ? 3.542 -17.721 -1.812 1.00 88.88 368 ARG A N 1
ATOM 2863 C CA . ARG A 1 368 ? 3.129 -16.498 -2.511 1.00 88.88 368 ARG A CA 1
ATOM 2864 C C . ARG A 1 368 ? 1.907 -15.834 -1.859 1.00 88.88 368 ARG A C 1
ATOM 2866 O O . ARG A 1 368 ? 1.835 -14.607 -1.817 1.00 88.88 368 ARG A O 1
ATOM 2873 N N . SER A 1 369 ? 0.947 -16.629 -1.390 1.00 93.31 369 SER A N 1
ATOM 2874 C CA . SER A 1 369 ? -0.265 -16.165 -0.703 1.00 93.31 369 SER A CA 1
ATOM 2875 C C . SER A 1 369 ? 0.071 -15.429 0.600 1.00 93.31 369 SER A C 1
ATOM 2877 O O . SER A 1 369 ? -0.465 -14.346 0.849 1.00 93.31 369 SER A O 1
ATOM 2879 N N . ASP A 1 370 ? 1.015 -15.962 1.381 1.00 96.69 370 ASP A N 1
ATOM 2880 C CA . ASP A 1 370 ? 1.509 -15.356 2.618 1.00 96.69 370 ASP A CA 1
ATOM 2881 C C . ASP A 1 370 ? 2.142 -13.990 2.368 1.00 96.69 370 ASP A C 1
ATOM 2883 O O . ASP A 1 370 ? 1.794 -13.009 3.029 1.00 96.69 370 ASP A O 1
ATOM 2887 N N . LEU A 1 371 ? 3.033 -13.915 1.378 1.00 94.81 371 LEU A N 1
ATOM 2888 C CA . LEU A 1 371 ? 3.672 -12.670 0.958 1.00 94.81 371 LEU A CA 1
ATOM 2889 C C . LEU A 1 371 ? 2.625 -11.637 0.522 1.00 94.81 371 LEU A C 1
ATOM 2891 O O . LEU A 1 371 ? 2.596 -10.521 1.040 1.00 94.81 371 LEU A O 1
ATOM 2895 N N . SER A 1 372 ? 1.704 -12.023 -0.362 1.00 94.44 372 SER A N 1
ATOM 2896 C CA . SER A 1 372 ? 0.657 -11.122 -0.852 1.00 94.44 372 SER A CA 1
ATOM 2897 C C . SER A 1 372 ? -0.179 -10.545 0.294 1.00 94.44 372 SER A C 1
ATOM 2899 O O . SER A 1 372 ? -0.470 -9.346 0.311 1.00 94.44 372 SER A O 1
ATOM 2901 N N . ASN A 1 373 ? -0.543 -11.379 1.273 1.00 97.56 373 ASN A N 1
ATOM 2902 C CA . ASN A 1 373 ? -1.289 -10.972 2.461 1.00 97.56 373 ASN A CA 1
ATOM 2903 C C . ASN A 1 373 ? -0.521 -9.966 3.320 1.00 97.56 373 ASN A C 1
ATOM 2905 O O . ASN A 1 373 ? -1.043 -8.881 3.587 1.00 97.56 373 ASN A O 1
ATOM 2909 N N . ILE A 1 374 ? 0.715 -10.303 3.689 1.00 97.31 374 ILE A N 1
ATOM 2910 C CA . ILE A 1 374 ? 1.556 -9.511 4.592 1.00 97.31 374 ILE A CA 1
ATOM 2911 C C . ILE A 1 374 ? 1.847 -8.113 4.037 1.00 97.31 374 ILE A C 1
ATOM 2913 O O . ILE A 1 374 ? 1.863 -7.144 4.798 1.00 97.31 374 ILE A O 1
ATOM 2917 N N . PHE A 1 375 ? 2.086 -8.001 2.728 1.00 96.56 375 PHE A N 1
ATOM 2918 C CA . PHE A 1 375 ? 2.500 -6.741 2.112 1.00 96.56 375 PHE A CA 1
ATOM 2919 C C . PHE A 1 375 ? 1.330 -5.817 1.755 1.00 96.56 375 PHE A C 1
ATOM 2921 O O . PHE A 1 375 ? 1.473 -4.600 1.864 1.00 96.56 375 PHE A O 1
ATOM 2928 N N . SER A 1 376 ? 0.175 -6.353 1.340 1.00 95.94 376 SER A N 1
ATOM 2929 C CA . SER A 1 376 ? -0.954 -5.507 0.908 1.00 95.94 376 SER A CA 1
ATOM 2930 C C . SER A 1 376 ? -2.338 -6.137 0.999 1.00 95.94 376 SER A C 1
ATOM 2932 O O . SER A 1 376 ? -3.300 -5.439 1.321 1.00 95.94 376 SER A O 1
ATOM 2934 N N . SER A 1 377 ? -2.483 -7.430 0.705 1.00 96.62 377 SER A N 1
ATOM 2935 C CA . SER A 1 377 ? -3.810 -8.021 0.477 1.00 96.62 377 SER A CA 1
ATOM 2936 C C . SER A 1 377 ? -4.652 -8.044 1.748 1.00 96.62 377 SER A C 1
ATOM 2938 O O . SER A 1 377 ? -5.865 -7.871 1.669 1.00 96.62 377 SER A O 1
ATOM 2940 N N . THR A 1 378 ? -4.028 -8.182 2.922 1.00 98.38 378 THR A N 1
ATOM 2941 C CA . THR A 1 378 ? -4.734 -8.064 4.202 1.00 98.38 378 THR A CA 1
ATOM 2942 C C . THR A 1 378 ? -5.294 -6.664 4.417 1.00 98.38 378 THR A C 1
ATOM 2944 O O . THR A 1 378 ? -6.484 -6.535 4.703 1.00 98.38 378 THR A O 1
ATOM 2947 N N . PHE A 1 379 ? -4.496 -5.619 4.186 1.00 98.12 379 PHE A N 1
ATOM 2948 C CA . PHE A 1 379 ? -4.963 -4.236 4.298 1.00 98.12 379 PHE A CA 1
ATOM 2949 C C . PHE A 1 379 ? -6.126 -3.947 3.346 1.00 98.12 379 PHE A C 1
ATOM 2951 O O . PHE A 1 379 ? -7.169 -3.460 3.773 1.00 98.12 379 PHE A O 1
ATOM 2958 N N . LEU A 1 380 ? -5.972 -4.296 2.065 1.00 97.00 380 LEU A N 1
ATOM 2959 C CA . LEU A 1 380 ? -6.988 -4.042 1.041 1.00 97.00 380 LEU A CA 1
ATOM 2960 C C . LEU A 1 380 ? -8.284 -4.816 1.310 1.00 97.00 380 LEU A C 1
ATOM 2962 O O . LEU A 1 380 ? -9.374 -4.275 1.143 1.00 97.00 380 LEU A O 1
ATOM 2966 N N . ARG A 1 381 ? -8.187 -6.067 1.774 1.00 96.69 381 ARG A N 1
ATOM 2967 C CA . ARG A 1 381 ? -9.357 -6.875 2.139 1.00 96.69 381 ARG A CA 1
ATOM 2968 C C . ARG A 1 381 ? -10.114 -6.265 3.315 1.00 96.69 381 ARG A C 1
ATOM 2970 O O . ARG A 1 381 ? -11.338 -6.167 3.255 1.00 96.69 381 ARG A O 1
ATOM 2977 N N . VAL A 1 382 ? -9.406 -5.851 4.365 1.00 97.50 382 VAL A N 1
ATOM 2978 C CA . VAL A 1 382 ? -10.024 -5.217 5.538 1.00 97.50 382 VAL A CA 1
ATOM 2979 C C . VAL A 1 382 ? -10.633 -3.861 5.174 1.00 97.50 382 VAL A C 1
ATOM 2981 O O . VAL A 1 382 ? -11.767 -3.584 5.565 1.00 97.50 382 VAL A O 1
ATOM 2984 N N . LEU A 1 383 ? -9.945 -3.063 4.353 1.00 97.19 383 LEU A N 1
ATOM 2985 C CA . LEU A 1 383 ? -10.458 -1.804 3.813 1.00 97.19 383 LEU A CA 1
ATOM 2986 C C . LEU A 1 383 ? -11.776 -2.004 3.052 1.00 97.19 383 LEU A C 1
ATOM 2988 O O . LEU A 1 383 ? -12.769 -1.358 3.376 1.00 97.19 383 LEU A O 1
ATOM 2992 N N . ASN A 1 384 ? -11.814 -2.929 2.091 1.00 94.81 384 ASN A N 1
ATOM 2993 C CA . ASN A 1 384 ? -13.011 -3.184 1.283 1.00 94.81 384 ASN A CA 1
ATOM 2994 C C . ASN A 1 384 ? -14.187 -3.669 2.149 1.00 94.81 384 ASN A C 1
ATOM 2996 O O . ASN A 1 384 ? -15.309 -3.174 2.028 1.00 94.81 384 ASN A O 1
ATOM 3000 N N . LYS A 1 385 ? -13.930 -4.567 3.111 1.00 95.00 385 LYS A N 1
ATOM 3001 C CA . LYS A 1 385 ? -14.956 -5.028 4.061 1.00 95.00 385 LYS A CA 1
ATOM 3002 C C . LYS A 1 385 ? -15.498 -3.896 4.941 1.00 95.00 385 LYS A C 1
ATOM 3004 O O . LYS A 1 385 ? -16.713 -3.823 5.165 1.00 95.00 385 LYS A O 1
ATOM 3009 N N . ALA A 1 386 ? -14.628 -3.006 5.426 1.00 94.44 386 ALA A N 1
ATOM 3010 C CA . ALA A 1 386 ? -15.039 -1.843 6.211 1.00 94.44 386 ALA A CA 1
ATOM 3011 C C . ALA A 1 386 ? -15.960 -0.917 5.405 1.00 94.44 386 ALA A C 1
ATOM 3013 O O . ALA A 1 386 ? -17.009 -0.511 5.908 1.00 94.44 386 ALA A O 1
ATOM 3014 N N . ARG A 1 387 ? -15.633 -0.700 4.127 1.00 91.38 387 ARG A N 1
ATOM 3015 C CA . ARG A 1 387 ? -16.414 0.109 3.180 1.00 91.38 387 ARG A CA 1
ATOM 3016 C C . ARG A 1 387 ? -17.761 -0.497 2.790 1.00 91.38 387 ARG A C 1
ATOM 3018 O O . ARG A 1 387 ? -18.643 0.224 2.343 1.00 91.38 387 ARG A O 1
ATOM 3025 N N . GLY A 1 388 ? -17.953 -1.798 3.018 1.00 83.56 388 GLY A N 1
ATOM 3026 C CA . GLY A 1 388 ? -19.143 -2.512 2.547 1.00 83.56 388 GLY A CA 1
ATOM 3027 C C . GLY A 1 388 ? -19.050 -2.943 1.084 1.00 83.56 388 GLY A C 1
ATOM 3028 O O . GLY A 1 388 ? -20.032 -3.450 0.552 1.00 83.56 388 GLY A O 1
ATOM 3029 N N . ASP A 1 389 ? -17.865 -2.821 0.483 1.00 66.25 389 ASP A N 1
ATOM 3030 C CA . ASP A 1 389 ? -17.531 -3.326 -0.846 1.00 66.25 389 ASP A CA 1
ATOM 3031 C C . ASP A 1 389 ? -17.253 -4.837 -0.724 1.00 66.25 389 ASP A C 1
ATOM 3033 O O . ASP A 1 389 ? -16.116 -5.313 -0.761 1.00 66.25 389 ASP A O 1
ATOM 3037 N N . GLY A 1 390 ? -18.307 -5.603 -0.432 1.00 42.19 390 GLY A N 1
ATOM 3038 C CA . GLY A 1 390 ? -18.260 -7.059 -0.385 1.00 42.19 390 GLY A CA 1
ATOM 3039 C C . GLY A 1 390 ? -18.250 -7.637 -1.799 1.00 42.19 390 GLY A C 1
ATOM 3040 O O . GLY A 1 390 ? -19.131 -7.317 -2.590 1.00 42.19 390 GLY A O 1
ATOM 3041 N N . SER A 1 391 ? -17.280 -8.514 -2.075 1.00 31.30 391 SER A N 1
ATOM 3042 C CA . SER A 1 391 ? -17.063 -9.297 -3.308 1.00 31.30 391 SER A CA 1
ATOM 3043 C C . SER A 1 391 ? -16.674 -8.527 -4.582 1.00 31.30 391 SER A C 1
ATOM 3045 O O . SER A 1 391 ? -17.518 -8.016 -5.313 1.00 31.30 391 SER A O 1
ATOM 3047 N N . GLN A 1 392 ? -15.376 -8.566 -4.896 1.00 32.22 392 GLN A N 1
ATOM 3048 C CA . GLN A 1 392 ? -14.919 -8.977 -6.227 1.00 32.22 392 GLN A CA 1
ATOM 3049 C C . GLN A 1 392 ? -14.143 -10.277 -6.082 1.00 32.22 392 GLN A C 1
ATOM 3051 O O . GLN A 1 392 ? -13.354 -10.359 -5.108 1.00 32.22 392 GLN A O 1
#

Radius of gyration: 24.09 Å; chains: 1; bounding box: 56×49×79 Å